Protein AF-0000000077560012 (afdb_homodimer)

Secondary structure (DSSP, 8-state):
--------------S----------HHHHHHHHHHHHHHT-GGGS-TT-TTS----HHHHHHHHHHHHH-THHHHHHHHHHHHHHHHHHHHHHHHHHTSPEEEEEEEE---TTHHHHHHHHHHHHTT-SSEEEEEEEESSS--HHHHHHHHHHT--EEEEEE-PPTTS-SSSHHHHHHHHHHHHHHSTT--S-EEEEE--TTSEE-HHIIIIIGGG-SSEEE--EEEETTEEEEEEEEETTEEEEEE-SS-TTSTT---GGGEEEEHHHHHHS-----GGGTTS-HHHHHHHTT---GGGSEE-STT-SSB---EE---B-----BS--TTB----/--------------S----------HHHHHHHHHHHHHHS-GGGTTTT-TTS----HHHHHHHHHHHHH-THHHHHHHHHHHHHHHHHHHHHHHHHHTSPEEEEEEEE---TTHHHHHHHHHHHHTT-SSEEEEEEEESSS--HHHHHHHHHHT--EEEEEE-PPTTS-TTTHHHHHHHHHHHHHHSTT--S-EEEEE--TTSEE-HHIIIIIGGG-SSEEE--EEEETTEEEEEEEEETTEEEEEE-SS-TTSTT---GGGEEEEHHHHHHS-----GGGTTS-HHHHHHHTT---GGGSEE-STT-SSB---EE---B-----BS--TTB----

InterPro domains:
  IPR005027 Glycosyl transferase, family 43 [PF03360] (122-321)
  IPR005027 Glycosyl transferase, family 43 [PTHR10896] (98-321)
  IPR029044 Nucleotide-diphospho-sugar transferases [G3DSA:3.90.550.10] (100-333)
  IPR029044 Nucleotide-diphospho-sugar transferases [SSF53448] (101-322)

Structure (mmCIF, N/CA/C/O backbone):
data_AF-0000000077560012-model_v1
#
loop_
_entity.id
_entity.type
_entity.pdbx_description
1 polymer 'Galactosylgalactosylxylosylprotein 3-beta-glucuronosyltransferase'
#
loop_
_atom_site.group_PDB
_atom_site.id
_atom_site.type_symbol
_atom_site.label_atom_id
_atom_site.label_alt_id
_atom_site.label_comp_id
_atom_site.label_asym_id
_atom_site.label_entity_id
_atom_site.label_seq_id
_atom_site.pdbx_PDB_ins_code
_atom_site.Cartn_x
_atom_site.Cartn_y
_atom_site.Cartn_z
_atom_site.occupancy
_atom_site.B_iso_or_equiv
_atom_site.auth_seq_id
_atom_site.auth_comp_id
_atom_site.auth_asym_id
_atom_site.auth_atom_id
_atom_site.pdbx_PDB_model_num
ATOM 1 N N . MET A 1 1 ? -11.93 12.547 46.969 1 21.28 1 MET A N 1
ATOM 2 C CA . MET A 1 1 ? -11.141 11.32 46.906 1 21.28 1 MET A CA 1
ATOM 3 C C . MET A 1 1 ? -10.312 11.273 45.625 1 21.28 1 MET A C 1
ATOM 5 O O . MET A 1 1 ? -10.859 11.188 44.531 1 21.28 1 MET A O 1
ATOM 9 N N . GLU A 1 2 ? -9.078 11.945 45.562 1 19.59 2 GLU A N 1
ATOM 10 C CA . GLU A 1 2 ? -8.117 12.359 44.531 1 19.59 2 GLU A CA 1
ATOM 11 C C . GLU A 1 2 ? -7.383 11.156 43.938 1 19.59 2 GLU A C 1
ATOM 13 O O . GLU A 1 2 ? -6.633 10.477 44.656 1 19.59 2 GLU A O 1
ATOM 18 N N . ILE A 1 3 ? -8.109 10.266 43.281 1 21.8 3 ILE A N 1
ATOM 19 C CA . ILE A 1 3 ? -7.508 9.07 42.719 1 21.8 3 ILE A CA 1
ATOM 20 C C . ILE A 1 3 ? -6.258 9.453 41.906 1 21.8 3 ILE A C 1
ATOM 22 O O . ILE A 1 3 ? -6.336 10.195 40.938 1 21.8 3 ILE A O 1
ATOM 26 N N . LEU A 1 4 ? -5.051 9.648 42.531 1 19.62 4 LEU A N 1
ATOM 27 C CA . LEU A 1 4 ? -3.678 9.867 42.094 1 19.62 4 LEU A CA 1
ATOM 28 C C . LEU A 1 4 ? -3.258 8.82 41.094 1 19.62 4 LEU A C 1
ATOM 30 O O . LEU A 1 4 ? -3.285 7.617 41.375 1 19.62 4 LEU A O 1
ATOM 34 N N . MET A 1 5 ? -3.65 8.961 39.812 1 20.89 5 MET A N 1
ATOM 35 C CA . MET A 1 5 ? -3.291 8.148 38.656 1 20.89 5 MET A CA 1
ATOM 36 C C . MET A 1 5 ? -1.777 7.984 38.562 1 20.89 5 MET A C 1
ATOM 38 O O . MET A 1 5 ? -1.048 8.977 38.469 1 20.89 5 MET A O 1
ATOM 42 N N . ARG A 1 6 ? -1.146 7.156 39.375 1 20.61 6 ARG A N 1
ATOM 43 C CA . ARG A 1 6 ? 0.269 6.801 39.438 1 20.61 6 ARG A CA 1
ATOM 44 C C . ARG A 1 6 ? 0.747 6.297 38.062 1 20.61 6 ARG A C 1
ATOM 46 O O . ARG A 1 6 ? 0.2 5.332 37.531 1 20.61 6 ARG A O 1
ATOM 53 N N . ILE A 1 7 ? 1.114 7.18 37.188 1 22.75 7 ILE A N 1
ATOM 54 C CA . ILE A 1 7 ? 1.811 6.875 35.938 1 22.75 7 ILE A CA 1
ATOM 55 C C . ILE A 1 7 ? 3.137 6.184 36.25 1 22.75 7 ILE A C 1
ATOM 57 O O . ILE A 1 7 ? 4.027 6.777 36.875 1 22.75 7 ILE A O 1
ATOM 61 N N . ASP A 1 8 ? 3.068 5.035 36.906 1 21.2 8 ASP A N 1
ATOM 62 C CA . ASP A 1 8 ? 4.316 4.305 37.094 1 21.2 8 ASP A CA 1
ATOM 63 C C . ASP A 1 8 ? 5.078 4.137 35.781 1 21.2 8 ASP A C 1
ATOM 65 O O . ASP A 1 8 ? 4.633 3.414 34.906 1 21.2 8 ASP A O 1
ATOM 69 N N . VAL A 1 9 ? 5.648 5.172 35.344 1 20.28 9 VAL A N 1
ATOM 70 C CA . VAL A 1 9 ? 6.609 5.094 34.25 1 20.28 9 VAL A CA 1
ATOM 71 C C . VAL A 1 9 ? 7.793 4.219 34.656 1 20.28 9 VAL A C 1
ATOM 73 O O . VAL A 1 9 ? 8.469 4.504 35.656 1 20.28 9 VAL A O 1
ATOM 76 N N . LYS A 1 10 ? 7.695 2.906 34.781 1 22.27 10 LYS A N 1
ATOM 77 C CA . LYS A 1 10 ? 8.922 2.129 34.969 1 22.27 10 LYS A CA 1
ATOM 78 C C . LYS A 1 10 ? 10.07 2.734 34.156 1 22.27 10 LYS A C 1
ATOM 80 O O . LYS A 1 10 ? 10.039 2.748 32.938 1 22.27 10 LYS A O 1
ATOM 85 N N . ALA A 1 11 ? 10.594 3.865 34.688 1 21.58 11 ALA A N 1
ATOM 86 C CA . ALA A 1 11 ? 11.844 4.449 34.188 1 21.58 11 ALA A CA 1
ATOM 87 C C . ALA A 1 11 ? 12.984 3.438 34.25 1 21.58 11 ALA A C 1
ATOM 89 O O . ALA A 1 11 ? 13.406 3.041 35.344 1 21.58 11 ALA A O 1
ATOM 90 N N . HIS A 1 12 ? 12.93 2.205 33.719 1 21.53 12 HIS A N 1
ATOM 91 C CA . HIS A 1 12 ? 14.227 1.547 33.625 1 21.53 12 HIS A CA 1
ATOM 92 C C . HIS A 1 12 ? 15.312 2.521 33.156 1 21.53 12 HIS A C 1
ATOM 94 O O . HIS A 1 12 ? 15.188 3.133 32.094 1 21.53 12 HIS A O 1
ATOM 100 N N . ASN A 1 13 ? 15.914 3.266 34.094 1 21.89 13 ASN A N 1
ATOM 101 C CA . ASN A 1 13 ? 16.922 4.316 34.125 1 21.89 13 ASN A CA 1
ATOM 102 C C . ASN A 1 13 ? 18.172 3.904 33.344 1 21.89 13 ASN A C 1
ATOM 104 O O . ASN A 1 13 ? 19.078 4.715 33.156 1 21.89 13 ASN A O 1
ATOM 108 N N . ASN A 1 14 ? 18.625 2.684 33.594 1 22.5 14 ASN A N 1
ATOM 109 C CA . ASN A 1 14 ? 20.078 2.633 33.438 1 22.5 14 ASN A CA 1
ATOM 110 C C . ASN A 1 14 ? 20.484 3.088 32.031 1 22.5 14 ASN A C 1
ATOM 112 O O . ASN A 1 14 ? 21.656 2.979 31.656 1 22.5 14 ASN A O 1
ATOM 116 N N . ALA A 1 15 ? 19.578 2.879 31.125 1 21.22 15 ALA A N 1
ATOM 117 C CA . ALA A 1 15 ? 20.312 3.008 29.875 1 21.22 15 ALA A CA 1
ATOM 118 C C . ALA A 1 15 ? 20.891 4.414 29.719 1 21.22 15 ALA A C 1
ATOM 120 O O . ALA A 1 15 ? 20.188 5.406 29.922 1 21.22 15 ALA A O 1
ATOM 121 N N . THR A 1 16 ? 22.109 4.727 30.062 1 22.06 16 THR A N 1
ATOM 122 C CA . THR A 1 16 ? 23 5.828 29.734 1 22.06 16 THR A CA 1
ATOM 123 C C . THR A 1 16 ? 22.578 6.5 28.438 1 22.06 16 THR A C 1
ATOM 125 O O . THR A 1 16 ? 21.922 5.879 27.594 1 22.06 16 THR A O 1
ATOM 128 N N . SER A 1 17 ? 22.359 7.848 28.453 1 22.56 17 SER A N 1
ATOM 129 C CA . SER A 1 17 ? 22.188 8.859 27.406 1 22.56 17 SER A CA 1
ATOM 130 C C . SER A 1 17 ? 23.031 8.539 26.188 1 22.56 17 SER A C 1
ATOM 132 O O . SER A 1 17 ? 24.094 9.141 25.984 1 22.56 17 SER A O 1
ATOM 134 N N . ASP A 1 18 ? 23.359 7.332 26.047 1 23.2 18 ASP A N 1
ATOM 135 C CA . ASP A 1 18 ? 24.141 7.164 24.828 1 23.2 18 ASP A CA 1
ATOM 136 C C . ASP A 1 18 ? 23.438 7.781 23.625 1 23.2 18 ASP A C 1
ATOM 138 O O . ASP A 1 18 ? 22.297 7.422 23.312 1 23.2 18 ASP A O 1
ATOM 142 N N . THR A 1 19 ? 23.578 9.195 23.422 1 23.2 19 THR A N 1
ATOM 143 C CA . THR A 1 19 ? 23.359 10.023 22.234 1 23.2 19 THR A CA 1
ATOM 144 C C . THR A 1 19 ? 23.344 9.164 20.984 1 23.2 19 THR A C 1
ATOM 146 O O . THR A 1 19 ? 24.172 8.266 20.812 1 23.2 19 THR A O 1
ATOM 149 N N . LEU A 1 20 ? 22.094 9.023 20.562 1 24.41 20 LEU A N 1
ATOM 150 C CA . LEU A 1 20 ? 21.875 8.484 19.219 1 24.41 20 LEU A CA 1
ATOM 151 C C . LEU A 1 20 ? 22.938 8.992 18.25 1 24.41 20 LEU A C 1
ATOM 153 O O . LEU A 1 20 ? 22.812 10.094 17.703 1 24.41 20 LEU A O 1
ATOM 157 N N . HIS A 1 21 ? 24.188 9.18 18.828 1 24.5 21 HIS A N 1
ATOM 158 C CA . HIS A 1 21 ? 25.172 9.375 17.766 1 24.5 21 HIS A CA 1
ATOM 159 C C . HIS A 1 21 ? 25.031 8.305 16.688 1 24.5 21 HIS A C 1
ATOM 161 O O . HIS A 1 21 ? 25.453 7.16 16.891 1 24.5 21 HIS A O 1
ATOM 167 N N . ASN A 1 22 ? 23.781 8.141 16.344 1 25.45 22 ASN A N 1
ATOM 168 C CA . ASN A 1 22 ? 23.797 7.363 15.117 1 25.45 22 ASN A CA 1
ATOM 169 C C . ASN A 1 22 ? 24.938 7.789 14.195 1 25.45 22 ASN A C 1
ATOM 171 O O . ASN A 1 22 ? 24.922 8.898 13.656 1 25.45 22 ASN A O 1
ATOM 175 N N . ASP A 1 23 ? 26.094 7.543 14.758 1 26.14 23 ASP A N 1
ATOM 176 C CA . ASP A 1 23 ? 27.266 7.59 13.875 1 26.14 23 ASP A CA 1
ATOM 177 C C . ASP A 1 23 ? 26.953 6.945 12.523 1 26.14 23 ASP A C 1
ATOM 179 O O . ASP A 1 23 ? 26.719 5.738 12.445 1 26.14 23 ASP A O 1
ATOM 183 N N . LEU A 1 24 ? 26.031 7.598 11.906 1 26.48 24 LEU A N 1
ATOM 184 C CA . LEU A 1 24 ? 26.031 7.293 10.477 1 26.48 24 LEU A CA 1
ATOM 185 C C . LEU A 1 24 ? 27.438 6.98 9.992 1 26.48 24 LEU A C 1
ATOM 187 O O . LEU A 1 24 ? 28.375 7.758 10.227 1 26.48 24 LEU A O 1
ATOM 191 N N . CYS A 1 25 ? 27.766 5.785 10.234 1 26.19 25 CYS A N 1
ATOM 192 C CA . CYS A 1 25 ? 29.062 5.344 9.742 1 26.19 25 CYS A CA 1
ATOM 193 C C . CYS A 1 25 ? 29.438 6.07 8.453 1 26.19 25 CYS A C 1
ATOM 195 O O . CYS A 1 25 ? 28.625 6.164 7.531 1 26.19 25 CYS A O 1
ATOM 197 N N . PRO A 1 26 ? 30.328 7.059 8.602 1 28.39 26 PRO A N 1
ATOM 198 C CA . PRO A 1 26 ? 30.828 7.82 7.453 1 28.39 26 PRO A CA 1
ATOM 199 C C . PRO A 1 26 ? 30.891 6.984 6.176 1 28.39 26 PRO A C 1
ATOM 201 O O . PRO A 1 26 ? 30.891 7.535 5.074 1 28.39 26 PRO A O 1
ATOM 204 N N . PHE A 1 27 ? 30.875 5.672 6.477 1 30.64 27 PHE A N 1
ATOM 205 C CA . PHE A 1 27 ? 31.109 4.898 5.262 1 30.64 27 PHE A CA 1
ATOM 206 C C . PHE A 1 27 ? 29.844 4.836 4.406 1 30.64 27 PHE A C 1
ATOM 208 O O . PHE A 1 27 ? 29.922 4.672 3.188 1 30.64 27 PHE A O 1
ATOM 215 N N . GLN A 1 28 ? 28.609 4.93 5.086 1 32.03 28 GLN A N 1
ATOM 216 C CA . GLN A 1 28 ? 27.422 4.918 4.242 1 32.03 28 GLN A CA 1
ATOM 217 C C . GLN A 1 28 ? 27.297 6.219 3.461 1 32.03 28 GLN A C 1
ATOM 219 O O . GLN A 1 28 ? 26.812 6.223 2.326 1 32.03 28 GLN A O 1
ATOM 224 N N . THR A 1 29 ? 27.641 7.273 4.09 1 33.47 29 THR A N 1
ATOM 225 C CA . THR A 1 29 ? 27.641 8.562 3.412 1 33.47 29 THR A CA 1
ATOM 226 C C . THR A 1 29 ? 28.656 8.578 2.271 1 33.47 29 THR A C 1
ATOM 228 O O . THR A 1 29 ? 28.391 9.164 1.217 1 33.47 29 THR A O 1
ATOM 231 N N . ILE A 1 30 ? 29.672 7.879 2.512 1 32.34 30 ILE A N 1
ATOM 232 C CA . ILE A 1 30 ? 30.672 7.891 1.452 1 32.34 30 ILE A CA 1
ATOM 233 C C . ILE A 1 30 ? 30.156 7.094 0.252 1 32.34 30 ILE A C 1
ATOM 235 O O . ILE A 1 30 ? 30.344 7.5 -0.896 1 32.34 30 ILE A O 1
ATOM 239 N N . SER A 1 31 ? 29.328 6.074 0.58 1 33.22 31 SER A N 1
ATOM 240 C CA . SER A 1 31 ? 28.781 5.32 -0.547 1 33.22 31 SER A CA 1
ATOM 241 C C . SER A 1 31 ? 27.781 6.148 -1.337 1 33.22 31 SER A C 1
ATOM 243 O O . SER A 1 31 ? 27.781 6.129 -2.57 1 33.22 31 SER A O 1
ATOM 245 N N . ALA A 1 32 ? 26.969 6.93 -0.665 1 36.56 32 ALA A N 1
ATOM 246 C CA . ALA A 1 32 ? 26.031 7.824 -1.349 1 36.56 32 ALA A CA 1
ATOM 247 C C . ALA A 1 32 ? 26.781 8.93 -2.084 1 36.56 32 ALA A C 1
ATOM 249 O O . ALA A 1 32 ? 26.422 9.305 -3.201 1 36.56 32 ALA A O 1
ATOM 250 N N . ILE A 1 33 ? 27.781 9.383 -1.525 1 36.44 33 ILE A N 1
ATOM 251 C CA . ILE A 1 33 ? 28.578 10.445 -2.139 1 36.44 33 ILE A CA 1
ATOM 252 C C . ILE A 1 33 ? 29.312 9.898 -3.363 1 36.44 33 ILE A C 1
ATOM 254 O O . ILE A 1 33 ? 29.344 10.547 -4.414 1 36.44 33 ILE A O 1
ATOM 258 N N . LEU A 1 34 ? 29.734 8.688 -3.305 1 34.94 34 LEU A N 1
ATOM 259 C CA . LEU A 1 34 ? 30.422 8.125 -4.465 1 34.94 34 LEU A CA 1
ATOM 260 C C . LEU A 1 34 ? 29.438 7.871 -5.605 1 34.94 34 LEU A C 1
ATOM 262 O O . LEU A 1 34 ? 29.781 8.078 -6.773 1 34.94 34 LEU A O 1
ATOM 266 N N . GLN A 1 35 ? 28.203 7.633 -5.254 1 36.16 35 GLN A N 1
ATOM 267 C CA . GLN A 1 35 ? 27.188 7.508 -6.289 1 36.16 35 GLN A CA 1
ATOM 268 C C . GLN A 1 35 ? 26.906 8.859 -6.949 1 36.16 35 GLN A C 1
ATOM 270 O O . GLN A 1 35 ? 26.703 8.93 -8.164 1 36.16 35 GLN A O 1
ATOM 275 N N . LEU A 1 36 ? 26.812 9.859 -6.125 1 34.19 36 LEU A N 1
ATOM 276 C CA . LEU A 1 36 ? 26.562 11.203 -6.652 1 34.19 36 LEU A CA 1
ATOM 277 C C . LEU A 1 36 ? 27.734 11.672 -7.508 1 34.19 36 LEU A C 1
ATOM 279 O O . LEU A 1 36 ? 27.547 12.32 -8.539 1 34.19 36 LEU A O 1
ATOM 283 N N . VAL A 1 37 ? 28.891 11.422 -7.078 1 31.56 37 VAL A N 1
ATOM 284 C CA . VAL A 1 37 ? 30.031 11.891 -7.848 1 31.56 37 VAL A CA 1
ATOM 285 C C . VAL A 1 37 ? 30.094 11.164 -9.188 1 31.56 37 VAL A C 1
ATOM 287 O O . VAL A 1 37 ? 30.406 11.766 -10.219 1 31.56 37 VAL A O 1
ATOM 290 N N . PHE A 1 38 ? 29.703 9.93 -9.117 1 30.7 38 PHE A N 1
ATOM 291 C CA . PHE A 1 38 ? 29.828 9.18 -10.359 1 30.7 38 PHE A CA 1
ATOM 292 C C . PHE A 1 38 ? 28.703 9.555 -11.328 1 30.7 38 PHE A C 1
ATOM 294 O O . PHE A 1 38 ? 28.891 9.477 -12.547 1 30.7 38 PHE A O 1
ATOM 301 N N . LYS A 1 39 ? 27.484 9.875 -10.789 1 33.16 39 LYS A N 1
ATOM 302 C CA . LYS A 1 39 ? 26.438 10.281 -11.711 1 33.16 39 LYS A CA 1
ATOM 303 C C . LYS A 1 39 ? 26.75 11.625 -12.359 1 33.16 39 LYS A C 1
ATOM 305 O O . LYS A 1 39 ? 26.266 11.914 -13.453 1 33.16 39 LYS A O 1
ATOM 310 N N . SER A 1 40 ? 27.312 12.5 -11.617 1 28.19 40 SER A N 1
ATOM 311 C CA . SER A 1 40 ? 27.484 13.852 -12.141 1 28.19 40 SER A CA 1
ATOM 312 C C . SER A 1 40 ? 28.609 13.922 -13.164 1 28.19 40 SER A C 1
ATOM 314 O O . SER A 1 40 ? 28.953 15 -13.641 1 28.19 40 SER A O 1
ATOM 316 N N . CYS A 1 41 ? 29.391 12.883 -13.266 1 25.31 41 CYS A N 1
ATOM 317 C CA . CYS A 1 41 ? 30.484 13.219 -14.172 1 25.31 41 CYS A CA 1
ATOM 318 C C . CYS A 1 41 ? 30.016 13.203 -15.625 1 25.31 41 CYS A C 1
ATOM 320 O O . CYS A 1 41 ? 29.734 12.133 -16.172 1 25.31 41 CYS A O 1
ATOM 322 N N . PRO A 1 42 ? 29.172 14.125 -15.984 1 28.39 42 PRO A N 1
ATOM 323 C CA . PRO A 1 42 ? 28.734 14.32 -17.359 1 28.39 42 PRO A CA 1
ATOM 324 C C . PRO A 1 42 ? 29.859 14.188 -18.375 1 28.39 42 PRO A C 1
ATOM 326 O O . PRO A 1 42 ? 29.641 14.281 -19.578 1 28.39 42 PRO A O 1
ATOM 329 N N . LEU A 1 43 ? 31.062 14.32 -17.781 1 27.83 43 LEU A N 1
ATOM 330 C CA . LEU A 1 43 ? 32.062 14.75 -18.734 1 27.83 43 LEU A CA 1
ATOM 331 C C . LEU A 1 43 ? 32.344 13.664 -19.766 1 27.83 43 LEU A C 1
ATOM 333 O O . LEU A 1 43 ? 33.125 13.859 -20.688 1 27.83 43 LEU A O 1
ATOM 337 N N . MET A 1 44 ? 31.906 12.453 -19.406 1 25.55 44 MET A N 1
ATOM 338 C CA . MET A 1 44 ? 32.594 11.508 -20.281 1 25.55 44 MET A CA 1
ATOM 339 C C . MET A 1 44 ? 31.938 11.445 -21.656 1 25.55 44 MET A C 1
ATOM 341 O O . MET A 1 44 ? 32.281 10.578 -22.469 1 25.55 44 MET A O 1
ATOM 345 N N . ARG A 1 45 ? 30.812 12.172 -21.781 1 24.73 45 ARG A N 1
ATOM 346 C CA . ARG A 1 45 ? 30.109 11.805 -23 1 24.73 45 ARG A CA 1
ATOM 347 C C . ARG A 1 45 ? 30.938 12.156 -24.234 1 24.73 45 ARG A C 1
ATOM 349 O O . ARG A 1 45 ? 30.984 11.383 -25.203 1 24.73 45 ARG A O 1
ATOM 356 N N . ASP A 1 46 ? 31.125 13.477 -24.266 1 24.98 46 ASP A N 1
ATOM 357 C CA . ASP A 1 46 ? 31.172 14.031 -25.609 1 24.98 46 ASP A CA 1
ATOM 358 C C . ASP A 1 46 ? 32.562 13.805 -26.25 1 24.98 46 ASP A C 1
ATOM 360 O O . ASP A 1 46 ? 32.906 14.492 -27.203 1 24.98 46 ASP A O 1
ATOM 364 N N . THR A 1 47 ? 33.438 13.016 -25.609 1 25.58 47 THR A N 1
ATOM 365 C CA . THR A 1 47 ? 34.75 13.203 -26.219 1 25.58 47 THR A CA 1
ATOM 366 C C . THR A 1 47 ? 34.75 12.672 -27.656 1 25.58 47 THR A C 1
ATOM 368 O O . THR A 1 47 ? 34.938 11.477 -27.875 1 25.58 47 THR A O 1
ATOM 371 N N . HIS A 1 48 ? 33.719 13.008 -28.406 1 26.22 48 HIS A N 1
ATOM 372 C CA . HIS A 1 48 ? 33.781 12.547 -29.797 1 26.22 48 HIS A CA 1
ATOM 373 C C . HIS A 1 48 ? 35.094 12.914 -30.469 1 26.22 48 HIS A C 1
ATOM 375 O O . HIS A 1 48 ? 35.5 12.281 -31.438 1 26.22 48 HIS A O 1
ATOM 381 N N . GLY A 1 49 ? 35.469 14.211 -30.125 1 23.78 49 GLY A N 1
ATOM 382 C CA . GLY A 1 49 ? 36.344 14.875 -31.078 1 23.78 49 GLY A CA 1
ATOM 383 C C . GLY A 1 49 ? 37.75 14.328 -31.109 1 23.78 49 GLY A C 1
ATOM 384 O O . GLY A 1 49 ? 38.625 14.922 -31.719 1 23.78 49 GLY A O 1
ATOM 385 N N . PHE A 1 50 ? 38.031 13.492 -30.172 1 25.52 50 PHE A N 1
ATOM 386 C CA . PHE A 1 50 ? 39.469 13.242 -30.094 1 25.52 50 PHE A CA 1
ATOM 387 C C . PHE A 1 50 ? 39.938 12.43 -31.297 1 25.52 50 PHE A C 1
ATOM 389 O O . PHE A 1 50 ? 40.188 11.227 -31.188 1 25.52 50 PHE A O 1
ATOM 396 N N . GLY A 1 51 ? 39.25 12.609 -32.438 1 24.56 51 GLY A N 1
ATOM 397 C CA . GLY A 1 51 ? 39.719 11.797 -33.562 1 24.56 51 GLY A CA 1
ATOM 398 C C . GLY A 1 51 ? 41.188 11.914 -33.812 1 24.56 51 GLY A C 1
ATOM 399 O O . GLY A 1 51 ? 41.875 10.906 -33.969 1 24.56 51 GLY A O 1
ATOM 400 N N . ASN A 1 52 ? 41.562 13.062 -34.375 1 25.27 52 ASN A N 1
ATOM 401 C CA . ASN A 1 52 ? 42.688 13.195 -35.281 1 25.27 52 ASN A CA 1
ATOM 402 C C . ASN A 1 52 ? 44.031 13.281 -34.531 1 25.27 52 ASN A C 1
ATOM 404 O O . ASN A 1 52 ? 45.031 13.695 -35.094 1 25.27 52 ASN A O 1
ATOM 408 N N . LEU A 1 53 ? 43.938 13.664 -33.25 1 23.83 53 LEU A N 1
ATOM 409 C CA . LEU A 1 53 ? 45.281 13.945 -32.719 1 23.83 53 LEU A CA 1
ATOM 410 C C . LEU A 1 53 ? 46.156 12.688 -32.719 1 23.83 53 LEU A C 1
ATOM 412 O O . LEU A 1 53 ? 46 11.836 -31.828 1 23.83 53 LEU A O 1
ATOM 416 N N . CYS A 1 54 ? 46.219 11.984 -33.844 1 26.14 54 CYS A N 1
ATOM 417 C CA . CYS A 1 54 ? 47.188 10.938 -34.125 1 26.14 54 CYS A CA 1
ATOM 418 C C . CYS A 1 54 ? 48.625 11.414 -33.812 1 26.14 54 CYS A C 1
ATOM 420 O O . CYS A 1 54 ? 49.406 11.703 -34.719 1 26.14 54 CYS A O 1
ATOM 422 N N . MET A 1 55 ? 48.812 12.625 -33.188 1 25.52 55 MET A N 1
ATOM 423 C CA . MET A 1 55 ? 50.188 13.18 -33.094 1 25.52 55 MET A CA 1
ATOM 424 C C . MET A 1 55 ? 51.188 12.117 -32.656 1 25.52 55 MET A C 1
ATOM 426 O O . MET A 1 55 ? 50.781 11.086 -32.125 1 25.52 55 MET A O 1
ATOM 430 N N . SER A 1 56 ? 52.625 12.531 -32.906 1 29.73 56 SER A N 1
ATOM 431 C CA . SER A 1 56 ? 53.906 11.836 -32.906 1 29.73 56 SER A CA 1
ATOM 432 C C . SER A 1 56 ? 54.094 11.023 -31.625 1 29.73 56 SER A C 1
ATOM 434 O O . SER A 1 56 ? 53.5 11.344 -30.594 1 29.73 56 SER A O 1
ATOM 436 N N . SER A 1 57 ? 54.562 9.688 -31.844 1 37.38 57 SER A N 1
ATOM 437 C CA . SER A 1 57 ? 54.938 8.633 -30.922 1 37.38 57 SER A CA 1
ATOM 438 C C . SER A 1 57 ? 55.719 9.211 -29.719 1 37.38 57 SER A C 1
ATOM 440 O O . SER A 1 57 ? 55.625 8.664 -28.625 1 37.38 57 SER A O 1
ATOM 442 N N . SER A 1 58 ? 56.469 10.352 -30.031 1 35.84 58 SER A N 1
ATOM 443 C CA . SER A 1 58 ? 57.375 10.875 -29 1 35.84 58 SER A CA 1
ATOM 444 C C . SER A 1 58 ? 56.562 11.523 -27.859 1 35.84 58 SER A C 1
ATOM 446 O O . SER A 1 58 ? 57.031 11.578 -26.719 1 35.84 58 SER A O 1
ATOM 448 N N . TYR A 1 59 ? 55.469 12.273 -28.234 1 34.69 59 TYR A N 1
ATOM 449 C CA . TYR A 1 59 ? 54.75 13 -27.188 1 34.69 59 TYR A CA 1
ATOM 450 C C . TYR A 1 59 ? 53.969 12.047 -26.297 1 34.69 59 TYR A C 1
ATOM 452 O O . TYR A 1 59 ? 53.688 12.344 -25.141 1 34.69 59 TYR A O 1
ATOM 460 N N . THR A 1 60 ? 53.5 10.969 -26.875 1 40 60 THR A N 1
ATOM 461 C CA . THR A 1 60 ? 52.812 10.023 -26.016 1 40 60 THR A CA 1
ATOM 462 C C . THR A 1 60 ? 53.781 9.359 -25.031 1 40 60 THR A C 1
ATOM 464 O O . THR A 1 60 ? 53.406 9.047 -23.906 1 40 60 THR A O 1
ATOM 467 N N . ARG A 1 61 ? 55.062 9.094 -25.5 1 41.5 61 ARG A N 1
ATOM 468 C CA . ARG A 1 61 ? 56.094 8.617 -24.594 1 41.5 61 ARG A CA 1
ATOM 469 C C . ARG A 1 61 ? 56.438 9.68 -23.547 1 41.5 61 ARG A C 1
ATOM 471 O O . ARG A 1 61 ? 56.656 9.359 -22.391 1 41.5 61 ARG A O 1
ATOM 478 N N . GLY A 1 62 ? 56.625 10.945 -24.047 1 37.5 62 GLY A N 1
ATOM 479 C CA . GLY A 1 62 ? 56.875 12 -23.094 1 37.5 62 GLY A CA 1
ATOM 480 C C . GLY A 1 62 ? 55.75 12.18 -22.078 1 37.5 62 GLY A C 1
ATOM 481 O O . GLY A 1 62 ? 56 12.422 -20.891 1 37.5 62 GLY A O 1
ATOM 482 N N . LEU A 1 63 ? 54.5 12.109 -22.547 1 43.25 63 LEU A N 1
ATOM 483 C CA . LEU A 1 63 ? 53.406 12.195 -21.609 1 43.25 63 LEU A CA 1
ATOM 484 C C . LEU A 1 63 ? 53.344 10.953 -20.719 1 43.25 63 LEU A C 1
ATOM 486 O O . LEU A 1 63 ? 53.125 11.062 -19.516 1 43.25 63 LEU A O 1
ATOM 490 N N . PHE A 1 64 ? 53.562 9.727 -21.266 1 44.81 64 PHE A N 1
ATOM 491 C CA . PHE A 1 64 ? 53.688 8.531 -20.438 1 44.81 64 PHE A CA 1
ATOM 492 C C . PHE A 1 64 ? 54.938 8.617 -19.578 1 44.81 64 PHE A C 1
ATOM 494 O O . PHE A 1 64 ? 54.906 8.234 -18.406 1 44.81 64 PHE A O 1
ATOM 501 N N . LEU A 1 65 ? 56.125 9.102 -20.156 1 44.31 65 LEU A N 1
ATOM 502 C CA . LEU A 1 65 ? 57.312 9.359 -19.344 1 44.31 65 LEU A CA 1
ATOM 503 C C . LEU A 1 65 ? 57.031 10.477 -18.344 1 44.31 65 LEU A C 1
ATOM 505 O O . LEU A 1 65 ? 57.531 10.43 -17.203 1 44.31 65 LEU A O 1
ATOM 509 N N . TYR A 1 66 ? 56.438 11.594 -18.766 1 41.47 66 TYR A N 1
ATOM 510 C CA . TYR A 1 66 ? 56.031 12.594 -17.781 1 41.47 66 TYR A CA 1
ATOM 511 C C . TYR A 1 66 ? 55.031 12.016 -16.781 1 41.47 66 TYR A C 1
ATOM 513 O O . TYR A 1 66 ? 55.156 12.266 -15.578 1 41.47 66 TYR A O 1
ATOM 521 N N . LEU A 1 67 ? 54.094 11.266 -17.141 1 45.78 67 LEU A N 1
ATOM 522 C CA . LEU A 1 67 ? 53.219 10.594 -16.203 1 45.78 67 LEU A CA 1
ATOM 523 C C . LEU A 1 67 ? 53.969 9.477 -15.469 1 45.78 67 LEU A C 1
ATOM 525 O O . LEU A 1 67 ? 53.656 9.195 -14.305 1 45.78 67 LEU A O 1
ATOM 529 N N . LYS A 1 68 ? 54.844 8.695 -16.016 1 45.56 68 LYS A N 1
ATOM 530 C CA . LYS A 1 68 ? 55.781 7.812 -15.336 1 45.56 68 LYS A CA 1
ATOM 531 C C . LYS A 1 68 ? 56.75 8.609 -14.477 1 45.56 68 LYS A C 1
ATOM 533 O O . LYS A 1 68 ? 57.156 8.156 -13.398 1 45.56 68 LYS A O 1
ATOM 538 N N . ARG A 1 69 ? 57.531 9.633 -15.023 1 45.34 69 ARG A N 1
ATOM 539 C CA . ARG A 1 69 ? 58.438 10.398 -14.18 1 45.34 69 ARG A CA 1
ATOM 540 C C . ARG A 1 69 ? 57.688 11.055 -13.023 1 45.34 69 ARG A C 1
ATOM 542 O O . ARG A 1 69 ? 58.25 11.234 -11.938 1 45.34 69 ARG A O 1
ATOM 549 N N . GLU A 1 70 ? 56.562 11.758 -13.172 1 45.41 70 GLU A N 1
ATOM 550 C CA . GLU A 1 70 ? 55.906 12.359 -12.016 1 45.41 70 GLU A CA 1
ATOM 551 C C . GLU A 1 70 ? 55 11.352 -11.297 1 45.41 70 GLU A C 1
ATOM 553 O O . GLU A 1 70 ? 53.844 11.172 -11.664 1 45.41 70 GLU A O 1
ATOM 558 N N . LYS A 1 71 ? 55.562 10.25 -10.812 1 54.34 71 LYS A N 1
ATOM 559 C CA . LYS A 1 71 ? 55.031 9.273 -9.875 1 54.34 71 LYS A CA 1
ATOM 560 C C . LYS A 1 71 ? 54 9.914 -8.953 1 54.34 71 LYS A C 1
ATOM 562 O O . LYS A 1 71 ? 53.219 9.219 -8.305 1 54.34 71 LYS A O 1
ATOM 567 N N . ARG A 1 72 ? 54.062 11.211 -9.008 1 60.31 72 ARG A N 1
ATOM 568 C CA . ARG A 1 72 ? 53.219 11.93 -8.055 1 60.31 72 ARG A CA 1
ATOM 569 C C . ARG A 1 72 ? 51.844 12.211 -8.656 1 60.31 72 ARG A C 1
ATOM 571 O O . ARG A 1 72 ? 50.906 12.562 -7.934 1 60.31 72 ARG A O 1
ATOM 578 N N . ILE A 1 73 ? 51.719 12.039 -9.984 1 64 73 ILE A N 1
ATOM 579 C CA . ILE A 1 73 ? 50.469 12.438 -10.625 1 64 73 ILE A CA 1
ATOM 580 C C . ILE A 1 73 ? 49.375 11.438 -10.266 1 64 73 ILE A C 1
ATOM 582 O O . ILE A 1 73 ? 48.281 11.828 -9.875 1 64 73 ILE A O 1
ATOM 586 N N . PRO A 1 74 ? 49.688 10.172 -10.445 1 67.62 74 PRO A N 1
ATOM 587 C CA . PRO A 1 74 ? 48.625 9.273 -10.016 1 67.62 74 PRO A CA 1
ATOM 588 C C . PRO A 1 74 ? 48.25 9.445 -8.539 1 67.62 74 PRO A C 1
ATOM 590 O O . PRO A 1 74 ? 47.094 9.406 -8.18 1 67.62 74 PRO A O 1
ATOM 593 N N . SER A 1 75 ? 49.281 9.727 -7.867 1 67.5 75 SER A N 1
ATOM 594 C CA . SER A 1 75 ? 49.031 9.961 -6.449 1 67.5 75 SER A CA 1
ATOM 595 C C . SER A 1 75 ? 48.25 11.25 -6.23 1 67.5 75 SER A C 1
ATOM 597 O O . SER A 1 75 ? 47.375 11.305 -5.379 1 67.5 75 SER A O 1
ATOM 599 N N . LEU A 1 76 ? 48.5 12.203 -7.031 1 69.69 76 LEU A N 1
ATOM 600 C CA . LEU A 1 76 ? 47.781 13.477 -6.926 1 69.69 76 LEU A CA 1
ATOM 601 C C . LEU A 1 76 ? 46.344 13.32 -7.41 1 69.69 76 LEU A C 1
ATOM 603 O O . LEU A 1 76 ? 45.438 13.875 -6.805 1 69.69 76 LEU A O 1
ATOM 607 N N . LEU A 1 77 ? 46.188 12.594 -8.469 1 72 77 LEU A N 1
ATOM 608 C CA . LEU A 1 77 ? 44.875 12.367 -8.992 1 72 77 LEU A CA 1
ATOM 609 C C . LEU A 1 77 ? 44.031 11.539 -8.016 1 72 77 LEU A C 1
ATOM 611 O O . LEU A 1 77 ? 42.844 11.812 -7.809 1 72 77 LEU A O 1
ATOM 615 N N . ILE A 1 78 ? 44.688 10.633 -7.41 1 74.75 78 ILE A N 1
ATOM 616 C CA . ILE A 1 78 ? 44 9.82 -6.414 1 74.75 78 ILE A CA 1
ATOM 617 C C . ILE A 1 78 ? 43.656 10.672 -5.199 1 74.75 78 ILE A C 1
ATOM 619 O O . ILE A 1 78 ? 42.531 10.57 -4.656 1 74.75 78 ILE A O 1
ATOM 623 N N . SER A 1 79 ? 44.594 11.531 -4.867 1 72.19 79 SER A N 1
ATOM 624 C CA . SER A 1 79 ? 44.312 12.422 -3.742 1 72.19 79 SER A CA 1
ATOM 625 C C . SER A 1 79 ? 43.188 13.398 -4.055 1 72.19 79 SER A C 1
ATOM 627 O O . SER A 1 79 ? 42.344 13.656 -3.207 1 72.19 79 SER A O 1
ATOM 629 N N . LEU A 1 80 ? 43.156 13.867 -5.219 1 76.06 80 LEU A N 1
ATOM 630 C CA . LEU A 1 80 ? 42.094 14.789 -5.629 1 76.06 80 LEU A CA 1
ATOM 631 C C . LEU A 1 80 ? 40.75 14.07 -5.668 1 76.06 80 LEU A C 1
ATOM 633 O O . LEU A 1 80 ? 39.75 14.633 -5.234 1 76.06 80 LEU A O 1
ATOM 637 N N . PHE A 1 81 ? 40.781 12.906 -6.215 1 76.38 81 PHE A N 1
ATOM 638 C CA . PHE A 1 81 ? 39.562 12.086 -6.234 1 76.38 81 PHE A CA 1
ATOM 639 C C . PHE A 1 81 ? 39.062 11.812 -4.816 1 76.38 81 PHE A C 1
ATOM 641 O O . PHE A 1 81 ? 37.875 11.906 -4.543 1 76.38 81 PHE A O 1
ATOM 648 N N . LEU A 1 82 ? 40 11.594 -3.965 1 74.25 82 LEU A N 1
ATOM 649 C CA . LEU A 1 82 ? 39.656 11.32 -2.578 1 74.25 82 LEU A CA 1
ATOM 650 C C . LEU A 1 82 ? 39.094 12.57 -1.908 1 74.25 82 LEU A C 1
ATOM 652 O O . LEU A 1 82 ? 38.125 12.484 -1.14 1 74.25 82 LEU A O 1
ATOM 656 N N . VAL A 1 83 ? 39.656 13.648 -2.174 1 76.19 83 VAL A N 1
ATOM 657 C CA . VAL A 1 83 ? 39.156 14.906 -1.621 1 76.19 83 VAL A CA 1
ATOM 658 C C . VAL A 1 83 ? 37.75 15.195 -2.154 1 76.19 83 VAL A C 1
ATOM 660 O O . VAL A 1 83 ? 36.875 15.633 -1.408 1 76.19 83 VAL A O 1
ATOM 663 N N . LEU A 1 84 ? 37.594 14.945 -3.412 1 78.44 84 LEU A N 1
ATOM 664 C CA . LEU A 1 84 ? 36.281 15.141 -4.008 1 78.44 84 LEU A CA 1
ATOM 665 C C . LEU A 1 84 ? 35.25 14.188 -3.398 1 78.44 84 LEU A C 1
ATOM 667 O O . LEU A 1 84 ? 34.094 14.57 -3.15 1 78.44 84 LEU A O 1
ATOM 671 N N . CYS A 1 85 ? 35.719 13.023 -3.215 1 73.25 85 CYS A N 1
ATOM 672 C CA . CYS A 1 85 ? 34.844 12.047 -2.588 1 73.25 85 CYS A CA 1
ATOM 673 C C . CYS A 1 85 ? 34.469 12.477 -1.172 1 73.25 85 CYS A C 1
ATOM 675 O O . CYS A 1 85 ? 33.312 12.398 -0.781 1 73.25 85 CYS A O 1
ATOM 677 N N . VAL A 1 86 ? 35.469 12.938 -0.475 1 70.94 86 VAL A N 1
ATOM 678 C CA . VAL A 1 86 ? 35.219 13.406 0.885 1 70.94 86 VAL A CA 1
ATOM 679 C C . VAL A 1 86 ? 34.281 14.602 0.855 1 70.94 86 VAL A C 1
ATOM 681 O O . VAL A 1 86 ? 33.344 14.695 1.678 1 70.94 86 VAL A O 1
ATOM 684 N N . TYR A 1 87 ? 34.469 15.438 -0.046 1 75.94 87 TYR A N 1
ATOM 685 C CA . TYR A 1 87 ? 33.625 16.609 -0.183 1 75.94 87 TYR A CA 1
ATOM 686 C C . TYR A 1 87 ? 32.188 16.203 -0.509 1 75.94 87 TYR A C 1
ATOM 688 O O . TYR A 1 87 ? 31.234 16.734 0.08 1 75.94 87 TYR A O 1
ATOM 696 N N . LYS A 1 88 ? 32.031 15.312 -1.37 1 73.94 88 LYS A N 1
ATOM 697 C CA . LYS A 1 88 ? 30.688 14.875 -1.763 1 73.94 88 LYS A CA 1
ATOM 698 C C . LYS A 1 88 ? 29.984 14.164 -0.61 1 73.94 88 LYS A C 1
ATOM 700 O O . LYS A 1 88 ? 28.766 14.32 -0.424 1 73.94 88 LYS A O 1
ATOM 705 N N . VAL A 1 89 ? 30.797 13.477 0.073 1 70.69 89 VAL A N 1
ATOM 706 C CA . VAL A 1 89 ? 30.25 12.82 1.257 1 70.69 89 VA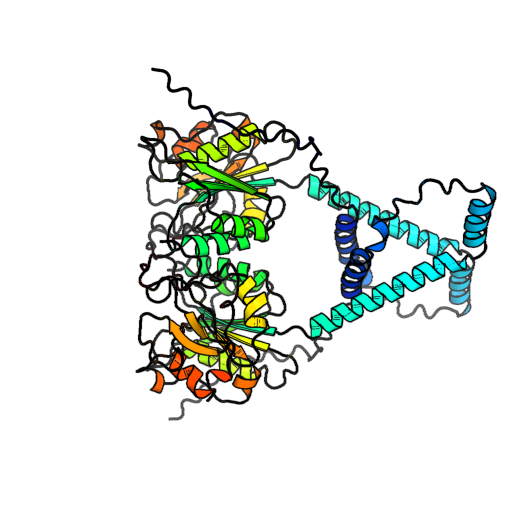L A CA 1
ATOM 707 C C . VAL A 1 89 ? 29.844 13.867 2.291 1 70.69 89 VAL A C 1
ATOM 709 O O . VAL A 1 89 ? 28.797 13.75 2.928 1 70.69 89 VAL A O 1
ATOM 712 N N . TRP A 1 90 ? 30.656 14.82 2.42 1 67.5 90 TRP A N 1
ATOM 713 C CA . TRP A 1 90 ? 30.344 15.914 3.338 1 67.5 90 TRP A CA 1
ATOM 714 C C . TRP A 1 90 ? 29.078 16.641 2.902 1 67.5 90 TRP A C 1
ATOM 716 O O . TRP A 1 90 ? 28.203 16.922 3.723 1 67.5 90 TRP A O 1
ATOM 726 N N . GLU A 1 91 ? 28.938 17 1.732 1 68.56 91 GLU A N 1
ATOM 727 C CA . GLU A 1 91 ? 27.75 17.656 1.194 1 68.56 91 GLU A CA 1
ATOM 728 C C . GLU A 1 91 ? 26.516 16.797 1.421 1 68.56 91 GLU A C 1
ATOM 730 O O . GLU A 1 91 ? 25.453 17.312 1.811 1 68.56 91 GLU A O 1
ATOM 735 N N . TRP A 1 92 ? 26.656 15.609 1.117 1 67.38 92 TRP A N 1
ATOM 736 C CA . TRP A 1 92 ? 25.578 14.656 1.362 1 67.38 92 TRP A CA 1
ATOM 737 C C . TRP A 1 92 ? 25.188 14.648 2.836 1 67.38 92 TRP A C 1
ATOM 739 O O . TRP A 1 92 ? 24 14.633 3.17 1 67.38 92 TRP A O 1
ATOM 749 N N . GLY A 1 93 ? 26.172 14.672 3.598 1 64.06 93 GLY A N 1
ATOM 750 C CA . GLY A 1 93 ? 25.938 14.711 5.031 1 64.06 93 GLY A CA 1
ATOM 751 C C . GLY A 1 93 ? 25.188 15.953 5.48 1 64.06 93 GLY A C 1
ATOM 752 O O . GLY A 1 93 ? 24.266 15.867 6.305 1 64.06 93 GLY A O 1
ATOM 753 N N . VAL A 1 94 ? 25.578 17.047 4.961 1 64.75 94 VAL A N 1
ATOM 754 C CA . VAL A 1 94 ? 24.922 18.297 5.293 1 64.75 94 VAL A CA 1
ATOM 755 C C . VAL A 1 94 ? 23.484 18.281 4.789 1 64.75 94 VAL A C 1
ATOM 757 O O . VAL A 1 94 ? 22.562 18.719 5.488 1 64.75 94 VAL A O 1
ATOM 760 N N . ASP A 1 95 ? 23.266 17.75 3.68 1 65.81 95 ASP A N 1
ATOM 761 C CA . ASP A 1 95 ? 21.938 17.672 3.088 1 65.81 95 ASP A CA 1
ATOM 762 C C . ASP A 1 95 ? 21.016 16.781 3.928 1 65.81 95 ASP A C 1
ATOM 764 O O . ASP A 1 95 ? 19.859 17.125 4.156 1 65.81 95 ASP A O 1
ATOM 768 N N . VAL A 1 96 ? 21.656 15.773 4.277 1 64.69 96 VAL A N 1
ATOM 769 C CA . VAL A 1 96 ? 20.891 14.844 5.098 1 64.69 96 VAL A CA 1
ATOM 770 C C . VAL A 1 96 ? 20.516 15.516 6.418 1 64.69 96 VAL A C 1
ATOM 772 O O . VAL A 1 96 ? 19.391 15.344 6.906 1 64.69 96 VAL A O 1
ATOM 775 N N . ARG A 1 97 ? 21.438 16.281 6.93 1 62.62 97 ARG A N 1
ATOM 776 C CA . ARG A 1 97 ? 21.203 16.953 8.203 1 62.62 97 ARG A CA 1
ATOM 777 C C . ARG A 1 97 ? 20.125 18.031 8.047 1 62.62 97 ARG A C 1
ATOM 779 O O . ARG A 1 97 ? 19.391 18.328 9 1 62.62 97 ARG A O 1
ATOM 786 N N . ASN A 1 98 ? 20.016 18.484 6.895 1 71.62 98 ASN A N 1
ATOM 787 C CA . ASN A 1 98 ? 19.094 19.609 6.719 1 71.62 98 ASN A CA 1
ATOM 788 C C . ASN A 1 98 ? 17.75 19.156 6.148 1 71.62 98 ASN A C 1
ATOM 790 O O . ASN A 1 98 ? 16.859 19.969 5.93 1 71.62 98 ASN A O 1
ATOM 794 N N . GLU A 1 99 ? 17.656 17.891 6.109 1 87 99 GLU A N 1
ATOM 795 C CA . GLU A 1 99 ? 16.391 17.406 5.543 1 87 99 GLU A CA 1
ATOM 796 C C . GLU A 1 99 ? 15.281 17.406 6.578 1 87 99 GLU A C 1
ATOM 798 O O . GLU A 1 99 ? 15.492 17.031 7.734 1 87 99 GLU A O 1
ATOM 803 N N . THR A 1 100 ? 14.133 17.953 6.219 1 96.25 100 THR A N 1
ATOM 804 C CA . THR A 1 100 ? 12.953 18.062 7.066 1 96.25 100 THR A CA 1
ATOM 805 C C . THR A 1 100 ? 12.523 16.688 7.57 1 96.25 100 THR A C 1
ATOM 807 O O . THR A 1 100 ? 12.453 15.727 6.793 1 96.25 100 THR A O 1
ATOM 810 N N . THR A 1 101 ? 12.32 16.562 8.883 1 97.38 101 THR A N 1
ATOM 811 C CA . THR A 1 101 ? 11.766 15.344 9.453 1 97.38 101 THR A CA 1
ATOM 812 C C . THR A 1 101 ? 10.25 15.344 9.359 1 97.38 101 THR A C 1
ATOM 814 O O . THR A 1 101 ? 9.594 16.344 9.672 1 97.38 101 THR A O 1
ATOM 817 N N . ILE A 1 102 ? 9.734 14.273 8.844 1 98.75 102 ILE A N 1
ATOM 818 C CA . ILE A 1 102 ? 8.281 14.117 8.836 1 98.75 102 ILE A CA 1
ATOM 819 C C . ILE A 1 102 ? 7.844 13.281 10.039 1 98.75 102 ILE A C 1
ATOM 821 O O . ILE A 1 102 ? 8.32 12.156 10.227 1 98.75 102 ILE A O 1
ATOM 825 N N . ILE A 1 103 ? 7.008 13.805 10.859 1 98.88 103 ILE A N 1
ATOM 826 C CA . ILE A 1 103 ? 6.461 13.102 12.016 1 98.88 103 ILE A CA 1
ATOM 827 C C . ILE A 1 103 ? 5.008 12.719 11.75 1 98.88 103 ILE A C 1
ATOM 829 O O . ILE A 1 103 ? 4.156 13.586 11.547 1 98.88 103 ILE A O 1
ATOM 833 N N . ILE A 1 104 ? 4.773 11.469 11.789 1 98.88 104 ILE A N 1
ATOM 834 C CA . ILE A 1 104 ? 3.436 10.977 11.477 1 98.88 104 ILE A CA 1
ATOM 835 C C . ILE A 1 104 ? 2.756 10.469 12.742 1 98.88 104 ILE A C 1
ATOM 837 O O . ILE A 1 104 ? 3.359 9.734 13.531 1 98.88 104 ILE A O 1
ATOM 841 N N . ILE A 1 105 ? 1.534 10.859 12.969 1 98.88 105 ILE A N 1
ATOM 842 C CA . ILE A 1 105 ? 0.704 10.359 14.055 1 98.88 105 ILE A CA 1
ATOM 843 C C . ILE A 1 105 ? -0.413 9.484 13.484 1 98.88 105 ILE A C 1
ATOM 845 O O . ILE A 1 105 ? -1.23 9.953 12.688 1 98.88 105 ILE A O 1
ATOM 849 N N . THR A 1 106 ? -0.468 8.227 13.922 1 98.81 106 THR A N 1
ATOM 850 C CA . THR A 1 106 ? -1.445 7.27 13.414 1 98.81 106 THR A CA 1
ATOM 851 C C . THR A 1 106 ? -2.182 6.582 14.562 1 98.81 106 THR A C 1
ATOM 853 O O . THR A 1 106 ? -1.633 5.695 15.211 1 98.81 106 THR A O 1
ATOM 856 N N . PRO A 1 107 ? -3.426 7.004 14.789 1 98.25 107 PRO A N 1
ATOM 857 C CA . PRO A 1 107 ? -4.262 6.148 15.633 1 98.25 107 PRO A CA 1
ATOM 858 C C . PRO A 1 107 ? -4.637 4.832 14.961 1 98.25 107 PRO A C 1
ATOM 860 O O . PRO A 1 107 ? -4.852 4.797 13.75 1 98.25 107 PRO A O 1
ATOM 863 N N . THR A 1 108 ? -4.707 3.766 15.695 1 97.88 108 THR A N 1
ATOM 864 C CA . THR A 1 108 ? -5.145 2.486 15.148 1 97.88 108 THR A CA 1
ATOM 865 C C . THR A 1 108 ? -5.961 1.71 16.172 1 97.88 108 THR A C 1
ATOM 867 O O . THR A 1 108 ? -5.934 2.023 17.359 1 97.88 108 THR A O 1
ATOM 870 N N . HIS A 1 109 ? -6.75 0.832 15.703 1 96.44 109 HIS A N 1
ATOM 871 C CA . HIS A 1 109 ? -7.602 0.028 16.578 1 96.44 109 HIS A CA 1
ATOM 872 C C . HIS A 1 109 ? -7.824 -1.364 16 1 96.44 109 HIS A C 1
ATOM 874 O O . HIS A 1 109 ? -7.633 -1.581 14.797 1 96.44 109 HIS A O 1
ATOM 880 N N . ARG A 1 110 ? -8.25 -2.229 16.844 1 95.75 110 ARG A N 1
ATOM 881 C CA . ARG A 1 110 ? -8.484 -3.615 16.453 1 95.75 110 ARG A CA 1
ATOM 882 C C . ARG A 1 110 ? -9.672 -3.723 15.508 1 95.75 110 ARG A C 1
ATOM 884 O O . ARG A 1 110 ? -10.75 -3.203 15.797 1 95.75 110 ARG A O 1
ATOM 891 N N . ARG A 1 111 ? -9.445 -4.379 14.406 1 95.5 111 ARG A N 1
ATOM 892 C CA . ARG A 1 111 ? -10.453 -4.738 13.422 1 95.5 111 ARG A CA 1
ATOM 893 C C . ARG A 1 111 ? -9.922 -5.762 12.43 1 95.5 111 ARG A C 1
ATOM 895 O O . ARG A 1 111 ? -8.703 -5.883 12.25 1 95.5 111 ARG A O 1
ATOM 902 N N . PRO A 1 112 ? -10.719 -6.465 11.711 1 95.69 112 PRO A N 1
ATOM 903 C CA . PRO A 1 112 ? -10.266 -7.566 10.859 1 95.69 112 PRO A CA 1
ATOM 904 C C . PRO A 1 112 ? -9.305 -7.109 9.766 1 95.69 112 PRO A C 1
ATOM 906 O O . PRO A 1 112 ? -8.383 -7.844 9.398 1 95.69 112 PRO A O 1
ATOM 909 N N . GLU A 1 113 ? -9.438 -5.891 9.289 1 96.94 113 GLU A N 1
ATOM 910 C CA . GLU A 1 113 ? -8.664 -5.422 8.141 1 96.94 113 GLU A CA 1
ATOM 911 C C . GLU A 1 113 ? -7.379 -4.727 8.578 1 96.94 113 GLU A C 1
ATOM 913 O O . GLU A 1 113 ? -6.555 -4.352 7.746 1 96.94 113 GLU A O 1
ATOM 918 N N . ARG A 1 114 ? -7.16 -4.602 9.891 1 97.38 114 ARG A N 1
ATOM 919 C CA . ARG A 1 114 ? -6.113 -3.717 10.398 1 97.38 114 ARG A CA 1
ATOM 920 C C . ARG A 1 114 ? -4.738 -4.16 9.914 1 97.38 114 ARG A C 1
ATOM 922 O O . ARG A 1 114 ? -3.912 -3.33 9.531 1 97.38 114 ARG A O 1
ATOM 929 N N . PHE A 1 115 ? -4.48 -5.453 9.906 1 97.94 115 PHE A N 1
ATOM 930 C CA . PHE A 1 115 ? -3.156 -5.922 9.523 1 97.94 115 PHE A CA 1
ATOM 931 C C . PHE A 1 115 ? -2.896 -5.672 8.039 1 97.94 115 PHE A C 1
ATOM 933 O O . PHE A 1 115 ? -1.785 -5.312 7.652 1 97.94 115 PHE A O 1
ATOM 940 N N . ALA A 1 116 ? -3.906 -5.852 7.258 1 98.06 116 ALA A N 1
ATOM 941 C CA . ALA A 1 116 ? -3.791 -5.523 5.84 1 98.06 116 ALA A CA 1
ATOM 942 C C . ALA A 1 116 ? -3.51 -4.039 5.645 1 98.06 116 ALA A C 1
ATOM 944 O O . ALA A 1 116 ? -2.578 -3.666 4.93 1 98.06 116 ALA A O 1
ATOM 945 N N . ASP A 1 117 ? -4.238 -3.191 6.34 1 98.25 117 ASP A N 1
ATOM 946 C CA . ASP A 1 117 ? -4.125 -1.74 6.234 1 98.25 117 ASP A CA 1
ATOM 947 C C . ASP A 1 117 ? -2.754 -1.26 6.703 1 98.25 117 ASP A C 1
ATOM 949 O O . ASP A 1 117 ? -2.086 -0.492 6.008 1 98.25 117 ASP A O 1
ATOM 953 N N . MET A 1 118 ? -2.35 -1.785 7.824 1 98.5 118 MET A N 1
ATOM 954 C CA . MET A 1 118 ? -1.097 -1.331 8.422 1 98.5 118 MET A CA 1
ATOM 955 C C . MET A 1 118 ? 0.1 -1.826 7.613 1 98.5 118 MET A C 1
ATOM 957 O O . MET A 1 118 ? 1.119 -1.139 7.523 1 98.5 118 MET A O 1
ATOM 961 N N . THR A 1 119 ? 0.003 -2.998 7.035 1 98.56 119 THR A N 1
ATOM 962 C CA . THR A 1 119 ? 1.082 -3.512 6.199 1 98.56 119 THR A CA 1
ATOM 963 C C . THR A 1 119 ? 1.271 -2.637 4.961 1 98.56 119 THR A C 1
ATOM 965 O O . THR A 1 119 ? 2.381 -2.184 4.68 1 98.56 119 THR A O 1
ATOM 968 N N . ARG A 1 120 ? 0.198 -2.361 4.293 1 97.62 120 ARG A N 1
ATOM 969 C CA . ARG A 1 120 ? 0.289 -1.531 3.098 1 97.62 120 ARG A CA 1
ATOM 970 C C . ARG A 1 120 ? 0.821 -0.142 3.436 1 97.62 120 ARG A C 1
ATOM 972 O O . ARG A 1 120 ? 1.66 0.4 2.713 1 97.62 120 ARG A O 1
ATOM 979 N N . PHE A 1 121 ? 0.27 0.39 4.504 1 98.69 121 PHE A N 1
ATOM 980 C CA . PHE A 1 121 ? 0.673 1.732 4.906 1 98.69 121 PHE A CA 1
ATOM 981 C C . PHE A 1 121 ? 2.15 1.766 5.277 1 98.69 121 PHE A C 1
ATOM 983 O O . PHE A 1 121 ? 2.887 2.652 4.84 1 98.69 121 PHE A O 1
ATOM 990 N N . SER A 1 122 ? 2.6 0.777 6.047 1 98.75 122 SER A N 1
ATOM 991 C CA . SER A 1 122 ? 4 0.69 6.449 1 98.75 122 SER A CA 1
ATOM 992 C C . SER A 1 122 ? 4.918 0.614 5.234 1 98.75 122 SER A C 1
ATOM 994 O O . SER A 1 122 ? 5.965 1.266 5.199 1 98.75 122 SER A O 1
ATOM 996 N N . GLN A 1 123 ? 4.535 -0.108 4.273 1 98.56 123 GLN A N 1
ATOM 997 C CA . GLN A 1 123 ? 5.367 -0.306 3.092 1 98.56 123 GLN A CA 1
ATOM 998 C C . GLN A 1 123 ? 5.418 0.958 2.236 1 98.56 123 GLN A C 1
ATOM 1000 O O . GLN A 1 123 ? 6.418 1.219 1.565 1 98.56 123 GLN A O 1
ATOM 1005 N N . THR A 1 124 ? 4.352 1.761 2.256 1 98.75 124 THR A N 1
ATOM 1006 C CA . THR A 1 124 ? 4.398 3.088 1.652 1 98.75 124 THR A CA 1
ATOM 1007 C C . THR A 1 124 ? 5.402 3.979 2.383 1 98.75 124 THR A C 1
ATOM 1009 O O . THR A 1 124 ? 6.258 4.605 1.755 1 98.75 124 THR A O 1
ATOM 1012 N N . LEU A 1 125 ? 5.371 3.957 3.674 1 98.81 125 LEU A N 1
ATOM 1013 C CA . LEU A 1 125 ? 6.219 4.824 4.484 1 98.81 125 LEU A CA 1
ATOM 1014 C C . LEU A 1 125 ? 7.684 4.414 4.375 1 98.81 125 LEU A C 1
ATOM 1016 O O . LEU A 1 125 ? 8.578 5.242 4.555 1 98.81 125 LEU A O 1
ATOM 1020 N N . MET A 1 126 ? 7.91 3.17 4.051 1 98.75 126 MET A N 1
ATOM 1021 C CA . MET A 1 126 ? 9.273 2.662 3.926 1 98.75 126 MET A CA 1
ATOM 1022 C C . MET A 1 126 ? 10.023 3.389 2.814 1 98.75 126 MET A C 1
ATOM 1024 O O . MET A 1 126 ? 11.258 3.34 2.758 1 98.75 126 MET A O 1
ATOM 1028 N N . HIS A 1 127 ? 9.32 4.062 1.957 1 98.5 127 HIS A N 1
ATOM 1029 C CA . HIS A 1 127 ? 9.938 4.789 0.854 1 98.5 127 HIS A CA 1
ATOM 1030 C C . HIS A 1 127 ? 10.344 6.195 1.281 1 98.5 127 HIS A C 1
ATOM 1032 O O . HIS A 1 127 ? 10.984 6.922 0.517 1 98.5 127 HIS A O 1
ATOM 1038 N N . ILE A 1 128 ? 10.016 6.629 2.49 1 98.06 128 ILE A N 1
ATOM 1039 C CA . ILE A 1 128 ? 10.18 8.016 2.918 1 98.06 128 ILE A CA 1
ATOM 1040 C C . ILE A 1 128 ? 11.391 8.133 3.848 1 98.06 128 ILE A C 1
ATOM 1042 O O . ILE A 1 128 ? 11.477 7.418 4.848 1 98.06 128 ILE A O 1
ATOM 1046 N N . LYS A 1 129 ? 12.273 9.055 3.553 1 95.5 129 LYS A N 1
ATOM 1047 C CA . LYS A 1 129 ? 13.438 9.297 4.395 1 95.5 129 LYS A CA 1
ATOM 1048 C C . LYS A 1 129 ? 13.102 10.25 5.535 1 95.5 129 LYS A C 1
ATOM 1050 O O . LYS A 1 129 ? 12.195 11.07 5.418 1 95.5 129 LYS A O 1
ATOM 1055 N N . ASN A 1 130 ? 13.828 10.141 6.648 1 95.88 130 ASN A N 1
ATOM 1056 C CA . ASN A 1 130 ? 13.727 11.047 7.785 1 95.88 130 ASN A CA 1
ATOM 1057 C C . ASN A 1 130 ? 12.297 11.117 8.312 1 95.88 130 ASN A C 1
ATOM 1059 O O . ASN A 1 130 ? 11.719 12.203 8.406 1 95.88 130 ASN A O 1
ATOM 1063 N N . LEU A 1 131 ? 11.852 9.992 8.672 1 98 131 LEU A N 1
ATOM 1064 C CA . LEU A 1 131 ? 10.477 9.844 9.133 1 98 131 LEU A CA 1
ATOM 1065 C C . LEU A 1 131 ? 10.438 9.281 10.547 1 98 131 LEU A C 1
ATOM 1067 O O . LEU A 1 131 ? 11.188 8.359 10.875 1 98 131 LEU A O 1
ATOM 1071 N N . HIS A 1 132 ? 9.609 9.844 11.383 1 98.69 132 HIS A N 1
ATOM 1072 C CA . HIS A 1 132 ? 9.266 9.312 12.695 1 98.69 132 HIS A CA 1
ATOM 1073 C C . HIS A 1 132 ? 7.785 8.961 12.781 1 98.69 132 HIS A C 1
ATOM 1075 O O . HIS A 1 132 ? 6.926 9.836 12.641 1 98.69 132 HIS A O 1
ATOM 1081 N N . TRP A 1 133 ? 7.531 7.672 13.039 1 98.88 133 TRP A N 1
ATOM 1082 C CA . TRP A 1 133 ? 6.168 7.16 13.016 1 98.88 133 TRP A CA 1
ATOM 1083 C C . TRP A 1 133 ? 5.641 6.938 14.43 1 98.88 133 TRP A C 1
ATOM 1085 O O . TRP A 1 133 ? 6.121 6.055 15.141 1 98.88 133 TRP A O 1
ATOM 1095 N N . ILE A 1 134 ? 4.668 7.738 14.82 1 98.88 134 ILE A N 1
ATOM 1096 C CA . ILE A 1 134 ? 4.023 7.598 16.125 1 98.88 134 ILE A CA 1
ATOM 1097 C C . ILE A 1 134 ? 2.684 6.887 15.961 1 98.88 134 ILE A C 1
ATOM 1099 O O . ILE A 1 134 ? 1.754 7.426 15.359 1 98.88 134 ILE A O 1
ATOM 1103 N N . VAL A 1 135 ? 2.604 5.715 16.547 1 98.88 135 VAL A N 1
ATOM 1104 C CA . VAL A 1 135 ? 1.396 4.902 16.438 1 98.88 135 VAL A CA 1
ATOM 1105 C C . VAL A 1 135 ? 0.75 4.766 17.812 1 98.88 135 VAL A C 1
ATOM 1107 O O . VAL A 1 135 ? 1.423 4.43 18.797 1 98.88 135 VAL A O 1
ATOM 1110 N N . ILE A 1 136 ? -0.531 5.074 17.906 1 98.69 136 ILE A N 1
ATOM 1111 C CA . ILE A 1 136 ? -1.243 5.008 19.188 1 98.69 136 ILE A CA 1
ATOM 1112 C C . ILE A 1 136 ? -2.402 4.02 19.078 1 98.69 136 ILE A C 1
ATOM 1114 O O . ILE A 1 136 ? -3.332 4.23 18.297 1 98.69 136 ILE A O 1
ATOM 1118 N N . GLU A 1 137 ? -2.422 3.039 19.891 1 97.69 137 GLU A N 1
ATOM 1119 C CA . GLU A 1 137 ? -3.471 2.025 19.953 1 97.69 137 GLU A CA 1
ATOM 1120 C C . GLU A 1 137 ? -4.684 2.533 20.734 1 97.69 137 GLU A C 1
ATOM 1122 O O . GLU A 1 137 ? -4.543 3.055 21.844 1 97.69 137 GLU A O 1
ATOM 1127 N N . ASP A 1 138 ? -5.773 2.416 20.062 1 96.94 138 ASP A N 1
ATOM 1128 C CA . ASP A 1 138 ? -7.004 2.572 20.828 1 96.94 138 ASP A CA 1
ATOM 1129 C C . ASP A 1 138 ? -7.344 1.292 21.578 1 96.94 138 ASP A C 1
ATOM 1131 O O . ASP A 1 138 ? -8.023 0.41 21.047 1 96.94 138 ASP A O 1
ATOM 1135 N N . GLY A 1 139 ? -6.887 1.257 22.734 1 95.69 139 GLY A N 1
ATOM 1136 C CA . GLY A 1 139 ? -7.035 0.079 23.578 1 95.69 139 GLY A CA 1
ATOM 1137 C C . GLY A 1 139 ? -6.324 0.201 24.906 1 95.69 139 GLY A C 1
ATOM 1138 O O . GLY A 1 139 ? -5.883 1.289 25.281 1 95.69 139 GLY A O 1
ATOM 1139 N N . ASN A 1 140 ? -6.25 -0.907 25.609 1 96.62 140 ASN A N 1
ATOM 1140 C CA . ASN A 1 140 ? -5.656 -0.916 26.938 1 96.62 140 ASN A CA 1
ATOM 1141 C C . ASN A 1 140 ? -4.25 -1.512 26.922 1 96.62 140 ASN A C 1
ATOM 1143 O O . ASN A 1 140 ? -3.613 -1.638 27.969 1 96.62 140 ASN A O 1
ATOM 1147 N N . ALA A 1 141 ? -3.848 -1.862 25.734 1 97.5 141 ALA A N 1
ATOM 1148 C CA . ALA A 1 141 ? -2.508 -2.41 25.547 1 97.5 141 ALA A CA 1
ATOM 1149 C C . ALA A 1 141 ? -2.078 -2.314 24.078 1 97.5 141 ALA A C 1
ATOM 1151 O O . ALA A 1 141 ? -2.91 -2.107 23.203 1 97.5 141 ALA A O 1
ATOM 1152 N N . THR A 1 142 ? -0.813 -2.447 23.891 1 97.75 142 THR A N 1
ATOM 1153 C CA . THR A 1 142 ? -0.303 -2.549 22.531 1 97.75 142 THR A CA 1
ATOM 1154 C C . THR A 1 142 ? -0.496 -3.959 21.984 1 97.75 142 THR A C 1
ATOM 1156 O O . THR A 1 142 ? -0.862 -4.875 22.719 1 97.75 142 THR A O 1
ATOM 1159 N N . SER A 1 143 ? -0.381 -4.141 20.75 1 97.38 143 SER A N 1
ATOM 1160 C CA . SER A 1 143 ? -0.538 -5.414 20.062 1 97.38 143 SER A CA 1
ATOM 1161 C C . SER A 1 143 ? 0.8 -5.93 19.547 1 97.38 143 SER A C 1
ATOM 1163 O O . SER A 1 143 ? 1.458 -5.262 18.734 1 97.38 143 SER A O 1
ATOM 1165 N N . PRO A 1 144 ? 1.198 -7.148 19.938 1 97.19 144 PRO A N 1
ATOM 1166 C CA . PRO A 1 144 ? 2.461 -7.691 19.422 1 97.19 144 PRO A CA 1
ATOM 1167 C C . PRO A 1 144 ? 2.496 -7.777 17.906 1 97.19 144 PRO A C 1
ATOM 1169 O O . PRO A 1 144 ? 3.547 -7.57 17.297 1 97.19 144 PRO A O 1
ATOM 1172 N N . ALA A 1 145 ? 1.392 -8.117 17.312 1 97.25 145 ALA A N 1
ATOM 1173 C CA . ALA A 1 145 ? 1.325 -8.234 15.852 1 97.25 145 ALA A CA 1
ATOM 1174 C C . ALA A 1 145 ? 1.578 -6.891 15.18 1 97.25 145 ALA A C 1
ATOM 1176 O O . ALA A 1 145 ? 2.27 -6.82 14.164 1 97.25 145 ALA A O 1
ATOM 1177 N N . VAL A 1 146 ? 1.018 -5.824 15.734 1 98.31 146 VAL A N 1
ATOM 1178 C CA . VAL A 1 146 ? 1.249 -4.488 15.203 1 98.31 146 VAL A CA 1
ATOM 1179 C C . 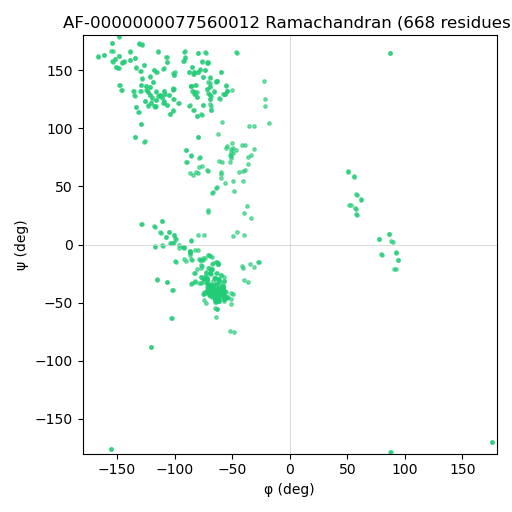VAL A 1 146 ? 2.711 -4.098 15.398 1 98.31 146 VAL A C 1
ATOM 1181 O O . VAL A 1 146 ? 3.34 -3.539 14.5 1 98.31 146 VAL A O 1
ATOM 1184 N N . GLU A 1 147 ? 3.205 -4.398 16.5 1 98.12 147 GLU A N 1
ATOM 1185 C CA . GLU A 1 147 ? 4.602 -4.078 16.797 1 98.12 147 GLU A CA 1
ATOM 1186 C C . GLU A 1 147 ? 5.539 -4.754 15.805 1 98.12 147 GLU A C 1
ATOM 1188 O O . GLU A 1 147 ? 6.551 -4.172 15.398 1 98.12 147 GLU A O 1
ATOM 1193 N N . ARG A 1 148 ? 5.25 -5.949 15.438 1 97.88 148 ARG A N 1
ATOM 1194 C CA . ARG A 1 148 ? 6.07 -6.652 14.453 1 97.88 148 ARG A CA 1
ATOM 1195 C C . ARG A 1 148 ? 6.066 -5.918 13.117 1 97.88 148 ARG A C 1
ATOM 1197 O O . ARG A 1 148 ? 7.086 -5.871 12.43 1 97.88 148 ARG A O 1
ATOM 1204 N N . ILE A 1 149 ? 4.93 -5.348 12.766 1 98.5 149 ILE A N 1
ATOM 1205 C CA . ILE A 1 149 ? 4.844 -4.574 11.531 1 98.5 149 ILE A CA 1
ATOM 1206 C C . ILE A 1 149 ? 5.746 -3.348 11.625 1 98.5 149 ILE A C 1
ATOM 1208 O O . ILE A 1 149 ? 6.496 -3.045 10.688 1 98.5 149 ILE A O 1
ATOM 1212 N N . LEU A 1 150 ? 5.691 -2.652 12.742 1 98.69 150 LEU A N 1
ATOM 1213 C CA . LEU A 1 150 ? 6.5 -1.457 12.953 1 98.69 150 LEU A CA 1
ATOM 1214 C C . LEU A 1 150 ? 7.984 -1.794 12.93 1 98.69 150 LEU A C 1
ATOM 1216 O O . LEU A 1 150 ? 8.773 -1.1 12.281 1 98.69 150 LEU A O 1
ATOM 1220 N N . GLN A 1 151 ? 8.336 -2.889 13.539 1 98.06 151 GLN A N 1
ATOM 1221 C CA . GLN A 1 151 ? 9.727 -3.312 13.602 1 98.06 151 GLN A CA 1
ATOM 1222 C C . GLN A 1 151 ? 10.266 -3.668 12.219 1 98.06 151 GLN A C 1
ATOM 1224 O O . GLN A 1 151 ? 11.344 -3.221 11.828 1 98.06 151 GLN A O 1
ATOM 1229 N N . ARG A 1 152 ? 9.523 -4.352 11.492 1 96.81 152 ARG A N 1
ATOM 1230 C CA . ARG A 1 152 ? 9.992 -4.82 10.195 1 96.81 152 ARG A CA 1
ATOM 1231 C C . ARG A 1 152 ? 10.07 -3.674 9.195 1 96.81 152 ARG A C 1
ATOM 1233 O O . ARG A 1 152 ? 10.812 -3.752 8.203 1 96.81 152 ARG A O 1
ATOM 1240 N N . SER A 1 153 ? 9.297 -2.641 9.461 1 97.94 153 SER A N 1
ATOM 1241 C CA . SER A 1 153 ? 9.328 -1.499 8.555 1 97.94 153 SER A CA 1
ATOM 1242 C C . SER A 1 153 ? 10.688 -0.812 8.578 1 97.94 153 SER A C 1
ATOM 1244 O O . SER A 1 153 ? 11.07 -0.145 7.609 1 97.94 153 SER A O 1
ATOM 1246 N N . GLY A 1 154 ? 11.375 -0.886 9.695 1 97.81 154 GLY A N 1
ATOM 1247 C CA . GLY A 1 154 ? 12.656 -0.221 9.859 1 97.81 154 GLY A CA 1
ATOM 1248 C C . GLY A 1 154 ? 12.531 1.271 10.109 1 97.81 154 GLY A C 1
ATOM 1249 O O . GLY A 1 154 ? 13.539 1.982 10.172 1 97.81 154 GLY A O 1
ATOM 1250 N N . ILE A 1 155 ? 11.375 1.768 10.242 1 98.19 155 ILE A N 1
ATOM 1251 C CA . ILE A 1 155 ? 11.125 3.182 10.5 1 98.19 155 ILE A CA 1
ATOM 1252 C C . ILE A 1 155 ? 11.234 3.465 11.992 1 98.19 155 ILE A C 1
ATOM 1254 O O . ILE A 1 155 ? 10.703 2.711 12.812 1 98.19 155 ILE A O 1
ATOM 1258 N N . PRO A 1 156 ? 11.992 4.531 12.336 1 98.25 156 PRO A N 1
ATOM 1259 C CA . PRO A 1 156 ? 11.898 4.934 13.742 1 98.25 156 PRO A CA 1
ATOM 1260 C C . PRO A 1 156 ? 10.453 5.184 14.188 1 98.25 156 PRO A C 1
ATOM 1262 O O . PRO A 1 156 ? 9.695 5.855 13.484 1 98.25 156 PRO A O 1
ATOM 1265 N N . TYR A 1 157 ? 10.133 4.574 15.383 1 98.69 157 TYR A N 1
ATOM 1266 C CA . TYR A 1 157 ? 8.734 4.695 15.758 1 98.69 157 TYR A CA 1
ATOM 1267 C C . TYR A 1 157 ? 8.578 4.805 17.266 1 98.69 157 TYR A C 1
ATOM 1269 O O . TYR A 1 157 ? 9.516 4.508 18.016 1 98.69 157 TYR A O 1
ATOM 1277 N N . ALA A 1 158 ? 7.496 5.375 17.688 1 98.81 158 ALA A N 1
ATOM 1278 C CA . ALA A 1 158 ? 6.934 5.27 19.031 1 98.81 158 ALA A CA 1
ATOM 1279 C C . ALA A 1 158 ? 5.57 4.578 19 1 98.81 158 ALA A C 1
ATOM 1281 O O . ALA A 1 158 ? 4.758 4.832 18.109 1 98.81 158 ALA A O 1
ATOM 1282 N N . TYR A 1 159 ? 5.422 3.621 19.859 1 98.69 159 TYR A N 1
ATOM 1283 C CA . TYR A 1 159 ? 4.199 2.826 19.891 1 98.69 159 TYR A CA 1
ATOM 1284 C C . TYR A 1 159 ? 3.654 2.717 21.312 1 98.69 159 TYR A C 1
ATOM 1286 O O . TYR A 1 159 ? 4.305 2.146 22.188 1 98.69 159 TYR A O 1
ATOM 1294 N N . PHE A 1 160 ? 2.496 3.312 21.5 1 98.06 160 PHE A N 1
ATOM 1295 C CA . PHE A 1 160 ? 1.875 3.264 22.828 1 98.06 160 PHE A CA 1
ATOM 1296 C C . PHE A 1 160 ? 0.356 3.27 22.703 1 98.06 160 PHE A C 1
ATOM 1298 O O . PHE A 1 160 ? -0.189 3.037 21.625 1 98.06 160 PHE A O 1
ATOM 1305 N N . PHE A 1 161 ?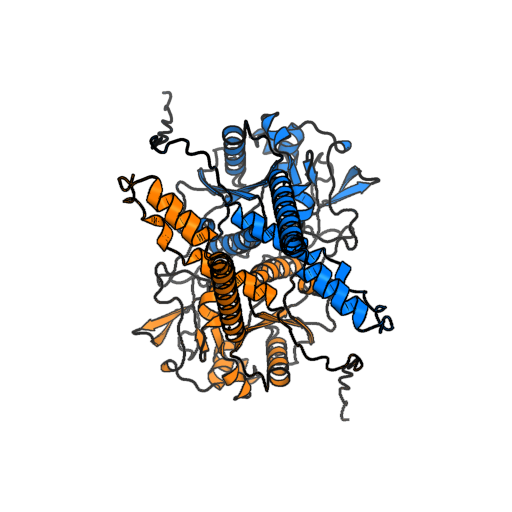 -0.36 3.207 23.844 1 98 161 PHE A N 1
ATOM 1306 C CA . PHE A 1 161 ? -1.802 2.994 23.797 1 98 161 PHE A CA 1
ATOM 1307 C C . PHE A 1 161 ? -2.521 3.977 24.719 1 98 161 PHE A C 1
ATOM 1309 O O . PHE A 1 161 ? -1.912 4.555 25.609 1 98 161 PHE A O 1
ATOM 1316 N N . THR A 1 162 ? -3.715 4.293 24.406 1 97.44 162 THR A N 1
AT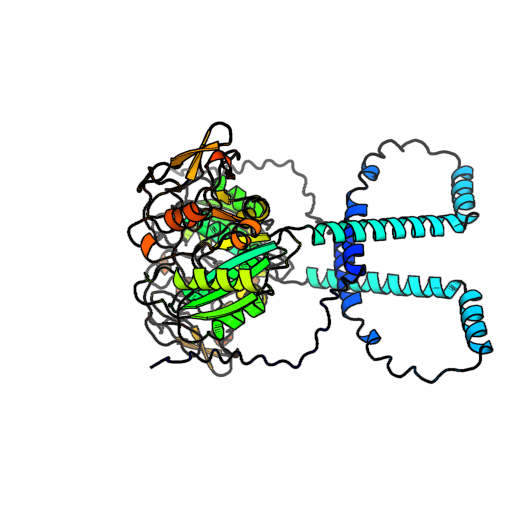OM 1317 C CA . THR A 1 162 ? -4.668 4.992 25.266 1 97.44 162 THR A CA 1
ATOM 1318 C C . THR A 1 162 ? -6.102 4.652 24.875 1 97.44 162 THR A C 1
ATOM 1320 O O . THR A 1 162 ? -6.332 4.008 23.844 1 97.44 162 THR A O 1
ATOM 1323 N N . THR A 1 163 ? -7.027 4.973 25.703 1 95.62 163 THR A N 1
ATOM 1324 C CA . THR A 1 163 ? -8.445 4.809 25.391 1 95.62 163 THR A CA 1
ATOM 1325 C C . THR A 1 163 ? -9.117 6.164 25.188 1 95.62 163 THR A C 1
ATOM 1327 O O . THR A 1 163 ? -8.672 7.168 25.75 1 95.62 163 THR A O 1
ATOM 1330 N N . THR A 1 164 ? -10.141 6.129 24.375 1 93.81 164 THR A N 1
ATOM 1331 C CA . THR A 1 164 ? -10.859 7.367 24.094 1 93.81 164 THR A CA 1
ATOM 1332 C C . THR A 1 164 ? -11.375 8.008 25.375 1 93.81 164 THR A C 1
ATOM 1334 O O . THR A 1 164 ? -12.016 7.34 26.188 1 93.81 164 THR A O 1
ATOM 1337 N N . LYS A 1 165 ? -11.102 9.242 25.547 1 90.69 165 LYS A N 1
ATOM 1338 C CA . LYS A 1 165 ? -11.562 10.008 26.703 1 90.69 165 LYS A CA 1
ATOM 1339 C C . LYS A 1 165 ? -13.086 10.117 26.719 1 90.69 165 LYS A C 1
ATOM 1341 O O . LYS A 1 165 ? -13.711 10.336 25.672 1 90.69 165 LYS A O 1
ATOM 1346 N N . PRO A 1 166 ? -13.594 10 27.922 1 89.38 166 PRO A N 1
ATOM 1347 C CA . PRO A 1 166 ? -15.039 10.195 28 1 89.38 166 PRO A CA 1
ATOM 1348 C C . PRO A 1 166 ? -15.484 11.539 27.422 1 89.38 166 PRO A C 1
ATOM 1350 O O . PRO A 1 166 ? -14.844 12.562 27.656 1 89.38 166 PRO A O 1
ATOM 1353 N N . GLY A 1 167 ? -16.562 11.516 26.641 1 85.38 167 GLY A N 1
ATOM 1354 C CA . GLY A 1 167 ? -17.062 12.734 26.047 1 85.38 167 GLY A CA 1
ATOM 1355 C C . GLY A 1 167 ? -16.5 13.008 24.656 1 85.38 167 GLY A C 1
ATOM 1356 O O . GLY A 1 167 ? -17.047 13.789 23.891 1 85.38 167 GLY A O 1
ATOM 1357 N N . PHE A 1 168 ? -15.391 12.398 24.391 1 88.44 168 PHE A N 1
ATOM 1358 C CA . PHE A 1 168 ? -14.797 12.531 23.062 1 88.44 168 PHE A CA 1
ATOM 1359 C C . PHE A 1 168 ? -15.422 11.547 22.094 1 88.44 168 PHE A C 1
ATOM 1361 O O . PHE A 1 168 ? -15.812 10.445 22.484 1 88.44 168 PHE A O 1
ATOM 1368 N N . PRO A 1 169 ? -15.461 11.992 20.859 1 85.69 169 PRO A N 1
ATOM 1369 C CA . PRO A 1 169 ? -15.875 11.016 19.859 1 85.69 169 PRO A CA 1
ATOM 1370 C C . PRO A 1 169 ? -14.812 9.953 19.594 1 85.69 169 PRO A C 1
ATOM 1372 O O . PRO A 1 169 ? -13.633 10.18 19.859 1 85.69 169 PRO A O 1
ATOM 1375 N N . ARG A 1 170 ? -15.281 8.805 19.109 1 81.81 170 ARG A N 1
ATOM 1376 C CA . ARG A 1 170 ? -14.367 7.742 18.703 1 81.81 170 ARG A CA 1
ATOM 1377 C C . ARG A 1 170 ? -13.789 8.008 17.328 1 81.81 170 ARG A C 1
ATOM 1379 O O . ARG A 1 170 ? -14.023 7.234 16.391 1 81.81 170 ARG A O 1
ATOM 1386 N N . ARG A 1 171 ? -13.102 9.055 17.203 1 84.19 171 ARG A N 1
ATOM 1387 C CA . ARG A 1 171 ? -12.57 9.484 15.914 1 84.19 171 ARG A CA 1
ATOM 1388 C C . ARG A 1 171 ? -11.07 9.773 16.016 1 84.19 171 ARG A C 1
ATOM 1390 O O . ARG A 1 171 ? -10.539 10.57 15.242 1 84.19 171 ARG A O 1
ATOM 1397 N N . GLY A 1 172 ? -10.469 9.289 17.031 1 91.31 172 GLY A N 1
ATOM 1398 C CA . GLY A 1 172 ? -9.016 9.336 17.156 1 91.31 172 GLY A CA 1
ATOM 1399 C C . GLY A 1 172 ? -8.516 10.633 17.766 1 91.31 172 GLY A C 1
ATOM 1400 O O . GLY A 1 172 ? -7.309 10.898 17.75 1 91.31 172 GLY A O 1
ATOM 1401 N N . TRP A 1 173 ? -9.438 11.5 18.297 1 93.56 173 TRP A N 1
ATOM 1402 C CA . TRP A 1 173 ? -9.039 12.797 18.844 1 93.56 173 TRP A CA 1
ATOM 1403 C C . TRP A 1 173 ? -8.086 12.617 20.016 1 93.56 173 TRP A C 1
ATOM 1405 O O . TRP A 1 173 ? -7.031 13.258 20.078 1 93.56 173 TRP A O 1
ATOM 1415 N N . THR A 1 174 ? -8.555 11.703 20.906 1 95.62 174 THR A N 1
ATOM 1416 C CA . THR A 1 174 ? -7.738 11.445 22.094 1 95.62 174 THR A CA 1
ATOM 1417 C C . THR A 1 174 ? -6.352 10.945 21.688 1 95.62 174 THR A C 1
ATOM 1419 O O . THR A 1 174 ? -5.344 11.383 22.25 1 95.62 174 THR A O 1
ATOM 1422 N N . HIS A 1 175 ? -6.273 10.133 20.75 1 97.88 175 HIS A N 1
ATOM 1423 C CA . HIS A 1 175 ? -5.035 9.523 20.281 1 97.88 175 HIS A CA 1
ATOM 1424 C C . HIS A 1 175 ? -4.148 10.555 19.578 1 97.88 175 HIS A C 1
ATOM 1426 O O . HIS A 1 175 ? -2.934 10.578 19.797 1 97.88 175 HIS A O 1
ATOM 1432 N N . ARG A 1 176 ? -4.703 11.406 18.766 1 97.88 176 ARG A N 1
ATOM 1433 C CA . ARG A 1 176 ? -3.953 12.484 18.125 1 97.88 176 ARG A CA 1
ATOM 1434 C C . ARG A 1 176 ? -3.398 13.461 19.156 1 97.88 176 ARG A C 1
ATOM 1436 O O . ARG A 1 176 ? -2.256 13.906 19.047 1 97.88 176 ARG A O 1
ATOM 1443 N N . ASN A 1 177 ? -4.242 13.781 20.188 1 97.31 177 ASN A N 1
ATOM 1444 C CA . ASN A 1 177 ? -3.766 14.633 21.281 1 97.31 177 ASN A CA 1
ATOM 1445 C C . ASN A 1 177 ? -2.572 14.008 22 1 97.31 177 ASN A C 1
ATOM 1447 O O . ASN A 1 177 ? -1.622 14.711 22.359 1 97.31 177 ASN A O 1
ATOM 1451 N N . MET A 1 178 ? -2.66 12.734 22.203 1 97.56 178 MET A N 1
ATOM 1452 C CA . MET A 1 178 ? -1.546 12.047 22.844 1 97.56 178 MET A CA 1
ATOM 1453 C C . MET A 1 178 ? -0.289 12.117 21.984 1 97.56 178 MET A C 1
ATOM 1455 O O . MET A 1 178 ? 0.818 12.258 22.516 1 97.56 178 MET A O 1
ATOM 1459 N N . GLY A 1 179 ? -0.475 11.93 20.703 1 98.31 179 GLY A N 1
ATOM 1460 C CA . GLY A 1 179 ? 0.645 12.109 19.797 1 98.31 179 GLY A CA 1
ATOM 1461 C C . GLY A 1 179 ? 1.268 13.492 19.875 1 98.31 179 GLY A C 1
ATOM 1462 O O . GLY A 1 179 ? 2.492 13.625 19.891 1 98.31 179 GLY A O 1
ATOM 1463 N N . LEU A 1 180 ? 0.457 14.508 19.969 1 98.25 180 LEU A N 1
ATOM 1464 C CA . LEU A 1 180 ? 0.934 15.883 20.078 1 98.25 180 LEU A CA 1
ATOM 1465 C C . LEU A 1 180 ? 1.692 16.094 21.375 1 98.25 180 LEU A C 1
ATOM 1467 O O . LEU A 1 180 ? 2.711 16.781 21.406 1 98.25 180 LEU A O 1
ATOM 1471 N N . GLU A 1 181 ? 1.17 15.516 22.422 1 97.62 181 GLU A N 1
ATOM 1472 C CA . GLU A 1 181 ? 1.858 15.594 23.703 1 97.62 181 GLU A CA 1
ATOM 1473 C C . GLU A 1 181 ? 3.236 14.945 23.625 1 97.62 181 GLU A C 1
ATOM 1475 O O . GLU A 1 181 ? 4.215 15.492 24.141 1 97.62 181 GLU A O 1
ATOM 1480 N N . TYR A 1 182 ? 3.271 13.797 23.062 1 98.19 182 TYR A N 1
ATOM 1481 C CA . TYR A 1 182 ? 4.543 13.117 22.859 1 98.19 182 TYR A CA 1
ATOM 1482 C C . TYR A 1 182 ? 5.527 14.016 22.109 1 98.19 182 TYR A C 1
ATOM 1484 O O . TYR A 1 182 ? 6.703 14.094 22.484 1 98.19 182 TYR A O 1
ATOM 1492 N N . ILE A 1 183 ? 5.074 14.633 21.094 1 98.25 183 ILE A N 1
ATOM 1493 C CA . ILE A 1 183 ? 5.918 15.477 20.25 1 98.25 183 ILE A CA 1
ATOM 1494 C C . ILE A 1 183 ? 6.434 16.656 21.078 1 98.25 183 ILE A C 1
ATOM 1496 O O . ILE A 1 183 ? 7.621 16.984 21.031 1 98.25 183 ILE A O 1
ATOM 1500 N N . ARG A 1 184 ? 5.582 17.344 21.797 1 97.69 184 ARG A N 1
ATOM 1501 C CA . ARG A 1 184 ? 5.988 18.484 22.609 1 97.69 184 ARG A CA 1
ATOM 1502 C C . ARG A 1 184 ? 7.043 18.094 23.625 1 97.69 184 ARG A C 1
ATOM 1504 O O . ARG A 1 184 ? 7.945 18.875 23.938 1 97.69 184 ARG A O 1
ATOM 1511 N N . LYS A 1 185 ? 6.895 16.906 24.141 1 96.88 185 LYS A N 1
ATOM 1512 C CA . LYS A 1 185 ? 7.828 16.422 25.141 1 96.88 185 LYS A CA 1
ATOM 1513 C C . LYS A 1 185 ? 9.172 16.047 24.516 1 96.88 185 LYS A C 1
ATOM 1515 O O . LYS A 1 185 ? 10.227 16.391 25.047 1 96.88 185 LYS A O 1
ATOM 1520 N N . ASN A 1 186 ? 9.133 15.422 23.391 1 96.75 186 ASN A N 1
ATOM 1521 C CA . ASN A 1 186 ? 10.336 14.773 22.859 1 96.75 186 ASN A CA 1
ATOM 1522 C C . ASN A 1 186 ? 11.023 15.633 21.812 1 96.75 186 ASN A C 1
ATOM 1524 O O . ASN A 1 186 ? 12.188 15.406 21.469 1 96.75 186 ASN A O 1
ATOM 1528 N N . TYR A 1 187 ? 10.266 16.656 21.328 1 96.75 187 TYR A N 1
ATOM 1529 C CA . TYR A 1 187 ? 10.836 17.469 20.266 1 96.75 187 TYR A CA 1
ATOM 1530 C C . TYR A 1 187 ? 11.016 18.922 20.719 1 96.75 187 TYR A C 1
ATOM 1532 O O . TYR A 1 187 ? 11.242 19.812 19.891 1 96.75 187 TYR A O 1
ATOM 1540 N N . LYS A 1 188 ? 10.961 19.188 21.891 1 94.19 188 LYS A N 1
ATOM 1541 C CA . LYS A 1 188 ? 11.031 20.547 22.438 1 94.19 188 LYS A CA 1
ATOM 1542 C C . LYS A 1 188 ? 12.328 21.234 22.016 1 94.19 188 LYS A C 1
ATOM 1544 O O . LYS A 1 188 ? 12.336 22.422 21.719 1 94.19 188 LYS A O 1
ATOM 1549 N N . ASN A 1 189 ? 13.406 20.484 21.953 1 91.56 189 ASN A N 1
ATOM 1550 C CA . ASN A 1 189 ? 14.711 21.062 21.641 1 91.56 189 ASN A CA 1
ATOM 1551 C C . ASN A 1 189 ? 15.211 20.625 20.266 1 91.56 189 ASN A C 1
ATOM 1553 O O . ASN A 1 189 ? 16.422 20.609 20.031 1 91.56 189 ASN A O 1
ATOM 1557 N N . TYR A 1 190 ? 14.219 20.219 19.562 1 90.31 190 TYR A N 1
ATOM 1558 C CA . TYR A 1 190 ? 14.586 19.766 18.219 1 90.31 190 TYR A CA 1
ATOM 1559 C C . TYR A 1 190 ? 15.047 20.938 17.359 1 90.31 190 TYR A C 1
ATOM 1561 O O . TYR A 1 190 ? 14.32 21.922 17.203 1 90.31 190 TYR A O 1
ATOM 1569 N N . LYS A 1 191 ? 16.219 20.984 16.859 1 87 191 LYS A N 1
ATOM 1570 C CA . LYS A 1 191 ? 16.828 22.125 16.172 1 87 191 LYS A CA 1
ATOM 1571 C C . LYS A 1 191 ? 16.688 22.016 14.664 1 87 191 LYS A C 1
ATOM 1573 O O . LYS A 1 191 ? 17.125 22.906 13.93 1 87 191 LYS A O 1
ATOM 1578 N N . ARG A 1 192 ? 16.094 20.984 14.18 1 91.06 192 ARG A N 1
ATOM 1579 C CA . ARG A 1 192 ? 15.875 20.812 12.742 1 91.06 192 ARG A CA 1
ATOM 1580 C C . ARG A 1 192 ? 14.406 21.016 12.383 1 91.06 192 ARG A C 1
ATOM 1582 O O . ARG A 1 192 ? 13.539 21.016 13.258 1 91.06 192 ARG A O 1
ATOM 1589 N N . ASN A 1 193 ? 14.234 21.25 11.117 1 95.06 193 ASN A N 1
ATOM 1590 C CA . ASN A 1 193 ? 12.867 21.422 10.633 1 95.06 193 ASN A CA 1
ATOM 1591 C C . ASN A 1 193 ? 12.102 20.094 10.656 1 95.06 193 ASN A C 1
ATOM 1593 O O . ASN A 1 193 ? 12.656 19.047 10.352 1 95.06 193 ASN A O 1
ATOM 1597 N N . ALA A 1 194 ? 10.844 20.188 11.055 1 98.19 194 ALA A N 1
ATOM 1598 C CA . ALA A 1 194 ? 9.984 19.016 11.07 1 98.19 194 ALA A CA 1
ATOM 1599 C C . ALA A 1 194 ? 8.531 19.391 10.797 1 98.19 194 ALA A C 1
ATOM 1601 O O . ALA A 1 194 ? 8.125 20.531 11.016 1 98.19 194 ALA A O 1
ATOM 1602 N N . VAL A 1 195 ? 7.828 18.469 10.25 1 98.75 195 VAL A N 1
ATOM 1603 C CA . VAL A 1 195 ? 6.422 18.656 9.906 1 98.75 195 VAL A CA 1
ATOM 1604 C C . VAL A 1 195 ? 5.59 17.5 10.461 1 98.75 195 VAL A C 1
ATOM 1606 O O . VAL A 1 195 ? 5.992 16.344 10.367 1 98.75 195 VAL A O 1
ATOM 1609 N N . ILE A 1 196 ? 4.434 17.859 11.031 1 98.81 196 ILE A N 1
ATOM 1610 C CA . ILE A 1 196 ? 3.537 16.875 11.641 1 98.81 196 ILE A CA 1
ATOM 1611 C C . ILE A 1 196 ? 2.381 16.578 10.695 1 98.81 196 ILE A C 1
ATOM 1613 O O . ILE A 1 196 ? 1.777 17.5 10.133 1 98.81 196 ILE A O 1
ATOM 1617 N N . TYR A 1 197 ? 2.082 15.352 10.523 1 98.94 197 TYR A N 1
ATOM 1618 C CA . TYR A 1 197 ? 0.993 14.906 9.664 1 98.94 197 TYR A CA 1
ATOM 1619 C C . TYR A 1 197 ? 0.165 13.82 10.344 1 98.94 197 TYR A C 1
ATOM 1621 O O . TYR A 1 197 ? 0.715 12.867 10.898 1 98.94 197 TYR A O 1
ATOM 1629 N N . PHE A 1 198 ? -1.144 14.016 10.375 1 98.69 198 PHE A N 1
ATOM 1630 C CA . PHE A 1 198 ? -2.066 12.992 10.852 1 98.69 198 PHE A CA 1
ATOM 1631 C C . PHE A 1 198 ? -2.398 12 9.734 1 98.69 198 PHE A C 1
ATOM 1633 O O . PHE A 1 198 ? -2.979 12.383 8.719 1 98.69 198 PHE A O 1
ATOM 1640 N N . ALA A 1 199 ? -2.021 10.758 9.906 1 98.56 199 ALA A N 1
ATOM 1641 C CA . ALA A 1 199 ? -2.258 9.75 8.875 1 98.56 199 ALA A CA 1
ATOM 1642 C C . ALA A 1 199 ? -3.059 8.578 9.43 1 98.56 199 ALA A C 1
ATOM 1644 O O . ALA A 1 199 ? -2.594 7.871 10.328 1 98.56 199 ALA A O 1
ATOM 1645 N N . ASP A 1 200 ? -4.207 8.352 8.875 1 97.5 200 ASP A N 1
ATOM 1646 C CA . ASP A 1 200 ? -4.988 7.168 9.234 1 97.5 200 ASP A CA 1
ATOM 1647 C C . ASP A 1 200 ? -4.375 5.902 8.641 1 97.5 200 ASP A C 1
ATOM 1649 O O . ASP A 1 200 ? -3.826 5.926 7.539 1 97.5 200 ASP A O 1
ATOM 1653 N N . ASP A 1 201 ? -4.555 4.805 9.312 1 97.56 201 ASP A N 1
ATOM 1654 C CA . ASP A 1 201 ? -3.885 3.572 8.906 1 97.56 201 ASP A CA 1
ATOM 1655 C C . ASP A 1 201 ? -4.598 2.928 7.719 1 97.56 201 ASP A C 1
ATOM 1657 O O . ASP A 1 201 ? -4.051 2.031 7.074 1 97.56 201 ASP A O 1
ATOM 1661 N N . ASP A 1 202 ? -5.812 3.352 7.363 1 96.38 202 ASP A N 1
ATOM 1662 C CA . ASP A 1 202 ? -6.539 2.686 6.289 1 96.38 202 ASP A CA 1
ATOM 1663 C C . ASP A 1 202 ? -6.652 3.586 5.062 1 96.38 202 ASP A C 1
ATOM 1665 O O . ASP A 1 202 ? -7.23 3.193 4.047 1 96.38 202 ASP A O 1
ATOM 1669 N N . ASN A 1 203 ? -6.102 4.844 5.121 1 98 203 ASN A N 1
ATOM 1670 C CA . ASN A 1 203 ? -6.066 5.699 3.941 1 98 203 ASN A CA 1
ATOM 1671 C C . ASN A 1 203 ? -5.027 5.223 2.932 1 98 203 ASN A C 1
ATOM 1673 O O . ASN A 1 203 ? -4.254 4.305 3.217 1 98 203 ASN A O 1
ATOM 1677 N N . SER A 1 204 ? -5.121 5.73 1.74 1 98.44 204 SER A N 1
ATOM 1678 C CA . SER A 1 204 ? -4.125 5.473 0.706 1 98.44 204 SER A CA 1
ATOM 1679 C C . SER A 1 204 ? -3.289 6.719 0.423 1 98.44 204 SER A C 1
ATOM 1681 O O . SER A 1 204 ? -3.834 7.801 0.204 1 98.44 204 SER A O 1
ATOM 1683 N N . TYR A 1 205 ? -1.996 6.578 0.426 1 98.81 205 TYR A N 1
ATOM 1684 C CA . TYR A 1 205 ? -1.072 7.695 0.268 1 98.81 205 TYR A CA 1
ATOM 1685 C C . TYR A 1 205 ? -0.109 7.445 -0.887 1 98.81 205 TYR A C 1
ATOM 1687 O O . TYR A 1 205 ? 0.387 6.332 -1.062 1 98.81 205 TYR A O 1
ATOM 1695 N N . ASP A 1 206 ? 0.065 8.445 -1.633 1 98.81 206 ASP A N 1
ATOM 1696 C CA . ASP A 1 206 ? 1.152 8.477 -2.605 1 98.81 206 ASP A CA 1
ATOM 1697 C C . ASP A 1 206 ? 2.447 8.977 -1.966 1 98.81 206 ASP A C 1
ATOM 1699 O O . ASP A 1 206 ? 2.441 9.961 -1.225 1 98.81 206 ASP A O 1
ATOM 1703 N N . ILE A 1 207 ? 3.582 8.305 -2.279 1 98.81 207 ILE A N 1
ATOM 1704 C CA . ILE A 1 207 ? 4.848 8.688 -1.667 1 98.81 207 ILE A CA 1
ATOM 1705 C C . ILE A 1 207 ? 5.172 10.141 -2.016 1 98.81 207 ILE A C 1
ATOM 1707 O O . ILE A 1 207 ? 5.84 10.836 -1.245 1 98.81 207 ILE A O 1
ATOM 1711 N N . ARG A 1 208 ? 4.688 10.688 -3.115 1 98.5 208 ARG A N 1
ATOM 1712 C CA . ARG A 1 208 ? 4.922 12.07 -3.531 1 98.5 208 ARG A CA 1
ATOM 1713 C C . ARG A 1 208 ? 4.297 13.047 -2.549 1 98.5 208 ARG A C 1
ATOM 1715 O O . ARG A 1 208 ? 4.754 14.188 -2.424 1 98.5 208 ARG A O 1
ATOM 1722 N N . LEU A 1 209 ? 3.203 12.641 -1.86 1 98.88 209 LEU A N 1
ATOM 1723 C CA . LEU A 1 209 ? 2.617 13.484 -0.828 1 98.88 209 LEU A CA 1
ATOM 1724 C C . LEU A 1 209 ? 3.66 13.867 0.219 1 98.88 209 LEU A C 1
ATOM 1726 O O . LEU A 1 209 ? 3.756 15.031 0.611 1 98.88 209 LEU A O 1
ATOM 1730 N N . PHE A 1 210 ? 4.406 12.891 0.625 1 98.75 210 PHE A N 1
ATOM 1731 C CA . PHE A 1 210 ? 5.406 13.07 1.672 1 98.75 210 PHE A CA 1
ATOM 1732 C C . PHE A 1 210 ? 6.625 13.805 1.137 1 98.75 210 PHE A C 1
ATOM 1734 O O . PHE A 1 210 ? 7.098 14.766 1.754 1 98.75 210 PHE A O 1
ATOM 1741 N N . ASN A 1 211 ? 7.043 13.43 -0.057 1 97.62 211 ASN A N 1
ATOM 1742 C CA . ASN A 1 211 ? 8.312 13.914 -0.59 1 97.62 211 ASN A CA 1
ATOM 1743 C C . ASN A 1 211 ? 8.156 15.289 -1.227 1 97.62 211 ASN A C 1
ATOM 1745 O O . ASN A 1 211 ? 9.109 16.078 -1.244 1 97.62 211 ASN A O 1
ATOM 1749 N N . GLU A 1 212 ? 6.938 15.586 -1.649 1 97.75 212 GLU A N 1
ATOM 1750 C CA . GLU A 1 212 ? 6.801 16.812 -2.438 1 97.75 212 GLU A CA 1
ATOM 1751 C C . GLU A 1 212 ? 5.949 17.844 -1.706 1 97.75 212 GLU A C 1
ATOM 1753 O O . GLU A 1 212 ? 6.105 19.047 -1.917 1 97.75 212 GLU A O 1
ATOM 1758 N N . TYR A 1 213 ? 5.027 17.406 -0.91 1 98.62 213 TYR A N 1
ATOM 1759 C CA . TYR A 1 213 ? 4.148 18.344 -0.23 1 98.62 213 TYR A CA 1
ATOM 1760 C C . TYR A 1 213 ? 4.555 18.516 1.23 1 98.62 213 TYR A C 1
ATOM 1762 O O . TYR A 1 213 ? 5.117 19.547 1.612 1 98.62 213 TYR A O 1
ATOM 1770 N N . ILE A 1 214 ? 4.48 17.5 1.988 1 98.81 214 ILE A N 1
ATOM 1771 C CA . ILE A 1 214 ? 4.57 17.547 3.443 1 98.81 214 ILE A CA 1
ATOM 1772 C C . ILE A 1 214 ? 5.945 18.078 3.855 1 98.81 214 ILE A C 1
ATOM 1774 O O . ILE A 1 214 ? 6.047 18.984 4.684 1 98.81 214 ILE A O 1
ATOM 1778 N N . ARG A 1 215 ? 6.949 17.562 3.271 1 97.69 215 ARG A N 1
ATOM 1779 C CA . ARG A 1 215 ? 8.305 17.922 3.674 1 97.69 215 ARG A CA 1
ATOM 1780 C C . ARG A 1 215 ? 8.57 19.406 3.447 1 97.69 215 ARG A C 1
ATOM 1782 O O . ARG A 1 215 ? 9.492 19.969 4.039 1 97.69 215 ARG A O 1
ATOM 1789 N N . ASN A 1 216 ? 7.738 20.062 2.662 1 97.5 216 ASN A N 1
ATOM 1790 C CA . ASN A 1 216 ? 8 21.438 2.262 1 97.5 216 ASN A CA 1
ATOM 1791 C C . ASN A 1 216 ? 7.066 22.406 2.971 1 97.5 216 ASN A C 1
ATOM 1793 O O . ASN A 1 216 ? 7.074 23.609 2.678 1 97.5 216 ASN A O 1
ATOM 1797 N N . VAL A 1 217 ? 6.301 21.969 3.869 1 98.5 217 VAL A N 1
ATOM 1798 C CA . VAL A 1 217 ? 5.363 22.812 4.594 1 98.5 217 VAL A CA 1
ATOM 1799 C C . VAL A 1 217 ? 6.129 23.75 5.531 1 98.5 217 VAL A C 1
ATOM 1801 O O . VAL A 1 217 ? 6.938 23.297 6.344 1 98.5 217 VAL A O 1
ATOM 1804 N N . LYS A 1 218 ? 5.828 25.031 5.469 1 97.44 218 LYS A N 1
ATOM 1805 C CA . LYS A 1 218 ? 6.508 26.016 6.301 1 97.44 218 LYS A CA 1
ATOM 1806 C C . LYS A 1 218 ? 5.648 26.406 7.5 1 97.44 218 LYS A C 1
ATOM 1808 O O . LYS A 1 218 ? 6.176 26.703 8.578 1 97.44 218 LYS A O 1
ATOM 1813 N N . THR A 1 219 ? 4.371 26.547 7.316 1 98.06 219 THR A N 1
ATOM 1814 C CA . THR A 1 219 ? 3.432 26.797 8.406 1 98.06 219 THR A CA 1
ATOM 1815 C C . THR A 1 219 ? 2.383 25.688 8.477 1 98.06 219 THR A C 1
ATOM 1817 O O . THR A 1 219 ? 2.627 24.641 9.07 1 98.06 219 THR A O 1
ATOM 1820 N N . ILE A 1 220 ? 1.31 25.891 7.719 1 98.56 220 ILE A N 1
ATOM 1821 C CA . ILE A 1 220 ? 0.315 24.844 7.504 1 98.56 220 ILE A CA 1
ATOM 1822 C C . ILE A 1 220 ? 0.108 24.625 6.008 1 98.56 220 ILE A C 1
ATOM 1824 O O . ILE A 1 220 ? -0.115 25.578 5.258 1 98.56 220 ILE A O 1
ATOM 1828 N N . GLY A 1 221 ? 0.296 23.422 5.609 1 98.75 221 GLY A N 1
ATOM 1829 C CA . GLY A 1 221 ? 0.077 23.062 4.215 1 98.75 221 GLY A CA 1
ATOM 1830 C C . GLY A 1 221 ? -1.256 22.375 3.977 1 98.75 221 GLY A C 1
ATOM 1831 O O . GLY A 1 221 ? -1.716 21.594 4.809 1 98.75 221 GLY A O 1
ATOM 1832 N N . PHE A 1 222 ? -1.834 22.656 2.779 1 98.69 222 PHE A N 1
ATOM 1833 C CA . PHE A 1 222 ? -3.117 22.078 2.396 1 98.69 222 PHE A CA 1
ATOM 1834 C C . PHE A 1 222 ? -3.037 21.453 1.007 1 98.69 222 PHE A C 1
ATOM 1836 O O . PHE A 1 222 ? -2.318 21.953 0.138 1 98.69 222 PHE A O 1
ATOM 1843 N N . TRP A 1 223 ? -3.803 20.422 0.755 1 98.69 223 TRP A N 1
ATOM 1844 C CA . TRP A 1 223 ? -3.869 19.781 -0.552 1 98.69 223 TRP A CA 1
ATOM 1845 C C . TRP A 1 223 ? -5.203 19.078 -0.741 1 98.69 223 TRP A C 1
ATOM 1847 O O . TRP A 1 223 ? -6.012 19 0.188 1 98.69 223 TRP A O 1
ATOM 1857 N N . ALA A 1 224 ? -5.418 18.594 -1.89 1 98.31 224 ALA A N 1
ATOM 1858 C CA . ALA A 1 224 ? -6.656 17.891 -2.234 1 98.31 224 ALA A CA 1
ATOM 1859 C C . ALA A 1 224 ? -6.68 16.484 -1.644 1 98.31 224 ALA A C 1
ATOM 1861 O O . ALA A 1 224 ? -5.645 15.828 -1.559 1 98.31 224 ALA A O 1
ATOM 1862 N N . VAL A 1 225 ? -7.855 16.078 -1.246 1 98 225 VAL A N 1
ATOM 1863 C CA . VAL A 1 225 ? -8.094 14.719 -0.759 1 98 225 VAL A CA 1
ATOM 1864 C C . VAL A 1 225 ? -9.156 14.039 -1.621 1 98 225 VAL A C 1
ATOM 1866 O O . VAL A 1 225 ? -10.203 14.617 -1.895 1 98 225 VAL A O 1
ATOM 1869 N N . GLY A 1 226 ? -8.805 12.828 -2.084 1 97.12 226 GLY A N 1
ATOM 1870 C CA . GLY A 1 226 ? -9.773 12.07 -2.859 1 97.12 226 GLY A CA 1
ATOM 1871 C C . GLY A 1 226 ? -10.688 11.211 -2.002 1 97.12 226 GLY A C 1
ATOM 1872 O O . GLY A 1 226 ? -10.266 10.695 -0.963 1 97.12 226 GLY A O 1
ATOM 1873 N N . LEU A 1 227 ? -11.898 11.039 -2.465 1 95.69 227 LEU A N 1
ATOM 1874 C CA . LEU A 1 227 ? -12.875 10.109 -1.895 1 95.69 227 LEU A CA 1
ATOM 1875 C C . LEU A 1 227 ? -13.148 10.445 -0.431 1 95.69 227 LEU A C 1
ATOM 1877 O O . LEU A 1 227 ? -13.164 9.555 0.419 1 95.69 227 LEU A O 1
ATOM 1881 N N . ALA A 1 228 ? -13.273 11.633 -0.137 1 91 228 ALA A N 1
ATOM 1882 C CA . ALA A 1 228 ? -13.516 12.062 1.238 1 91 228 ALA A CA 1
ATOM 1883 C C . ALA A 1 228 ? -14.992 12.375 1.464 1 91 228 ALA A C 1
ATOM 1885 O O . ALA A 1 228 ? -15.578 13.18 0.736 1 91 228 ALA A O 1
ATOM 1886 N N . GLY A 1 229 ? -15.602 11.734 2.486 1 85.19 229 GLY A N 1
ATOM 1887 C CA . GLY A 1 229 ? -16.969 12.031 2.852 1 85.19 229 GLY A CA 1
ATOM 1888 C C . GLY A 1 229 ? -17.953 11.82 1.711 1 85.19 229 GLY A C 1
ATOM 1889 O O . GLY A 1 229 ? -18.906 12.594 1.552 1 85.19 229 GLY A O 1
ATOM 1890 N N . GLY A 1 230 ? -17.625 11.008 0.825 1 87.25 230 GLY A N 1
ATOM 1891 C CA . GLY A 1 230 ? -18.5 10.75 -0.307 1 87.25 230 GLY A CA 1
ATOM 1892 C C . GLY A 1 230 ? -18.172 11.602 -1.52 1 87.25 230 GLY A C 1
ATOM 1893 O O . GLY A 1 230 ? -18.688 11.367 -2.611 1 87.25 230 GLY A O 1
ATOM 1894 N N . ALA A 1 231 ? -17.359 12.609 -1.321 1 92 231 ALA A N 1
ATOM 1895 C CA . ALA A 1 231 ? -16.953 13.477 -2.424 1 92 231 ALA A CA 1
ATOM 1896 C C . ALA A 1 231 ? -15.852 12.836 -3.254 1 92 231 ALA A C 1
ATOM 1898 O O . ALA A 1 231 ? -14.969 12.164 -2.713 1 92 231 ALA A O 1
ATOM 1899 N N . LEU A 1 232 ? -15.898 13.164 -4.512 1 94 232 LEU A N 1
ATOM 1900 C CA . LEU A 1 232 ? -14.82 12.734 -5.391 1 94 232 LEU A CA 1
ATOM 1901 C C . LEU A 1 232 ? -13.5 13.383 -4.988 1 94 232 LEU A C 1
ATOM 1903 O O . LEU A 1 232 ? -12.461 12.711 -4.949 1 94 232 LEU A O 1
ATOM 1907 N N . VAL A 1 233 ? -13.633 14.695 -4.789 1 95.81 233 VAL A N 1
ATOM 1908 C CA . VAL A 1 233 ? -12.461 15.477 -4.402 1 95.81 233 VAL A CA 1
ATOM 1909 C C . VAL A 1 233 ? -12.875 16.594 -3.457 1 95.81 233 VAL A C 1
ATOM 1911 O O . VAL A 1 233 ? -13.891 17.266 -3.68 1 95.81 233 VAL A O 1
ATOM 1914 N N . GLU A 1 234 ? -12.164 16.734 -2.404 1 96.12 234 GLU A N 1
ATOM 1915 C CA . GLU A 1 234 ? -12.172 17.938 -1.573 1 96.12 234 GLU A CA 1
ATOM 1916 C C . GLU A 1 234 ? -10.828 18.672 -1.638 1 96.12 234 GLU A C 1
ATOM 1918 O O . GLU A 1 234 ? -9.773 18.047 -1.481 1 96.12 234 GLU A O 1
ATOM 1923 N N . ALA A 1 235 ? -10.875 19.969 -1.92 1 97.25 235 ALA A N 1
ATOM 1924 C CA . ALA A 1 235 ? -9.625 20.672 -2.184 1 97.25 235 ALA A CA 1
ATOM 1925 C C . ALA A 1 235 ? -9.727 22.141 -1.788 1 97.25 235 ALA A C 1
ATOM 1927 O O . ALA A 1 235 ? -10.82 22.703 -1.764 1 97.25 235 ALA A O 1
ATOM 1928 N N . PRO A 1 236 ? -8.539 22.703 -1.45 1 97.38 236 PRO A N 1
ATOM 1929 C CA . PRO A 1 236 ? -8.539 24.172 -1.391 1 97.38 236 PRO A CA 1
ATOM 1930 C C . PRO A 1 236 ? -8.68 24.812 -2.766 1 97.38 236 PRO A C 1
ATOM 1932 O O . PRO A 1 236 ? -8.133 24.312 -3.75 1 97.38 236 PRO A O 1
ATOM 1935 N N . HIS A 1 237 ? -9.523 25.812 -2.771 1 96.94 237 HIS A N 1
ATOM 1936 C CA . HIS A 1 237 ? -9.609 26.625 -3.98 1 96.94 237 HIS A CA 1
ATOM 1937 C C . HIS A 1 237 ? -8.578 27.75 -3.963 1 96.94 237 HIS A C 1
ATOM 1939 O O . HIS A 1 237 ? -8.617 28.609 -3.09 1 96.94 237 HIS A O 1
ATOM 1945 N N . VAL A 1 238 ? -7.719 27.719 -4.941 1 97.31 238 VAL A N 1
ATOM 1946 C CA . VAL A 1 238 ? -6.574 28.625 -4.879 1 97.31 238 VAL A CA 1
ATOM 1947 C C . VAL A 1 238 ? -6.637 29.625 -6.035 1 97.31 238 VAL A C 1
ATOM 1949 O O . VAL A 1 238 ? -6.812 29.234 -7.191 1 97.31 238 VAL A O 1
ATOM 1952 N N . GLU A 1 239 ? -6.613 30.828 -5.715 1 95.56 239 GLU A N 1
ATOM 1953 C CA . GLU A 1 239 ? -6.469 31.938 -6.66 1 95.56 239 GLU A CA 1
ATOM 1954 C C . GLU A 1 239 ? -5.219 32.75 -6.367 1 95.56 239 GLU A C 1
ATOM 1956 O O . GLU A 1 239 ? -5.027 33.219 -5.246 1 95.56 239 GLU A O 1
ATOM 1961 N N . ASN A 1 240 ? -4.398 32.938 -7.355 1 93.44 240 ASN A N 1
ATOM 1962 C CA . ASN A 1 240 ? -3.164 33.688 -7.227 1 93.44 240 ASN A CA 1
ATOM 1963 C C . ASN A 1 240 ? -2.316 33.188 -6.059 1 93.44 240 ASN A C 1
ATOM 1965 O O . ASN A 1 240 ? -1.848 34 -5.246 1 93.44 240 ASN A O 1
ATOM 1969 N N . GLY A 1 241 ? -2.365 31.969 -5.812 1 92.94 241 GLY A N 1
ATOM 1970 C CA . GLY A 1 241 ? -1.486 31.344 -4.836 1 92.94 241 GLY A CA 1
ATOM 1971 C C . GLY A 1 241 ? -2.066 31.344 -3.432 1 92.94 241 GLY A C 1
ATOM 1972 O O . GLY A 1 241 ? -1.429 30.859 -2.494 1 92.94 241 GLY A O 1
ATOM 1973 N N . THR A 1 242 ? -3.256 31.844 -3.332 1 95.44 242 THR A N 1
ATOM 1974 C CA . THR A 1 242 ? -3.879 31.922 -2.016 1 95.44 242 THR A CA 1
ATOM 1975 C C . THR A 1 242 ? -5.195 31.156 -1.996 1 95.44 242 THR A C 1
ATOM 1977 O O . THR A 1 242 ? -5.926 31.141 -2.986 1 95.44 242 THR A O 1
ATOM 1980 N N . ILE A 1 243 ? -5.438 30.547 -0.842 1 96.94 243 ILE A N 1
ATOM 1981 C CA . ILE A 1 243 ? -6.699 29.828 -0.686 1 96.94 243 ILE A CA 1
ATOM 1982 C C . ILE A 1 243 ? -7.836 30.828 -0.484 1 96.94 243 ILE A C 1
ATOM 1984 O O . ILE A 1 243 ? -7.844 31.594 0.493 1 96.94 243 ILE A O 1
ATOM 1988 N N . THR A 1 244 ? -8.812 30.844 -1.349 1 95.88 244 THR A N 1
ATOM 1989 C CA . THR A 1 244 ? -9.891 31.828 -1.271 1 95.88 244 THR A CA 1
ATOM 1990 C C . THR A 1 244 ? -11.18 31.172 -0.778 1 95.88 244 THR A C 1
ATOM 1992 O O . THR A 1 244 ? -12.023 31.844 -0.171 1 95.88 244 THR A O 1
ATOM 1995 N N . LYS A 1 245 ? -11.336 30 -1.104 1 95.44 245 LYS A N 1
ATOM 1996 C CA . LYS A 1 245 ? -12.477 29.203 -0.668 1 95.44 245 LYS A CA 1
ATOM 1997 C C . LYS A 1 245 ? -12.148 27.703 -0.67 1 95.44 245 LYS A C 1
ATOM 1999 O O . LYS A 1 245 ? -10.984 27.328 -0.845 1 95.44 245 LYS A O 1
ATOM 2004 N N . TRP A 1 246 ? -13.148 26.922 -0.367 1 95.62 246 TRP A N 1
ATOM 2005 C CA . TRP A 1 246 ? -12.953 25.469 -0.305 1 95.62 246 TRP A CA 1
ATOM 2006 C C . TRP A 1 246 ? -13.914 24.75 -1.243 1 95.62 246 TRP A C 1
ATOM 2008 O O . TRP A 1 246 ? -15.109 25.062 -1.271 1 95.62 246 TRP A O 1
ATOM 2018 N N . ASP A 1 247 ? -13.359 23.875 -2.006 1 95.12 247 ASP A N 1
ATOM 2019 C CA . ASP A 1 247 ? -14.156 23.016 -2.863 1 95.12 247 ASP A CA 1
ATOM 2020 C C . ASP A 1 247 ? -14.547 21.719 -2.137 1 95.12 247 ASP A C 1
ATOM 2022 O O . ASP A 1 247 ? -13.906 20.688 -2.316 1 95.12 247 ASP A O 1
ATOM 2026 N N . VAL A 1 248 ? -15.586 21.828 -1.331 1 93.38 248 VAL A N 1
ATOM 2027 C CA . VAL A 1 248 ? -16.047 20.703 -0.537 1 93.38 248 VAL A CA 1
ATOM 2028 C C . VAL A 1 248 ? -17.562 20.594 -0.633 1 93.38 248 VAL A C 1
ATOM 2030 O O . VAL A 1 248 ? -18.25 21.547 -1.005 1 93.38 248 VAL A O 1
ATOM 2033 N N . MET A 1 249 ? -18.047 19.453 -0.317 1 87.38 249 MET A N 1
ATOM 2034 C CA . MET A 1 249 ? -19.484 19.219 -0.374 1 87.38 249 MET A CA 1
ATOM 2035 C C . MET A 1 249 ? -20.156 19.672 0.918 1 87.38 249 MET A C 1
ATOM 2037 O O . MET A 1 249 ? -21.266 20.203 0.892 1 87.38 249 MET A O 1
ATOM 2041 N N . TYR A 1 250 ? -19.422 19.516 1.981 1 82.25 250 TYR A N 1
ATOM 2042 C CA . TYR A 1 250 ? -20.047 19.781 3.271 1 82.25 250 TYR A CA 1
ATOM 2043 C C . TYR A 1 250 ? -19.453 21.031 3.91 1 82.25 250 TYR A C 1
ATOM 2045 O O . TYR A 1 250 ? -18.234 21.156 4.047 1 82.25 250 TYR A O 1
ATOM 2053 N N . ALA A 1 251 ? -20.219 21.969 4.293 1 84.31 251 ALA A N 1
ATOM 2054 C CA . ALA A 1 251 ? -19.922 23.172 5.055 1 84.31 251 ALA A CA 1
ATOM 2055 C C . ALA A 1 251 ? -18.734 23.922 4.449 1 84.31 251 ALA A C 1
ATOM 2057 O O . ALA A 1 251 ? -17.719 24.141 5.121 1 84.31 251 ALA A O 1
ATOM 2058 N N . PRO A 1 252 ? -18.922 24.328 3.293 1 86.69 252 PRO A N 1
ATOM 2059 C CA . PRO A 1 252 ? -17.812 25 2.605 1 86.69 252 PRO A CA 1
ATOM 2060 C C . PRO A 1 252 ? -17.453 26.344 3.223 1 86.69 252 PRO A C 1
ATOM 2062 O O . PRO A 1 252 ? -16.406 26.906 2.918 1 86.69 252 PRO A O 1
ATOM 2065 N N . SER A 1 253 ? -18.234 26.859 4.094 1 87.06 253 SER A N 1
ATOM 2066 C CA . SER A 1 253 ? -18.016 28.188 4.66 1 87.06 253 SER A CA 1
ATOM 2067 C C . SER A 1 253 ? -17.094 28.141 5.867 1 87.06 253 SER A C 1
ATOM 2069 O O . SER A 1 253 ? -16.672 29.172 6.375 1 87.06 253 SER A O 1
ATOM 2071 N N . ARG A 1 254 ? -16.766 26.922 6.262 1 86.31 254 ARG A N 1
ATOM 2072 C CA . ARG A 1 254 ? -15.812 26.797 7.363 1 86.31 254 ARG A CA 1
ATOM 2073 C C . ARG A 1 254 ? -14.477 27.453 7.02 1 86.31 254 ARG A C 1
ATOM 2075 O O . ARG A 1 254 ? -14.078 27.469 5.855 1 86.31 254 ARG A O 1
ATOM 2082 N N . LYS A 1 255 ? -13.859 27.953 8.078 1 87.81 255 LYS A N 1
ATOM 2083 C CA . LYS A 1 255 ? -12.578 28.625 7.867 1 87.81 255 LYS A CA 1
ATOM 2084 C C . LYS A 1 255 ? -11.57 27.703 7.188 1 87.81 255 LYS A C 1
ATOM 2086 O O . LYS A 1 255 ? -10.875 28.109 6.258 1 87.81 255 LYS A O 1
ATOM 2091 N N . PHE A 1 256 ? -11.492 26.469 7.699 1 92.69 256 PHE A N 1
ATOM 2092 C CA . PHE A 1 256 ? -10.648 25.438 7.117 1 92.69 256 PHE A CA 1
ATOM 2093 C C . PHE A 1 256 ? -11.461 24.172 6.82 1 92.69 256 PHE A C 1
ATOM 2095 O O . PHE A 1 256 ? -11.508 23.25 7.637 1 92.69 256 PHE A O 1
ATOM 2102 N N . ALA A 1 257 ? -12.062 24.109 5.609 1 92.31 257 ALA A N 1
ATOM 2103 C CA . ALA A 1 257 ? -12.906 22.984 5.23 1 92.31 257 ALA A CA 1
ATOM 2104 C C . ALA A 1 257 ? -12.086 21.875 4.574 1 92.31 257 ALA A C 1
ATOM 2106 O O . ALA A 1 257 ? -12.148 21.688 3.359 1 92.31 257 ALA A O 1
ATOM 2107 N N . THR A 1 258 ? -11.328 21.25 5.406 1 94.5 258 THR A N 1
ATOM 2108 C CA . THR A 1 258 ? -10.414 20.219 4.91 1 94.5 258 THR A CA 1
ATOM 2109 C C . THR A 1 258 ? -10.617 18.906 5.66 1 94.5 258 THR A C 1
ATOM 2111 O O . THR A 1 258 ? -11.18 18.891 6.754 1 94.5 258 THR A O 1
ATOM 2114 N N . ASP A 1 259 ? -10.273 17.875 4.996 1 94.25 259 ASP A N 1
ATOM 2115 C CA . ASP A 1 259 ? -10.203 16.562 5.617 1 94.25 259 ASP A CA 1
ATOM 2116 C C . ASP A 1 259 ? -8.953 16.422 6.473 1 94.25 259 ASP A C 1
ATOM 2118 O O . ASP A 1 259 ? -7.965 17.125 6.258 1 94.25 259 ASP A O 1
ATOM 2122 N N . MET A 1 260 ? -9.016 15.5 7.43 1 95.5 260 MET A N 1
ATOM 2123 C CA . MET A 1 260 ? -7.883 15.273 8.32 1 95.5 260 MET A CA 1
ATOM 2124 C C . MET A 1 260 ? -6.625 14.93 7.531 1 95.5 260 MET A C 1
ATOM 2126 O O . MET A 1 260 ? -5.516 15.273 7.941 1 95.5 260 MET A O 1
ATOM 2130 N N . ALA A 1 261 ? -6.793 14.289 6.406 1 97.94 261 ALA A N 1
ATOM 2131 C CA . ALA A 1 261 ? -5.652 13.875 5.594 1 97.94 261 ALA A CA 1
ATOM 2132 C C . ALA A 1 261 ? -5.199 15 4.668 1 97.94 261 ALA A C 1
ATOM 2134 O O . ALA A 1 261 ? -4.242 14.844 3.908 1 97.94 261 ALA A O 1
ATOM 2135 N N . GLY A 1 262 ? -5.809 16.156 4.77 1 98.38 262 GLY A N 1
ATOM 2136 C CA . GLY A 1 262 ? -5.602 17.188 3.766 1 98.38 262 GLY A CA 1
ATOM 2137 C C . GLY A 1 262 ? -4.707 18.312 4.242 1 98.38 262 GLY A C 1
ATOM 2138 O O . GLY A 1 262 ? -4.652 19.391 3.621 1 98.38 262 GLY A O 1
ATOM 2139 N N . PHE A 1 263 ? -4.055 18.141 5.383 1 98.69 263 PHE A N 1
ATOM 2140 C CA . PHE A 1 263 ? -3.184 19.219 5.844 1 98.69 263 PHE A CA 1
ATOM 2141 C C . PHE A 1 263 ? -2.045 18.656 6.691 1 98.69 263 PHE A C 1
ATOM 2143 O O . PHE A 1 263 ? -2.121 17.531 7.18 1 98.69 263 PHE A O 1
ATOM 2150 N N . ALA A 1 264 ? -1.014 19.406 6.812 1 98.88 264 ALA A N 1
ATOM 2151 C CA . ALA A 1 264 ? 0.119 19.156 7.703 1 98.88 264 ALA A CA 1
ATOM 2152 C C . ALA A 1 264 ? 0.58 20.438 8.383 1 98.88 264 ALA A C 1
ATOM 2154 O O . ALA A 1 264 ? 0.313 21.531 7.887 1 98.88 264 ALA A O 1
ATOM 2155 N N . ILE A 1 265 ? 1.279 20.312 9.5 1 98.69 265 ILE A N 1
ATOM 2156 C CA . ILE A 1 265 ? 1.601 21.469 10.328 1 98.69 265 ILE A CA 1
ATOM 2157 C C . ILE A 1 265 ? 3.092 21.484 10.648 1 98.69 265 ILE A C 1
ATOM 2159 O O . ILE A 1 265 ? 3.645 20.453 11.078 1 98.69 265 ILE A O 1
ATOM 2163 N N . ASN A 1 266 ? 3.652 22.578 10.469 1 98.5 266 ASN A N 1
ATOM 2164 C CA . ASN A 1 266 ? 5.051 22.719 10.875 1 98.5 266 ASN A CA 1
ATOM 2165 C C . ASN A 1 266 ? 5.219 22.547 12.383 1 98.5 266 ASN A C 1
ATOM 2167 O O . ASN A 1 266 ? 4.422 23.078 13.156 1 98.5 266 ASN A O 1
ATOM 2171 N N . LEU A 1 267 ? 6.238 21.906 12.766 1 98.12 267 LEU A N 1
ATOM 2172 C CA . LEU A 1 267 ? 6.508 21.578 14.164 1 98.12 267 LEU A CA 1
ATOM 2173 C C . LEU A 1 267 ? 6.586 22.844 15.008 1 98.12 267 LEU A C 1
ATOM 2175 O O . LEU A 1 267 ? 6.098 22.875 16.141 1 98.12 267 LEU A O 1
ATOM 2179 N N . ARG A 1 268 ? 7.16 23.875 14.547 1 96.75 268 ARG A N 1
ATOM 2180 C CA . ARG A 1 268 ? 7.355 25.125 15.289 1 96.75 268 ARG A CA 1
ATOM 2181 C C . ARG A 1 268 ? 6.027 25.672 15.789 1 96.75 268 ARG A C 1
ATOM 2183 O O . ARG A 1 268 ? 5.941 26.172 16.906 1 96.75 268 ARG A O 1
ATOM 2190 N N . LEU A 1 269 ? 5.035 25.578 14.977 1 97.38 269 LEU A N 1
ATOM 2191 C CA . LEU A 1 269 ? 3.725 26.094 15.352 1 97.38 269 LEU A CA 1
ATOM 2192 C C . LEU A 1 269 ? 3.143 25.312 16.516 1 97.38 269 LEU A C 1
ATOM 2194 O O . LEU A 1 269 ? 2.52 25.891 17.422 1 97.38 269 LEU A O 1
ATOM 2198 N N . VAL A 1 270 ? 3.352 24.016 16.5 1 97.12 270 VAL A N 1
ATOM 2199 C CA . VAL A 1 270 ? 2.816 23.141 17.531 1 97.12 270 VAL A CA 1
ATOM 2200 C C . VAL A 1 270 ? 3.559 23.375 18.844 1 97.12 270 VAL A C 1
ATOM 2202 O O . VAL A 1 270 ? 2.967 23.281 19.922 1 97.12 270 VAL A O 1
ATOM 2205 N N . LEU A 1 271 ? 4.801 23.656 18.75 1 96.56 271 LEU A N 1
ATOM 2206 C CA . LEU A 1 271 ? 5.605 23.891 19.938 1 96.56 271 LEU A CA 1
ATOM 2207 C C . LEU A 1 271 ? 5.301 25.25 20.531 1 96.56 271 LEU A C 1
ATOM 2209 O O . LEU A 1 271 ? 5.406 25.438 21.75 1 96.56 271 LEU A O 1
ATOM 2213 N N . GLU A 1 272 ? 4.934 26.156 19.766 1 94.62 272 GLU A N 1
ATOM 2214 C CA . GLU A 1 272 ? 4.68 27.516 20.203 1 94.62 272 GLU A CA 1
ATOM 2215 C C . GLU A 1 272 ? 3.283 27.656 20.797 1 94.62 272 GLU A C 1
ATOM 2217 O O . GLU A 1 272 ? 3.057 28.5 21.672 1 94.62 272 GLU A O 1
ATOM 2222 N N . LYS A 1 273 ? 2.414 26.859 20.266 1 92.88 273 LYS A N 1
ATOM 2223 C CA . LYS A 1 273 ? 1.021 26.984 20.688 1 92.88 273 LYS A CA 1
ATOM 2224 C C . LYS A 1 273 ? 0.525 25.688 21.328 1 92.88 273 LYS A C 1
ATOM 2226 O O . LYS A 1 273 ? 0.873 24.594 20.891 1 92.88 273 LYS A O 1
ATOM 2231 N N . ASP A 1 274 ? -0.204 25.844 22.328 1 92.38 274 ASP A N 1
ATOM 2232 C CA . ASP A 1 274 ? -0.815 24.688 22.969 1 92.38 274 ASP A CA 1
ATOM 2233 C C . ASP A 1 274 ? -2.131 24.312 22.297 1 92.38 274 ASP A C 1
ATOM 2235 O O . ASP A 1 274 ? -3.209 24.562 22.844 1 92.38 274 ASP A O 1
ATOM 2239 N N . VAL A 1 275 ? -2.025 23.703 21.172 1 95 275 VAL A N 1
ATOM 2240 C CA . VAL A 1 275 ? -3.18 23.359 20.344 1 95 275 VAL A CA 1
ATOM 2241 C C . VAL A 1 275 ? -3.535 21.891 20.531 1 95 275 VAL A C 1
ATOM 2243 O O . VAL A 1 275 ? -2.65 21.031 20.578 1 95 275 VAL A O 1
ATOM 2246 N N . TYR A 1 276 ? -4.879 21.641 20.719 1 94.12 276 TYR A N 1
ATOM 2247 C CA . TYR A 1 276 ? -5.371 20.281 20.875 1 94.12 276 TYR A CA 1
ATOM 2248 C C . TYR A 1 276 ? -6.824 20.172 20.438 1 94.12 276 TYR A C 1
ATOM 2250 O O . TYR A 1 276 ? -7.523 21.172 20.312 1 94.12 276 TYR A O 1
ATOM 2258 N N . PHE A 1 277 ? -7.176 18.906 20.109 1 94 277 PHE A N 1
ATOM 2259 C CA . PHE A 1 277 ? -8.602 18.641 19.984 1 94 277 PHE A CA 1
ATOM 2260 C C . PHE A 1 277 ? -9.297 18.688 21.328 1 94 277 PHE A C 1
ATOM 2262 O O . PHE A 1 277 ? -8.844 18.062 22.297 1 94 277 PHE A O 1
ATOM 2269 N N . HIS A 1 278 ? -10.32 19.484 21.469 1 91.12 278 HIS A N 1
ATOM 2270 C CA . HIS A 1 278 ? -10.992 19.641 22.75 1 91.12 278 HIS A CA 1
ATOM 2271 C C . HIS A 1 278 ? -12.508 19.5 22.609 1 91.12 278 HIS A C 1
ATOM 2273 O O . HIS A 1 278 ? -13.016 19.375 21.484 1 91.12 278 HIS A O 1
ATOM 2279 N N . THR A 1 279 ? -13.156 19.469 23.703 1 88.56 279 THR A N 1
ATOM 2280 C CA . THR A 1 279 ? -14.586 19.188 23.75 1 88.56 279 THR A CA 1
ATOM 2281 C C . THR A 1 279 ? -15.367 20.25 22.984 1 88.56 279 THR A C 1
ATOM 2283 O O . THR A 1 279 ? -16.438 19.953 22.438 1 88.56 279 THR A O 1
ATOM 2286 N N . GLY A 1 280 ? -14.859 21.422 22.938 1 86.56 280 GLY A N 1
ATOM 2287 C CA . GLY A 1 280 ? -15.516 22.484 22.203 1 86.56 280 GLY A CA 1
ATOM 2288 C C . GLY A 1 280 ? -15.602 22.219 20.703 1 86.56 280 GLY A C 1
ATOM 2289 O O . GLY A 1 280 ? -16.406 22.828 20 1 86.56 280 GLY A O 1
ATOM 2290 N N . CYS A 1 281 ? -14.852 21.281 20.25 1 85.75 281 CYS A N 1
ATOM 2291 C CA . CYS A 1 281 ? -14.812 20.984 18.812 1 85.75 281 CYS A CA 1
ATOM 2292 C C . CYS A 1 281 ? -15.914 20 18.438 1 85.75 281 CYS A C 1
ATOM 2294 O O . CYS A 1 281 ? -16.141 19.75 17.25 1 85.75 281 CYS A O 1
ATOM 2296 N N . VAL A 1 282 ? -16.578 19.484 19.312 1 80.94 282 VAL A N 1
ATOM 2297 C CA . VAL A 1 282 ? -17.531 18.391 19.094 1 80.94 282 VAL A CA 1
ATOM 2298 C C . VAL A 1 282 ? -18.672 18.875 18.203 1 80.94 282 VAL A C 1
ATOM 2300 O O . VAL A 1 282 ? -19.172 18.141 17.359 1 80.94 282 VAL A O 1
ATOM 2303 N N . LYS A 1 283 ? -19.047 20.094 18.344 1 79.88 283 LYS A N 1
ATOM 2304 C CA . LYS A 1 283 ? -20.203 20.594 17.609 1 79.88 283 LYS A CA 1
ATOM 2305 C C . LYS A 1 283 ? -19.781 21.219 16.281 1 79.88 283 LYS A C 1
ATOM 2307 O O . LYS A 1 283 ? -20.609 21.703 15.516 1 79.88 283 LYS A O 1
ATOM 2312 N N . VAL A 1 284 ? -18.562 21.203 16.141 1 81 284 VAL A N 1
ATOM 2313 C CA . VAL A 1 284 ? -18.047 21.797 14.922 1 81 284 VAL A CA 1
ATOM 2314 C C . VAL A 1 284 ? -17.109 20.812 14.227 1 81 284 VAL A C 1
ATOM 2316 O O . VAL A 1 284 ? -16.828 19.734 14.75 1 81 284 VAL A O 1
ATOM 2319 N N . SER A 1 285 ? -16.734 21.172 13.07 1 84.38 285 SER A N 1
ATOM 2320 C CA . SER A 1 285 ? -15.766 20.344 12.367 1 84.38 285 SER A CA 1
ATOM 2321 C C . SER A 1 285 ? -14.461 20.25 13.141 1 84.38 285 SER A C 1
ATOM 2323 O O . SER A 1 285 ? -13.852 21.266 13.477 1 84.38 285 SER A O 1
ATOM 2325 N N . PRO A 1 286 ? -14.039 19.047 13.406 1 88.94 286 PRO A N 1
ATOM 2326 C CA . PRO A 1 286 ? -12.836 18.891 14.234 1 88.94 286 PRO A CA 1
ATOM 2327 C C . PRO A 1 286 ? -11.594 19.5 13.594 1 88.94 286 PRO A C 1
ATOM 2329 O O . PRO A 1 286 ? -10.758 20.078 14.281 1 88.94 286 PRO A O 1
ATOM 2332 N N . GLU A 1 287 ? -11.477 19.359 12.312 1 92.44 287 GLU A N 1
ATOM 2333 C CA . GLU A 1 287 ? -10.297 19.875 11.617 1 92.44 287 GLU A CA 1
ATOM 2334 C C . GLU A 1 287 ? -10.227 21.391 11.711 1 92.44 287 GLU A C 1
ATOM 2336 O O . GLU A 1 287 ? -9.188 21.953 12.07 1 92.44 287 GLU A O 1
ATOM 2341 N N . SER A 1 288 ? -11.375 22.016 11.414 1 92.38 288 SER A N 1
ATOM 2342 C CA . SER A 1 288 ? -11.414 23.469 11.461 1 92.38 288 SER A CA 1
ATOM 2343 C C . SER A 1 288 ? -11.203 23.984 12.883 1 92.38 288 SER A C 1
ATOM 2345 O O . SER A 1 288 ? -10.5 24.984 13.094 1 92.38 288 SER A O 1
ATOM 2347 N N . CYS A 1 289 ? -11.859 23.375 13.805 1 93 289 CYS A N 1
ATOM 2348 C CA . CYS A 1 289 ? -11.711 23.75 15.211 1 93 289 CYS A CA 1
ATOM 2349 C C . CYS A 1 289 ? -10.258 23.656 15.656 1 93 289 CYS A C 1
ATOM 2351 O O . CYS A 1 289 ? -9.734 24.578 16.281 1 93 289 CYS A O 1
ATOM 2353 N N . PHE A 1 290 ? -9.562 22.594 15.32 1 95.94 290 PHE A N 1
ATOM 2354 C CA . PHE A 1 290 ? -8.164 22.359 15.656 1 95.94 290 PHE A CA 1
ATOM 2355 C C . PHE A 1 290 ? -7.266 23.391 14.992 1 95.94 290 PHE A C 1
ATOM 2357 O O . PHE A 1 290 ? -6.445 24.031 15.664 1 95.94 290 PHE A O 1
ATOM 2364 N N . LEU A 1 291 ? -7.465 23.656 13.719 1 96.31 291 LEU A N 1
ATOM 2365 C CA . LEU A 1 291 ? -6.594 24.516 12.922 1 96.31 291 LEU A CA 1
ATOM 2366 C C . LEU A 1 291 ? -6.797 25.984 13.289 1 96.31 291 LEU A C 1
ATOM 2368 O O . LEU A 1 291 ? -5.855 26.781 13.227 1 96.31 291 LEU A O 1
ATOM 2372 N N . SER A 1 292 ? -7.98 26.328 13.727 1 94.69 292 SER A N 1
ATOM 2373 C CA . SER A 1 292 ? -8.281 27.719 14.062 1 94.69 292 SER A CA 1
ATOM 2374 C C . SER A 1 292 ? -7.492 28.172 15.281 1 94.69 292 SER A C 1
ATOM 2376 O O . SER A 1 292 ? -7.289 29.375 15.484 1 94.69 292 SER A O 1
ATOM 2378 N N . GLN A 1 293 ? -7.07 27.266 16.016 1 95.5 293 GLN A N 1
ATOM 2379 C CA . GLN A 1 293 ? -6.332 27.578 17.234 1 95.5 293 GLN A CA 1
ATOM 2380 C C . GLN A 1 293 ? -4.965 28.188 16.906 1 95.5 293 GLN A C 1
ATOM 2382 O O . GLN A 1 293 ? -4.34 28.828 17.75 1 95.5 293 GLN A O 1
ATOM 2387 N N . PHE A 1 294 ? -4.449 27.969 15.734 1 96.56 294 PHE A N 1
ATOM 2388 C CA . PHE A 1 294 ? -3.154 28.516 15.344 1 96.56 294 PHE A CA 1
ATOM 2389 C C . PHE A 1 294 ? -3.271 29.984 14.992 1 96.56 294 PHE A C 1
ATOM 2391 O O . PHE A 1 294 ? -2.264 30.688 14.898 1 96.56 294 PHE A O 1
ATOM 2398 N N . LYS A 1 295 ? -4.453 30.453 14.734 1 94.69 295 LYS A N 1
ATOM 2399 C CA . LYS A 1 295 ? -4.746 31.859 14.492 1 94.69 295 LYS A CA 1
ATOM 2400 C C . LYS A 1 295 ? -4 32.375 13.258 1 94.69 295 LYS A C 1
ATOM 2402 O O . LYS A 1 295 ? -3.42 33.469 13.281 1 94.69 295 LYS A O 1
ATOM 2407 N N . LEU A 1 296 ? -3.943 31.516 12.305 1 95.19 296 LEU A N 1
ATOM 2408 C CA . LEU A 1 296 ? -3.369 31.922 11.016 1 95.19 296 LEU A CA 1
ATOM 2409 C C . LEU A 1 296 ? -4.465 32.25 10.008 1 95.19 296 LEU A C 1
ATOM 2411 O O . LEU A 1 296 ? -5.531 31.625 10.023 1 95.19 296 LEU A O 1
ATOM 2415 N N . ASN A 1 297 ? -4.113 33.156 9.195 1 91.81 297 ASN A N 1
ATOM 2416 C CA . ASN A 1 297 ? -5.004 33.469 8.078 1 91.81 297 ASN A CA 1
ATOM 2417 C C . ASN A 1 297 ? -4.672 32.656 6.844 1 91.81 297 ASN A C 1
ATOM 2419 O O . ASN A 1 297 ? -3.596 32.062 6.754 1 91.81 297 ASN A O 1
ATOM 2423 N N . ARG A 1 298 ? -5.59 32.656 5.887 1 90.31 298 ARG A N 1
ATOM 2424 C CA . ARG A 1 298 ? -5.441 31.859 4.684 1 90.31 298 ARG A CA 1
ATOM 2425 C C . ARG A 1 298 ? -4.227 32.312 3.875 1 90.31 298 ARG A C 1
ATOM 2427 O O . ARG A 1 298 ? -3.674 31.531 3.094 1 90.31 298 ARG A O 1
ATOM 2434 N N . SER A 1 299 ? -3.824 33.531 4.039 1 91.38 299 SER A N 1
ATOM 2435 C CA . SER A 1 299 ? -2.65 34.031 3.334 1 91.38 299 SER A CA 1
ATOM 2436 C C . SER A 1 299 ? -1.362 33.531 3.971 1 91.38 299 SER A C 1
ATOM 2438 O O . SER A 1 299 ? -0.287 33.625 3.379 1 91.38 299 SER A O 1
ATOM 2440 N N . GLN A 1 300 ? -1.456 33 5.125 1 95.75 300 GLN A N 1
ATOM 2441 C CA . GLN A 1 300 ? -0.276 32.562 5.867 1 95.75 300 GLN A CA 1
ATOM 2442 C C . GLN A 1 300 ? -0.081 31.047 5.758 1 95.75 300 GLN A C 1
ATOM 2444 O O . GLN A 1 300 ? 0.804 30.484 6.402 1 95.75 300 GLN A O 1
ATOM 2449 N N . VAL A 1 301 ? -0.96 30.406 5 1 97.56 301 VAL A N 1
ATOM 2450 C CA . VAL A 1 301 ? -0.861 28.953 4.828 1 97.56 301 VAL A CA 1
ATOM 2451 C C . VAL A 1 301 ? -0.537 28.641 3.371 1 97.56 301 VAL A C 1
ATOM 2453 O O . VAL A 1 301 ? -0.58 29.516 2.508 1 97.56 301 VAL A O 1
ATOM 2456 N N . GLU A 1 302 ? -0.123 27.391 3.105 1 98 302 GLU A N 1
ATOM 2457 C CA . GLU A 1 302 ? 0.416 27.031 1.797 1 98 302 GLU A CA 1
ATOM 2458 C C . GLU A 1 302 ? -0.454 25.984 1.109 1 98 302 GLU A C 1
ATOM 2460 O O . GLU A 1 302 ? -0.625 24.875 1.625 1 98 302 GLU A O 1
ATOM 2465 N N . PRO A 1 303 ? -1.027 26.297 -0.052 1 98.12 303 PRO A N 1
ATOM 2466 C CA . PRO A 1 303 ? -1.658 25.266 -0.873 1 98.12 303 PRO A CA 1
ATOM 2467 C C . PRO A 1 303 ? -0.653 24.5 -1.728 1 98.12 303 PRO A C 1
ATOM 2469 O O . PRO A 1 303 ? 0.292 25.078 -2.258 1 98.12 303 PRO A O 1
ATOM 2472 N N . PHE A 1 304 ? -0.788 23.25 -1.798 1 98.38 304 PHE A N 1
ATOM 2473 C CA . PHE A 1 304 ? 0.08 22.406 -2.613 1 98.38 304 PHE A CA 1
ATOM 2474 C C . PHE A 1 304 ? -0.72 21.703 -3.699 1 98.38 304 PHE A C 1
ATOM 2476 O O . PHE A 1 304 ? -1.901 21.391 -3.512 1 98.38 304 PHE A O 1
ATOM 2483 N N . GLY A 1 305 ? -0.105 21.422 -4.832 1 97.56 305 GLY A N 1
ATOM 2484 C CA . GLY A 1 305 ? -0.622 20.547 -5.883 1 97.56 305 GLY A CA 1
ATOM 2485 C C . GLY A 1 305 ? -1.635 21.25 -6.777 1 97.56 305 GLY A C 1
ATOM 2486 O O . GLY A 1 305 ? -2.033 20.703 -7.809 1 97.56 305 GLY A O 1
ATOM 2487 N N . HIS A 1 306 ? -2.049 22.422 -6.418 1 95.31 306 HIS A N 1
ATOM 2488 C CA . HIS A 1 306 ? -3.1 23.141 -7.133 1 95.31 306 HIS A CA 1
ATOM 2489 C C . HIS A 1 306 ? -2.609 23.609 -8.5 1 95.31 306 HIS A C 1
ATOM 2491 O O . HIS A 1 306 ? -3.414 23.875 -9.391 1 95.31 306 HIS A O 1
ATOM 2497 N N . ASP A 1 307 ? -1.349 23.688 -8.656 1 94.12 307 ASP A N 1
ATOM 2498 C CA . ASP A 1 307 ? -0.778 24.234 -9.883 1 94.12 307 ASP A CA 1
ATOM 2499 C C . ASP A 1 307 ? -0.061 23.156 -10.68 1 94.12 307 ASP A C 1
ATOM 2501 O O . ASP A 1 307 ? 0.642 23.453 -11.648 1 94.12 307 ASP A O 1
ATOM 2505 N N . ARG A 1 308 ? -0.239 21.984 -10.289 1 94.25 308 ARG A N 1
ATOM 2506 C CA . ARG A 1 308 ? 0.391 20.875 -11 1 94.25 308 ARG A CA 1
ATOM 2507 C C . ARG A 1 308 ? -0.368 20.547 -12.281 1 94.25 308 ARG A C 1
ATOM 2509 O O . ARG A 1 308 ? -1.578 20.766 -12.367 1 94.25 308 ARG A O 1
ATOM 2516 N N . GLU A 1 309 ? 0.382 20.047 -13.258 1 93.5 309 GLU A N 1
ATOM 2517 C CA . GLU A 1 309 ? -0.189 19.531 -14.5 1 93.5 309 GLU A CA 1
ATOM 2518 C C . GLU A 1 309 ? 0.418 18.172 -14.867 1 93.5 309 GLU A C 1
ATOM 2520 O O . GLU A 1 309 ? 1.619 18.078 -15.125 1 93.5 309 GLU A O 1
ATOM 2525 N N . PRO A 1 310 ? -0.404 17.172 -14.93 1 95.31 310 PRO A N 1
ATOM 2526 C CA . PRO A 1 310 ? -1.817 17.141 -14.547 1 95.31 310 PRO A CA 1
ATOM 2527 C C . PRO A 1 310 ? -2.02 17.219 -13.031 1 95.31 310 PRO A C 1
ATOM 2529 O O . PRO A 1 310 ? -1.116 16.875 -12.266 1 95.31 310 PRO A O 1
ATOM 2532 N N . LYS A 1 311 ? -3.24 17.672 -12.609 1 96.06 311 LYS A N 1
ATOM 2533 C CA . LYS A 1 311 ? -3.586 17.703 -11.195 1 96.06 311 LYS A CA 1
ATOM 2534 C C . LYS A 1 311 ? -3.943 16.312 -10.68 1 96.06 311 LYS A C 1
ATOM 2536 O O . LYS A 1 311 ? -4.988 15.766 -11.039 1 96.06 311 LYS A O 1
ATOM 2541 N N . GLU A 1 312 ? -3.094 15.875 -9.859 1 96.75 312 GLU A N 1
ATOM 2542 C CA . GLU A 1 312 ? -3.312 14.531 -9.344 1 96.75 312 GLU A CA 1
ATOM 2543 C C . GLU A 1 312 ? -3.557 14.555 -7.836 1 96.75 312 GLU A C 1
ATOM 2545 O O . GLU A 1 312 ? -3.057 15.438 -7.133 1 96.75 312 GLU A O 1
ATOM 2550 N N . ILE A 1 313 ? -4.316 13.656 -7.406 1 97.94 313 ILE A N 1
ATOM 2551 C CA . ILE A 1 313 ? -4.57 13.438 -5.988 1 97.94 313 ILE A CA 1
ATOM 2552 C C . ILE A 1 313 ? -3.484 12.539 -5.398 1 97.94 313 ILE A C 1
ATOM 2554 O O . ILE A 1 313 ? -3.117 11.531 -6 1 97.94 313 ILE A O 1
ATOM 2558 N N . LEU A 1 314 ? -3.037 12.953 -4.195 1 98.69 314 LEU A N 1
ATOM 2559 C CA . LEU A 1 314 ? -1.924 12.195 -3.633 1 98.69 314 LEU A CA 1
ATOM 2560 C C . LEU A 1 314 ? -2.332 11.523 -2.328 1 98.69 314 LEU A C 1
ATOM 2562 O O . LEU A 1 314 ? -1.535 10.805 -1.722 1 98.69 314 LEU A O 1
ATOM 2566 N N . VAL A 1 315 ? -3.523 11.734 -1.918 1 98.75 315 VAL A N 1
ATOM 2567 C CA . VAL A 1 315 ? -4.059 11.047 -0.751 1 98.75 315 VAL A CA 1
ATOM 2568 C C . VAL A 1 315 ? -5.559 10.828 -0.921 1 98.75 315 VAL A C 1
ATOM 2570 O O . VAL A 1 315 ? -6.266 11.703 -1.42 1 98.75 315 VAL A O 1
ATOM 2573 N N . TRP A 1 316 ? -6.02 9.633 -0.56 1 98.25 316 TRP A N 1
ATOM 2574 C CA . TRP A 1 316 ? -7.43 9.273 -0.622 1 98.25 316 TRP A CA 1
ATOM 2575 C C . TRP A 1 316 ? -7.93 8.789 0.737 1 98.25 316 TRP A C 1
ATOM 2577 O O . TRP A 1 316 ? -7.246 8.023 1.42 1 98.25 316 TRP A O 1
ATOM 2587 N N . HIS A 1 317 ? -9.023 9.297 1.106 1 96.94 317 HIS A N 1
ATOM 2588 C CA . HIS A 1 317 ? -9.68 8.82 2.32 1 96.94 317 HIS A CA 1
ATOM 2589 C C . HIS A 1 317 ? -10.406 7.5 2.076 1 96.94 317 HIS A C 1
ATOM 2591 O O . HIS A 1 317 ? -11.633 7.453 2.088 1 96.94 317 HIS A O 1
ATOM 2597 N N . THR A 1 318 ? -9.633 6.457 1.99 1 96.69 318 THR A N 1
ATOM 2598 C CA . THR A 1 318 ? -10.18 5.133 1.7 1 96.69 318 THR A CA 1
ATOM 2599 C C . THR A 1 318 ? -10.477 4.379 2.99 1 96.69 318 THR A C 1
ATOM 2601 O O . THR A 1 318 ? -9.984 4.742 4.059 1 96.69 318 THR A O 1
ATOM 2604 N N . LYS A 1 319 ? -11.367 3.434 2.812 1 94.75 319 LYS A N 1
ATOM 2605 C CA . LYS A 1 319 ? -11.672 2.457 3.855 1 94.75 319 LYS A CA 1
ATOM 2606 C C . LYS A 1 319 ? -11.758 1.047 3.277 1 94.75 319 LYS A C 1
ATOM 2608 O O . LYS A 1 319 ? -12.32 0.847 2.199 1 94.75 319 LYS A O 1
ATOM 2613 N N . THR A 1 320 ? -11.102 0.162 3.928 1 95.5 320 THR A N 1
ATOM 2614 C CA . THR A 1 320 ? -11.227 -1.229 3.504 1 95.5 320 THR A CA 1
ATOM 2615 C C . THR A 1 320 ? -12.602 -1.783 3.873 1 95.5 320 THR A C 1
ATOM 2617 O O . THR A 1 320 ? -13.086 -1.565 4.988 1 95.5 320 THR A O 1
ATOM 2620 N N . LYS A 1 321 ? -13.211 -2.445 2.941 1 93.5 321 LYS A N 1
ATOM 2621 C CA . LYS A 1 321 ? -14.539 -3.02 3.145 1 93.5 321 LYS A CA 1
ATOM 2622 C C . LYS A 1 321 ? -14.5 -4.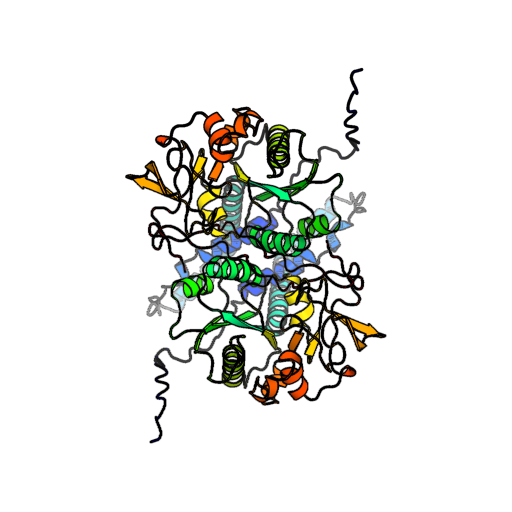133 4.188 1 93.5 321 LYS A C 1
ATOM 2624 O O . LYS A 1 321 ? -13.625 -4.996 4.152 1 93.5 321 LYS A O 1
ATOM 2629 N N . ASN A 1 322 ? -15.391 -4.074 5.098 1 89.75 322 ASN A N 1
ATOM 2630 C CA . ASN A 1 322 ? -15.578 -5.164 6.047 1 89.75 322 ASN A CA 1
ATOM 2631 C C . ASN A 1 322 ? -16.406 -6.297 5.445 1 89.75 322 ASN A C 1
ATOM 2633 O O . ASN A 1 322 ? -17.609 -6.133 5.207 1 89.75 322 ASN A O 1
ATOM 2637 N N . ILE A 1 323 ? -15.797 -7.383 5.203 1 85.38 323 ILE A N 1
ATOM 2638 C CA . ILE A 1 323 ? -16.5 -8.461 4.512 1 85.38 323 ILE A CA 1
ATOM 2639 C C . ILE A 1 323 ? -16.984 -9.492 5.531 1 85.38 323 ILE A C 1
ATOM 2641 O O . ILE A 1 323 ? -17.516 -10.539 5.156 1 85.38 323 ILE A O 1
ATOM 2645 N N . GLY A 1 324 ? -16.812 -9.195 6.746 1 82 324 GLY A N 1
ATOM 2646 C CA . GLY A 1 324 ? -17.141 -10.164 7.777 1 82 324 GLY A CA 1
ATOM 2647 C C . GLY A 1 324 ? -16.016 -11.117 8.094 1 82 324 GLY A C 1
ATOM 2648 O O . GLY A 1 324 ? -14.984 -11.109 7.406 1 82 324 GLY A O 1
ATOM 2649 N N . THR A 1 325 ? -16.125 -11.789 9.188 1 84.06 325 THR A N 1
ATOM 2650 C CA . THR A 1 325 ? -15.086 -12.719 9.625 1 84.06 325 THR A CA 1
ATOM 2651 C C . THR A 1 325 ? -15.703 -14.039 10.094 1 84.06 325 THR A C 1
ATOM 2653 O O . THR A 1 325 ? -16.047 -14.18 11.273 1 84.06 325 THR A O 1
ATOM 2656 N N . GLN A 1 326 ? -15.758 -14.859 9.164 1 87.69 326 GLN A N 1
ATOM 2657 C CA . GLN A 1 326 ? -16.266 -16.172 9.516 1 87.69 326 GLN A CA 1
ATOM 2658 C C . GLN A 1 326 ? -15.141 -17.203 9.555 1 87.69 326 GLN A C 1
ATOM 2660 O O . GLN A 1 326 ? -14.055 -16.969 9.031 1 87.69 326 GLN A O 1
ATOM 2665 N N . GLY A 1 327 ? -15.383 -18.297 10.305 1 89.25 327 GLY A N 1
ATOM 2666 C CA . GLY A 1 327 ? -14.445 -19.406 10.32 1 89.25 327 GLY A CA 1
ATOM 2667 C C . GLY A 1 327 ? -13.336 -19.234 11.352 1 89.25 327 GLY A C 1
ATOM 2668 O O . GLY A 1 327 ? -13.336 -18.281 12.117 1 89.25 327 GLY A O 1
ATOM 2669 N N . GLU A 1 328 ? -12.461 -20.219 11.359 1 91.44 328 GLU A N 1
ATOM 2670 C CA . GLU A 1 328 ? -11.344 -20.25 12.305 1 91.44 328 GLU A CA 1
ATOM 2671 C C . GLU A 1 328 ? -10.109 -19.562 11.719 1 91.44 328 GLU A C 1
ATOM 2673 O O . GLU A 1 328 ? -10.031 -19.359 10.5 1 91.44 328 GLU A O 1
ATOM 2678 N N . ASN A 1 329 ? -9.227 -19.188 12.594 1 94.06 329 ASN A N 1
ATOM 2679 C CA . ASN A 1 329 ? -8.008 -18.547 12.117 1 94.06 329 ASN A CA 1
ATOM 2680 C C . ASN A 1 329 ? -6.945 -19.578 11.727 1 94.06 329 ASN A C 1
ATOM 2682 O O . ASN A 1 329 ? -5.938 -19.219 11.109 1 94.06 329 ASN A O 1
ATOM 2686 N N . HIS A 1 330 ? -7.152 -20.906 12.125 1 94.25 330 HIS A N 1
ATOM 2687 C CA . HIS A 1 330 ? -6.293 -22.016 11.727 1 94.25 330 HIS A CA 1
ATOM 2688 C C . HIS A 1 330 ? -4.844 -21.766 12.133 1 94.25 330 HIS A C 1
ATOM 2690 O O . HIS A 1 330 ? -3.922 -22.109 11.391 1 94.25 330 HIS A O 1
ATOM 2696 N N . GLY A 1 331 ? -4.613 -21.047 13.234 1 94.88 331 GLY A N 1
ATOM 2697 C CA . GLY A 1 331 ? -3.289 -20.812 13.789 1 94.88 331 GLY A CA 1
ATOM 2698 C C . GLY A 1 331 ? -2.646 -19.531 13.281 1 94.88 331 GLY A C 1
ATOM 2699 O O . GLY A 1 331 ? -1.576 -19.141 13.75 1 94.88 331 GLY A O 1
ATOM 2700 N N . TYR A 1 332 ? -3.242 -18.906 12.367 1 97.25 332 TYR A N 1
ATOM 2701 C CA . TYR A 1 332 ? -2.682 -17.672 11.828 1 97.25 332 TYR A CA 1
ATOM 2702 C C . TYR A 1 332 ? -3.047 -16.469 12.703 1 97.25 332 TYR A C 1
ATOM 2704 O O . TYR A 1 332 ? -4.113 -16.453 13.32 1 97.25 332 TYR A O 1
ATOM 2712 N N . ILE A 1 333 ? -2.188 -15.531 12.773 1 96.5 333 ILE A N 1
ATOM 2713 C CA . ILE A 1 333 ? -2.467 -14.297 13.484 1 96.5 333 ILE A CA 1
ATOM 2714 C C . ILE A 1 333 ? -3.537 -13.5 12.742 1 96.5 333 ILE A C 1
ATOM 2716 O O . ILE A 1 333 ? -3.346 -13.117 11.586 1 96.5 333 ILE A O 1
ATOM 2720 N N . THR A 1 334 ? -4.66 -13.328 13.352 1 95.44 334 THR A N 1
ATOM 2721 C CA . THR A 1 334 ? -5.77 -12.547 12.812 1 95.44 334 THR A CA 1
ATOM 2722 C C . THR A 1 334 ? -6.41 -11.695 13.906 1 95.44 334 THR A C 1
ATOM 2724 O O . THR A 1 334 ? -6.043 -11.797 15.078 1 95.44 334 THR A O 1
ATOM 2727 N N . GLU A 1 335 ? -7.207 -10.766 13.453 1 93.25 335 GLU A N 1
ATOM 2728 C CA . GLU A 1 335 ? -7.992 -9.953 14.367 1 93.25 335 GLU A CA 1
ATOM 2729 C C . GLU A 1 335 ? -9.469 -9.945 13.984 1 93.25 335 GLU A C 1
ATOM 2731 O O . GLU A 1 335 ? -9.805 -10.023 12.797 1 93.25 335 GLU A O 1
ATOM 2736 N N . LYS A 1 336 ? -10.273 -9.961 15.055 1 86.31 336 LYS A N 1
ATOM 2737 C CA . LYS A 1 336 ? -11.719 -9.867 14.844 1 86.31 336 LYS A CA 1
ATOM 2738 C C . LYS A 1 336 ? -12.273 -8.555 15.391 1 86.31 336 LYS A C 1
ATOM 2740 O O . LYS A 1 336 ? -11.742 -8.008 16.359 1 86.31 336 LYS A O 1
ATOM 2745 N N . MET B 1 1 ? -18.375 -14.93 -43.562 1 21.05 1 MET B N 1
ATOM 2746 C CA . MET B 1 1 ? -17.875 -13.555 -43.562 1 21.05 1 MET B CA 1
ATOM 2747 C C . MET B 1 1 ? -16.828 -13.336 -42.469 1 21.05 1 MET B C 1
ATOM 2749 O O . MET B 1 1 ? -17.141 -13.398 -41.281 1 21.05 1 MET B O 1
ATOM 2753 N N . GLU B 1 2 ? -15.508 -13.711 -42.719 1 19.55 2 GLU B N 1
ATOM 2754 C CA . GLU B 1 2 ? -14.305 -13.938 -41.906 1 19.55 2 GLU B CA 1
ATOM 2755 C C . GLU B 1 2 ? -13.742 -12.633 -41.375 1 19.55 2 GLU B C 1
ATOM 2757 O O . GLU B 1 2 ? -13.32 -11.766 -42.156 1 19.55 2 GLU B O 1
ATOM 2762 N N . ILE B 1 3 ? -14.5 -11.961 -40.531 1 22.09 3 ILE B N 1
ATOM 2763 C CA . ILE B 1 3 ? -14.07 -10.688 -39.969 1 22.09 3 ILE B CA 1
ATOM 2764 C C . ILE B 1 3 ? -12.625 -10.797 -39.469 1 22.09 3 ILE B C 1
ATOM 2766 O O . ILE B 1 3 ? -12.328 -11.586 -38.562 1 22.09 3 ILE B O 1
ATOM 2770 N N . LEU B 1 4 ? -11.57 -10.688 -40.344 1 19.64 4 LEU B N 1
ATOM 2771 C CA . LEU B 1 4 ? -10.117 -10.609 -40.219 1 19.64 4 LEU B CA 1
ATOM 2772 C C . LEU B 1 4 ? -9.727 -9.539 -39.188 1 19.64 4 LEU B C 1
ATOM 2774 O O . LEU B 1 4 ? -10.055 -8.367 -39.375 1 19.64 4 LEU B O 1
ATOM 2778 N N . MET B 1 5 ? -9.812 -9.859 -37.906 1 21.11 5 MET B N 1
ATOM 2779 C CA . MET B 1 5 ? -9.422 -9.047 -36.781 1 21.11 5 MET B CA 1
ATOM 2780 C C . MET B 1 5 ? -7.996 -8.531 -36.938 1 21.11 5 MET B C 1
ATOM 2782 O O . MET B 1 5 ? -7.062 -9.32 -37.094 1 21.11 5 MET B O 1
ATOM 2786 N N . ARG B 1 6 ? -7.75 -7.535 -37.75 1 20.94 6 ARG B N 1
ATOM 2787 C CA . ARG B 1 6 ? -6.48 -6.867 -38.031 1 20.94 6 ARG B CA 1
ATOM 2788 C C . ARG B 1 6 ? -5.844 -6.352 -36.75 1 20.94 6 ARG B C 1
ATOM 2790 O O . ARG B 1 6 ? -6.453 -5.566 -36.031 1 20.94 6 ARG B O 1
ATOM 2797 N N . ILE B 1 7 ? -5.168 -7.203 -36.094 1 23.09 7 ILE B N 1
ATOM 2798 C CA . ILE B 1 7 ? -4.32 -6.828 -34.969 1 23.09 7 ILE B CA 1
ATOM 2799 C C . ILE B 1 7 ? -3.25 -5.844 -35.438 1 23.09 7 ILE B C 1
ATOM 2801 O O . ILE B 1 7 ? -2.404 -6.184 -36.25 1 23.09 7 ILE B O 1
ATOM 2805 N N . ASP B 1 8 ? -3.689 -4.688 -35.906 1 21.7 8 ASP B N 1
ATOM 2806 C CA . ASP B 1 8 ? -2.682 -3.691 -36.25 1 21.7 8 ASP B CA 1
ATOM 2807 C C . ASP B 1 8 ? -1.713 -3.463 -35.094 1 21.7 8 ASP B C 1
ATOM 2809 O O . ASP B 1 8 ? -2.096 -2.92 -34.031 1 21.7 8 ASP B O 1
ATOM 2813 N N . VAL B 1 9 ? -0.92 -4.379 -34.844 1 20.14 9 VAL B N 1
ATOM 2814 C CA . VAL B 1 9 ? 0.194 -4.176 -33.938 1 20.14 9 VAL B CA 1
ATOM 2815 C C . VAL B 1 9 ? 1.089 -3.049 -34.438 1 20.14 9 VAL B C 1
ATOM 2817 O O . VAL B 1 9 ? 1.595 -3.113 -35.562 1 20.14 9 VAL B O 1
ATOM 2820 N N . LYS B 1 10 ? 0.711 -1.789 -34.406 1 23.36 10 LYS B N 1
ATOM 2821 C CA . LYS B 1 10 ? 1.703 -0.77 -34.719 1 23.36 10 LYS B CA 1
ATOM 2822 C C . LYS B 1 10 ? 3.076 -1.144 -34.188 1 23.36 10 LYS B C 1
ATOM 2824 O O . LYS B 1 10 ? 3.301 -1.1 -32.969 1 23.36 10 LYS B O 1
ATOM 2829 N N . ALA B 1 11 ? 3.686 -2.23 -34.844 1 23.03 11 ALA B N 1
ATOM 2830 C CA . ALA B 1 11 ? 5.086 -2.555 -34.562 1 23.03 11 ALA B CA 1
ATOM 2831 C C . ALA B 1 11 ? 5.996 -1.378 -34.906 1 23.03 11 ALA B C 1
ATOM 2833 O O . ALA B 1 11 ? 6.102 -0.988 -36.062 1 23.03 11 ALA B O 1
ATOM 2834 N N . HIS B 1 12 ? 5.863 -0.158 -34.375 1 21.52 12 HIS B N 1
ATOM 2835 C CA . HIS B 1 12 ? 6.969 0.775 -34.562 1 21.52 12 HIS B CA 1
ATOM 2836 C C . HIS B 1 12 ? 8.312 0.071 -34.438 1 21.52 12 HIS B C 1
ATOM 2838 O O . HIS B 1 12 ? 8.617 -0.503 -33.375 1 21.52 12 HIS B O 1
ATOM 2844 N N . ASN B 1 13 ? 8.812 -0.513 -35.531 1 21.22 13 ASN B N 1
ATOM 2845 C CA . ASN B 1 13 ? 9.977 -1.341 -35.844 1 21.22 13 ASN B CA 1
ATOM 2846 C C . ASN B 1 13 ? 11.281 -0.643 -35.438 1 21.22 13 ASN B C 1
ATOM 2848 O O . ASN B 1 13 ? 12.359 -1.222 -35.562 1 21.22 13 ASN B O 1
ATOM 2852 N N . ASN B 1 14 ? 11.383 0.646 -35.781 1 21.61 14 ASN B N 1
ATOM 2853 C CA . ASN B 1 14 ? 12.75 0.981 -36.125 1 21.61 14 ASN B CA 1
ATOM 2854 C C . ASN B 1 14 ? 13.742 0.545 -35.062 1 21.61 14 ASN B C 1
ATOM 2856 O O . ASN B 1 14 ? 14.953 0.67 -35.219 1 21.61 14 ASN B O 1
ATOM 2860 N N . ALA B 1 15 ? 13.383 0.955 -33.875 1 22.08 15 ALA B N 1
ATOM 2861 C CA . ALA B 1 15 ? 14.617 1.041 -33.094 1 22.08 15 ALA B CA 1
ATOM 2862 C C . ALA B 1 15 ? 15.328 -0.31 -33.031 1 22.08 15 ALA B C 1
ATOM 2864 O O . ALA B 1 15 ? 14.688 -1.347 -32.844 1 22.08 15 ALA B O 1
ATOM 2865 N N . THR B 1 16 ? 16.422 -0.587 -33.719 1 21.11 16 THR B N 1
ATOM 2866 C CA . THR B 1 16 ? 17.469 -1.603 -33.781 1 21.11 16 THR B CA 1
ATOM 2867 C C . THR B 1 16 ? 17.562 -2.35 -32.438 1 21.11 16 THR B C 1
ATOM 2869 O O . THR B 1 16 ? 17.141 -1.837 -31.406 1 21.11 16 THR B O 1
ATOM 2872 N N . SER B 1 17 ? 17.781 -3.707 -32.469 1 22 17 SER B N 1
ATOM 2873 C CA . SER B 1 17 ? 18.125 -4.82 -31.594 1 22 17 SER B CA 1
ATOM 2874 C C . SER B 1 17 ? 19.172 -4.41 -30.578 1 22 17 SER B C 1
ATOM 2876 O O . SER B 1 17 ? 20.312 -4.898 -30.609 1 22 17 SER B O 1
ATOM 2878 N N . ASP B 1 18 ? 19.484 -3.193 -30.5 1 22.91 18 ASP B N 1
ATOM 2879 C CA . ASP B 1 18 ? 20.609 -2.982 -29.594 1 22.91 18 ASP B CA 1
ATOM 2880 C C . ASP B 1 18 ? 20.375 -3.682 -28.25 1 22.91 18 ASP B C 1
ATOM 2882 O O . ASP B 1 18 ? 19.375 -3.438 -27.578 1 22.91 18 ASP B O 1
ATOM 2886 N N . THR B 1 19 ? 20.781 -5.031 -28.156 1 21.94 19 THR B N 1
ATOM 2887 C CA . THR B 1 19 ? 20.984 -6.008 -27.094 1 21.94 19 THR B CA 1
ATOM 2888 C C . THR B 1 19 ? 21.203 -5.312 -25.766 1 21.94 19 THR B C 1
ATOM 2890 O O . THR B 1 19 ? 21.828 -4.25 -25.703 1 21.94 19 THR B O 1
ATOM 2893 N N . LEU B 1 20 ? 20.234 -5.672 -24.891 1 23.19 20 LEU B N 1
ATOM 2894 C CA . LEU B 1 20 ? 20.234 -5.422 -23.453 1 23.19 20 LEU B CA 1
ATOM 2895 C C . LEU B 1 20 ? 21.625 -5.625 -22.859 1 23.19 20 LEU B C 1
ATOM 2897 O O . LEU B 1 20 ? 21.984 -6.746 -22.484 1 23.19 20 LEU B O 1
ATOM 2901 N N . HIS B 1 21 ? 22.656 -5.398 -23.766 1 23.86 21 HIS B N 1
ATOM 2902 C CA . HIS B 1 21 ? 23.891 -5.492 -23 1 23.86 21 HIS B CA 1
ATOM 2903 C C . HIS B 1 21 ? 23.828 -4.648 -21.719 1 23.86 21 HIS B C 1
ATOM 2905 O O . HIS B 1 21 ? 23.875 -3.418 -21.781 1 23.86 21 HIS B O 1
ATOM 2911 N N . ASN B 1 22 ? 22.75 -5.039 -21.047 1 24.98 22 ASN B N 1
ATOM 2912 C CA . ASN B 1 22 ? 22.828 -4.488 -19.703 1 24.98 22 ASN B CA 1
ATOM 2913 C C . ASN B 1 22 ? 24.25 -4.555 -19.141 1 24.98 22 ASN B C 1
ATOM 2915 O O . ASN B 1 22 ? 24.734 -5.637 -18.812 1 24.98 22 ASN B O 1
ATOM 2919 N N . ASP B 1 23 ? 25.094 -3.939 -20 1 25.61 23 ASP B N 1
ATOM 2920 C CA . ASP B 1 23 ? 26.406 -3.756 -19.391 1 25.61 23 ASP B CA 1
ATOM 2921 C C . ASP B 1 23 ? 26.281 -3.252 -17.953 1 25.61 23 ASP B C 1
ATOM 2923 O O . ASP B 1 23 ? 25.812 -2.131 -17.719 1 25.61 23 ASP B O 1
ATOM 2927 N N . LEU B 1 24 ? 25.641 -4.148 -17.219 1 25.98 24 LEU B N 1
ATOM 2928 C CA . LEU B 1 24 ? 25.812 -3.938 -15.781 1 25.98 24 LEU B CA 1
ATOM 2929 C C . LEU B 1 24 ? 27.188 -3.373 -15.477 1 25.98 24 LEU B C 1
ATOM 2931 O O . LEU B 1 24 ? 28.203 -3.943 -15.883 1 25.98 24 LEU B O 1
ATOM 2935 N N . CYS B 1 25 ? 27.266 -2.184 -15.727 1 25.78 25 CYS B N 1
ATOM 2936 C CA . CYS B 1 25 ? 28.516 -1.516 -15.398 1 25.78 25 CYS B CA 1
ATOM 2937 C C . CYS B 1 25 ? 29.125 -2.09 -14.125 1 25.78 25 CYS B C 1
ATOM 2939 O O . CYS B 1 25 ? 28.438 -2.229 -13.117 1 25.78 25 CYS B O 1
ATOM 2941 N N . PRO B 1 26 ? 30.156 -2.943 -14.336 1 28.41 26 PRO B N 1
ATOM 2942 C CA . PRO B 1 26 ? 30.891 -3.625 -13.273 1 28.41 26 PRO B CA 1
ATOM 2943 C C . PRO B 1 26 ? 31.031 -2.768 -12.016 1 28.41 26 PRO B C 1
ATOM 2945 O O . PRO B 1 26 ? 31.281 -3.297 -10.93 1 28.41 26 PRO B O 1
ATOM 2948 N N . PHE B 1 27 ? 30.766 -1.471 -12.305 1 30.03 27 PHE B N 1
ATOM 2949 C CA . PHE B 1 27 ? 31.125 -0.67 -11.148 1 30.03 27 PHE B CA 1
ATOM 2950 C C . PHE B 1 27 ? 30.078 -0.778 -10.047 1 30.03 27 PHE B C 1
ATOM 2952 O O . PHE B 1 27 ? 30.391 -0.616 -8.867 1 30.03 27 PHE B O 1
ATOM 2959 N N . GLN B 1 28 ? 28.781 -1.048 -10.516 1 31.14 28 GLN B N 1
ATOM 2960 C CA . GLN B 1 28 ? 27.781 -1.179 -9.453 1 31.14 28 GLN B CA 1
ATOM 2961 C C . GLN B 1 28 ? 27.984 -2.479 -8.68 1 31.14 28 GLN B C 1
ATOM 2963 O O . GLN B 1 28 ? 27.734 -2.529 -7.473 1 31.14 28 GLN B O 1
ATOM 2968 N N . THR B 1 29 ? 28.312 -3.48 -9.414 1 33.09 29 THR B N 1
ATOM 2969 C CA . THR B 1 29 ? 28.625 -4.754 -8.773 1 33.09 29 THR B CA 1
ATOM 2970 C C . THR B 1 29 ? 29.828 -4.617 -7.852 1 33.09 29 THR B C 1
ATOM 2972 O O . THR B 1 29 ? 29.891 -5.242 -6.789 1 33.09 29 THR B O 1
ATOM 2975 N N . ILE B 1 30 ? 30.656 -3.738 -8.266 1 31.92 30 ILE B N 1
ATOM 2976 C CA . ILE B 1 30 ? 31.844 -3.613 -7.438 1 31.92 30 ILE B CA 1
ATOM 2977 C C . ILE B 1 30 ? 31.5 -2.918 -6.125 1 31.92 30 ILE B C 1
ATOM 2979 O O . ILE B 1 30 ? 31.969 -3.307 -5.059 1 31.92 30 ILE B O 1
ATOM 2983 N N . SER B 1 31 ? 30.469 -2.049 -6.258 1 31.78 31 SER B N 1
ATOM 2984 C CA . SER B 1 31 ? 30.078 -1.405 -5.008 1 31.78 31 SER B CA 1
ATOM 2985 C C . SER B 1 31 ? 29.406 -2.395 -4.066 1 31.78 31 SER B C 1
ATOM 2987 O O . SER B 1 31 ? 29.672 -2.395 -2.861 1 31.78 31 SER B O 1
ATOM 2989 N N . ALA B 1 32 ? 28.562 -3.238 -4.613 1 35.69 32 ALA B N 1
ATOM 2990 C CA . ALA B 1 32 ? 27.938 -4.266 -3.783 1 35.69 32 ALA B CA 1
ATOM 2991 C C . ALA B 1 32 ? 28.984 -5.258 -3.26 1 35.69 32 ALA B C 1
ATOM 2993 O O . ALA B 1 32 ? 28.922 -5.676 -2.102 1 35.69 32 ALA B O 1
ATOM 2994 N N . ILE B 1 33 ? 29.875 -5.566 -4.059 1 35.06 33 ILE B N 1
ATOM 2995 C CA . ILE B 1 33 ? 30.938 -6.488 -3.654 1 35.06 33 ILE B CA 1
ATOM 2996 C C . ILE B 1 33 ? 31.812 -5.836 -2.59 1 35.06 33 ILE B C 1
ATOM 2998 O O . ILE B 1 33 ? 32.156 -6.469 -1.589 1 35.06 33 ILE B O 1
ATOM 3002 N N . LEU B 1 34 ? 32 -4.578 -2.711 1 34.12 34 LEU B N 1
ATOM 3003 C CA . LEU B 1 34 ? 32.844 -3.934 -1.701 1 34.12 34 LEU B CA 1
ATOM 3004 C C . LEU B 1 34 ? 32.094 -3.816 -0.375 1 34.12 34 LEU B C 1
ATOM 3006 O O . LEU B 1 34 ? 32.688 -3.988 0.692 1 34.12 34 LEU B O 1
ATOM 3010 N N . GLN B 1 35 ? 30.812 -3.748 -0.473 1 34.47 35 GLN B N 1
ATOM 3011 C CA . GLN B 1 35 ? 30.031 -3.76 0.761 1 34.47 35 GLN B CA 1
ATOM 3012 C C . GLN B 1 35 ? 30.094 -5.125 1.437 1 34.47 35 GLN B C 1
ATOM 3014 O O . GLN B 1 35 ? 30.141 -5.215 2.666 1 34.47 35 GLN B O 1
ATOM 3019 N N . LEU B 1 36 ? 29.938 -6.113 0.615 1 33.53 36 LEU B N 1
ATOM 3020 C CA . LEU B 1 36 ? 30.016 -7.469 1.146 1 33.53 36 LEU B CA 1
ATOM 3021 C C . LEU B 1 36 ? 31.406 -7.73 1.743 1 33.53 36 LEU B C 1
ATOM 3023 O O . LEU B 1 36 ? 31.516 -8.391 2.777 1 33.53 36 LEU B O 1
ATOM 3027 N N . VAL B 1 37 ? 32.375 -7.25 1.117 1 31.39 37 VAL B N 1
ATOM 3028 C CA . VAL B 1 37 ? 33.719 -7.543 1.625 1 31.39 37 VAL B CA 1
ATOM 3029 C C . VAL B 1 37 ? 33.938 -6.809 2.947 1 31.39 37 VAL B C 1
ATOM 3031 O O . VAL B 1 37 ? 34.531 -7.363 3.879 1 31.39 37 VAL B O 1
ATOM 3034 N N . PHE B 1 38 ? 33.344 -5.652 2.998 1 30.36 38 PHE B N 1
ATOM 3035 C CA . PHE B 1 38 ? 33.625 -4.906 4.219 1 30.36 38 PHE B CA 1
ATOM 3036 C C . PHE B 1 38 ? 32.781 -5.43 5.375 1 30.36 38 PHE B C 1
ATOM 3038 O O . PHE B 1 38 ? 33.156 -5.273 6.543 1 30.36 38 PHE B O 1
ATOM 3045 N N . LYS B 1 39 ? 31.547 -5.891 5.047 1 32.72 39 LYS B N 1
ATOM 3046 C CA . LYS B 1 39 ? 30.734 -6.414 6.141 1 32.72 39 LYS B CA 1
ATOM 3047 C C . LYS B 1 39 ? 31.344 -7.695 6.707 1 32.72 39 LYS B C 1
ATOM 3049 O O . LYS B 1 39 ? 31.078 -8.055 7.855 1 32.72 39 LYS B O 1
ATOM 3054 N N . SER B 1 40 ? 31.844 -8.484 5.84 1 27.67 40 SER B N 1
ATOM 3055 C CA . SER B 1 40 ? 32.25 -9.805 6.305 1 27.67 40 SER B CA 1
ATOM 3056 C C . SER B 1 40 ? 33.531 -9.711 7.141 1 27.67 40 SER B C 1
ATOM 3058 O O . SER B 1 40 ? 34.094 -10.727 7.566 1 27.67 40 SER B O 1
ATOM 3060 N N . CYS B 1 41 ? 34.188 -8.562 7.113 1 25.25 41 CYS B N 1
ATOM 3061 C CA . CYS B 1 41 ? 35.438 -8.773 7.836 1 25.25 41 CYS B CA 1
ATOM 3062 C C . CYS B 1 41 ? 35.219 -8.727 9.344 1 25.25 41 CYS B C 1
ATOM 3064 O O . CYS B 1 41 ? 34.938 -7.668 9.898 1 25.25 41 CYS B O 1
ATOM 3066 N N . PRO B 1 42 ? 34.5 -9.695 9.852 1 28.25 42 PRO B N 1
ATOM 3067 C CA . PRO B 1 42 ? 34.281 -9.859 11.289 1 28.25 42 PRO B CA 1
ATOM 3068 C C . PRO B 1 42 ? 35.562 -9.578 12.102 1 28.25 42 PRO B C 1
ATOM 3070 O O . PRO B 1 42 ? 35.531 -9.617 13.336 1 28.25 42 PRO B O 1
ATOM 3073 N N . LEU B 1 43 ? 36.656 -9.672 11.359 1 27.77 43 LEU B N 1
ATOM 3074 C CA . LEU B 1 43 ? 37.812 -9.992 12.172 1 27.77 43 LEU B CA 1
ATOM 3075 C C . LEU B 1 43 ? 38.156 -8.844 13.117 1 27.77 43 LEU B C 1
ATOM 3077 O O . LEU B 1 43 ? 39.062 -8.945 13.93 1 27.77 43 LEU B O 1
ATOM 3081 N N . MET B 1 44 ? 37.562 -7.664 12.789 1 25.5 44 MET B N 1
ATOM 3082 C CA . MET B 1 44 ? 38.344 -6.641 13.5 1 25.5 44 MET B CA 1
ATOM 3083 C C . MET B 1 44 ? 37.875 -6.535 14.953 1 25.5 44 MET B C 1
ATOM 3085 O O . MET B 1 44 ? 38.281 -5.617 15.664 1 25.5 44 MET B O 1
ATOM 3089 N N . ARG B 1 45 ? 36.812 -7.273 15.297 1 24.78 45 ARG B N 1
ATOM 3090 C CA . ARG B 1 45 ? 36.281 -6.859 16.594 1 24.78 45 ARG B CA 1
ATOM 3091 C C . ARG B 1 45 ? 37.312 -7.129 17.703 1 24.78 45 ARG B C 1
ATOM 3093 O O . ARG B 1 45 ? 37.438 -6.332 18.641 1 24.78 45 ARG B O 1
ATOM 3100 N N . ASP B 1 46 ? 37.656 -8.414 17.641 1 24.72 46 ASP B N 1
ATOM 3101 C CA . ASP B 1 46 ? 38.031 -8.938 18.969 1 24.72 46 ASP B CA 1
ATOM 3102 C C . ASP B 1 46 ? 39.406 -8.43 19.391 1 24.72 46 ASP B C 1
ATOM 3104 O O . ASP B 1 46 ? 40.031 -9.016 20.281 1 24.72 46 ASP B O 1
ATOM 3108 N N . THR B 1 47 ? 40 -7.496 18.641 1 24.98 47 THR B N 1
ATOM 3109 C CA . THR B 1 47 ? 41.375 -7.398 19.062 1 24.98 47 THR B CA 1
ATOM 3110 C C . THR B 1 47 ? 41.5 -6.824 20.469 1 24.98 47 THR B C 1
ATOM 3112 O O . THR B 1 47 ? 41.438 -5.605 20.656 1 24.98 47 THR B O 1
ATOM 3115 N N . HIS B 1 48 ? 40.656 -7.309 21.359 1 26.41 48 HIS B N 1
ATOM 3116 C CA . HIS B 1 48 ? 40.812 -6.801 22.719 1 26.41 48 HIS B CA 1
ATOM 3117 C C . HIS B 1 48 ? 42.25 -6.875 23.172 1 26.41 48 HIS B C 1
ATOM 3119 O O . HIS B 1 48 ? 42.688 -6.137 24.078 1 26.41 48 HIS B O 1
ATOM 3125 N N . GLY B 1 49 ? 42.812 -8.086 22.797 1 24 49 GLY B N 1
ATOM 3126 C CA . GLY B 1 49 ? 43.969 -8.5 23.609 1 24 49 GLY B CA 1
ATOM 3127 C C . GLY B 1 49 ? 45.188 -7.664 23.375 1 24 49 GLY B C 1
ATOM 3128 O O . GLY B 1 49 ? 46.281 -8.023 23.812 1 24 49 GLY B O 1
ATOM 3129 N N . PHE B 1 50 ? 45.125 -6.832 22.375 1 25.5 50 PHE B N 1
ATOM 3130 C CA . PHE B 1 50 ? 46.438 -6.281 22 1 25.5 50 PHE B CA 1
ATOM 3131 C C . PHE B 1 50 ? 46.938 -5.305 23.062 1 25.5 50 PHE B C 1
ATOM 3133 O O . PHE B 1 50 ? 46.875 -4.09 22.875 1 25.5 50 PHE B O 1
ATOM 3140 N N . GLY B 1 51 ? 46.5 -5.543 24.312 1 25.08 51 GLY B N 1
ATOM 3141 C CA . GLY B 1 51 ? 47 -4.586 25.297 1 25.08 51 GLY B CA 1
ATOM 3142 C C . GLY B 1 51 ? 48.5 -4.363 25.219 1 25.08 51 GLY B C 1
ATOM 3143 O O . GLY B 1 51 ? 48.969 -3.219 25.219 1 25.08 51 GLY B O 1
ATOM 3144 N N . ASN B 1 52 ? 49.188 -5.383 25.734 1 25.72 52 ASN B N 1
ATOM 3145 C CA . ASN B 1 52 ? 50.531 -5.219 26.328 1 25.72 52 ASN B CA 1
ATOM 3146 C C . ASN B 1 52 ? 51.594 -5.078 25.266 1 25.72 52 ASN B C 1
ATOM 3148 O O . ASN B 1 52 ? 52.781 -5.234 25.562 1 25.72 52 ASN B O 1
ATOM 3152 N N . LEU B 1 53 ? 51.312 -5.512 24.047 1 23.47 53 LEU B N 1
ATOM 3153 C CA . LEU B 1 53 ? 52.5 -5.535 23.188 1 23.47 53 LEU B CA 1
ATOM 3154 C C . LEU B 1 53 ? 53.031 -4.125 22.969 1 23.47 53 LEU B C 1
ATOM 3156 O O . LEU B 1 53 ? 52.5 -3.373 22.156 1 23.47 53 LEU B O 1
ATOM 3160 N N . CYS B 1 54 ? 53.188 -3.357 24.031 1 26.45 54 CYS B N 1
ATOM 3161 C CA . CYS B 1 54 ? 54 -2.145 24.031 1 26.45 54 CYS B CA 1
ATOM 3162 C C . CYS B 1 54 ? 55.344 -2.389 23.359 1 26.45 54 CYS B C 1
ATOM 3164 O O . CYS B 1 54 ? 56.375 -2.471 24.031 1 26.45 54 CYS B O 1
ATOM 3166 N N . MET B 1 55 ? 55.562 -3.551 22.656 1 25.39 55 MET B N 1
ATOM 3167 C CA . MET B 1 55 ? 56.938 -3.865 22.25 1 25.39 55 MET B CA 1
ATOM 3168 C C . MET B 1 55 ? 57.625 -2.648 21.625 1 25.39 55 MET B C 1
ATOM 3170 O O . MET B 1 55 ? 56.938 -1.708 21.203 1 25.39 55 MET B O 1
ATOM 3174 N N . SER B 1 56 ? 59.094 -2.768 21.5 1 29.73 56 SER B N 1
ATOM 3175 C CA . SER B 1 56 ? 60.188 -1.859 21.234 1 29.73 56 SER B CA 1
ATOM 3176 C C . SER B 1 56 ? 59.969 -1.07 19.953 1 29.73 56 SER B C 1
ATOM 3178 O O . SER B 1 56 ? 59.281 -1.527 19.062 1 29.73 56 SER B O 1
ATOM 3180 N N . SER B 1 57 ? 60.188 0.33 20.094 1 38.44 57 SER B N 1
ATOM 3181 C CA . SER B 1 57 ? 60.188 1.41 19.109 1 38.44 57 SER B CA 1
ATOM 3182 C C . SER B 1 57 ? 60.781 0.944 17.781 1 38.44 57 SER B C 1
ATOM 3184 O O . SER B 1 57 ? 60.406 1.443 16.719 1 38.44 57 SER B O 1
ATOM 3186 N N . SER B 1 58 ? 61.781 -0.028 17.906 1 36.31 58 SER B N 1
ATOM 3187 C CA . SER B 1 58 ? 62.531 -0.418 16.719 1 36.31 58 SER B CA 1
ATOM 3188 C C . SER B 1 58 ? 61.688 -1.243 15.766 1 36.31 58 SER B C 1
ATOM 3190 O O . SER B 1 58 ? 61.938 -1.273 14.562 1 36.31 58 SER B O 1
ATOM 3192 N N . TYR B 1 59 ? 60.781 -2.129 16.344 1 35.62 59 TYR B N 1
ATOM 3193 C CA . TYR B 1 59 ? 60.062 -3.018 15.445 1 35.62 59 TYR B CA 1
ATOM 3194 C C . TYR B 1 59 ? 58.969 -2.262 14.703 1 35.62 59 TYR B C 1
ATOM 3196 O O . TYR B 1 59 ? 58.562 -2.646 13.602 1 35.62 59 TYR B O 1
ATOM 3204 N N . THR B 1 60 ? 58.406 -1.261 15.391 1 40.72 60 THR B N 1
ATOM 3205 C CA . THR B 1 60 ? 57.406 -0.492 14.656 1 40.72 60 THR B CA 1
ATOM 3206 C C . THR B 1 60 ? 58.062 0.286 13.516 1 40.72 60 THR B C 1
ATOM 3208 O O . THR B 1 60 ? 57.438 0.492 12.469 1 40.72 60 THR B O 1
ATOM 3211 N N . ARG B 1 61 ? 59.375 0.698 13.734 1 41.5 61 ARG B N 1
ATOM 3212 C CA . ARG B 1 61 ? 60.125 1.311 12.641 1 41.5 61 ARG B CA 1
ATOM 3213 C C . ARG B 1 61 ? 60.406 0.293 11.547 1 41.5 61 ARG B C 1
ATOM 3215 O O . ARG B 1 61 ? 60.375 0.617 10.359 1 41.5 61 ARG B O 1
ATOM 3222 N N . GLY B 1 62 ? 60.844 -0.892 12.039 1 39.16 62 GLY B N 1
ATOM 3223 C CA . GLY B 1 62 ? 61.125 -1.919 11.039 1 39.16 62 GLY B CA 1
ATOM 3224 C C . GLY B 1 62 ? 59.875 -2.291 10.234 1 39.16 62 GLY B C 1
ATOM 3225 O O . GLY B 1 62 ? 59.969 -2.518 9.031 1 39.16 62 GLY B O 1
ATOM 3226 N N . LEU B 1 63 ? 58.75 -2.459 10.938 1 44.41 63 LEU B N 1
ATOM 3227 C CA . LEU B 1 63 ? 57.5 -2.754 10.203 1 44.41 63 LEU B CA 1
ATOM 3228 C C . LEU B 1 63 ? 57.094 -1.574 9.328 1 44.41 63 LEU B C 1
ATOM 3230 O O . LEU B 1 63 ? 56.688 -1.76 8.18 1 44.41 63 LEU B O 1
ATOM 3234 N N . PHE B 1 64 ? 57.188 -0.328 9.828 1 45.81 64 PHE B N 1
ATOM 3235 C CA . PHE B 1 64 ? 56.969 0.856 9.008 1 45.81 64 PHE B CA 1
ATOM 3236 C C . PHE B 1 64 ? 58.031 0.96 7.926 1 45.81 64 PHE B C 1
ATOM 3238 O O . PHE B 1 64 ? 57.75 1.322 6.785 1 45.81 64 PHE B O 1
ATOM 3245 N N . LEU B 1 65 ? 59.375 0.682 8.336 1 44.88 65 LEU B N 1
ATOM 3246 C CA . LEU B 1 65 ? 60.438 0.615 7.328 1 44.88 65 LEU B CA 1
ATOM 3247 C C . LEU B 1 65 ? 60.188 -0.554 6.379 1 44.88 65 LEU B C 1
ATOM 3249 O O . LEU B 1 65 ? 60.469 -0.448 5.18 1 44.88 65 LEU B O 1
ATOM 3253 N N . TYR B 1 66 ? 59.875 -1.742 6.926 1 42.28 66 TYR B N 1
ATOM 3254 C CA . TYR B 1 66 ? 59.5 -2.834 6.035 1 42.28 66 TYR B CA 1
ATOM 3255 C C . TYR B 1 66 ? 58.281 -2.467 5.195 1 42.28 66 TYR B C 1
ATOM 3257 O O . TYR B 1 66 ? 58.25 -2.73 3.99 1 42.28 66 TYR B O 1
ATOM 3265 N N . LEU B 1 67 ? 57.312 -1.896 5.715 1 46.91 67 LEU B N 1
ATOM 3266 C CA . LEU B 1 67 ? 56.188 -1.402 4.934 1 46.91 67 LEU B CA 1
ATOM 3267 C C . LEU B 1 67 ? 56.594 -0.201 4.086 1 46.91 67 LEU B C 1
ATOM 3269 O O . LEU B 1 67 ? 56.062 0.001 2.992 1 46.91 67 LEU B O 1
ATOM 3273 N N . LYS B 1 68 ? 57.375 0.699 4.504 1 46.94 68 LYS B N 1
ATOM 3274 C CA . LYS B 1 68 ? 58 1.73 3.682 1 46.94 68 LYS B CA 1
ATOM 3275 C C . LYS B 1 68 ? 58.938 1.114 2.645 1 46.94 68 LYS B C 1
ATOM 3277 O O . LYS B 1 68 ? 59.062 1.617 1.526 1 46.94 68 LYS B O 1
ATOM 3282 N N . ARG B 1 69 ? 59.969 0.275 3.041 1 46.16 69 ARG B N 1
ATOM 3283 C CA . ARG B 1 69 ? 60.844 -0.318 2.049 1 46.16 69 ARG B CA 1
ATOM 3284 C C . ARG B 1 69 ? 60.062 -1.119 1.018 1 46.16 69 ARG B C 1
ATOM 3286 O O . ARG B 1 69 ? 60.469 -1.208 -0.146 1 46.16 69 ARG B O 1
ATOM 3293 N N . GLU B 1 70 ? 59.062 -1.967 1.402 1 45.5 70 GLU B N 1
ATOM 3294 C CA . GLU B 1 70 ? 58.344 -2.705 0.359 1 45.5 70 GLU B CA 1
ATOM 3295 C C . GLU B 1 70 ? 57.188 -1.895 -0.2 1 45.5 70 GLU B C 1
ATOM 3297 O O . GLU B 1 70 ? 56.094 -1.896 0.369 1 45.5 70 GLU B O 1
ATOM 3302 N N . LYS B 1 71 ? 57.438 -0.733 -0.797 1 53.84 71 LYS B N 1
ATOM 3303 C CA . LYS B 1 71 ? 56.594 0.103 -1.635 1 53.84 71 LYS B CA 1
ATOM 3304 C C . LYS B 1 71 ? 55.531 -0.733 -2.342 1 53.84 71 LYS B C 1
ATOM 3306 O O . LYS B 1 71 ? 54.531 -0.195 -2.846 1 53.84 71 LYS B O 1
ATOM 3311 N N . ARG B 1 72 ? 55.781 -2.01 -2.299 1 59.16 72 ARG B N 1
ATOM 3312 C CA . ARG B 1 72 ? 54.906 -2.861 -3.088 1 59.16 72 ARG B CA 1
ATOM 3313 C C . ARG B 1 72 ? 53.719 -3.355 -2.252 1 59.16 72 ARG B C 1
ATOM 3315 O O . ARG B 1 72 ? 52.75 -3.875 -2.791 1 59.16 72 ARG B O 1
ATOM 3322 N N . ILE B 1 73 ? 53.844 -3.135 -0.937 1 66.25 73 ILE B N 1
ATOM 3323 C CA . ILE B 1 73 ? 52.812 -3.705 -0.071 1 66.25 73 ILE B CA 1
ATOM 3324 C C . ILE B 1 73 ? 51.531 -2.896 -0.193 1 66.25 73 ILE B C 1
ATOM 3326 O O . ILE B 1 73 ? 50.469 -3.461 -0.371 1 66.25 73 ILE B O 1
ATOM 3330 N N . PRO B 1 74 ? 51.656 -1.595 -0.106 1 67 74 PRO B N 1
ATOM 3331 C CA . PRO B 1 74 ? 50.375 -0.882 -0.317 1 67 74 PRO B CA 1
ATOM 3332 C C . PRO B 1 74 ? 49.781 -1.15 -1.693 1 67 74 PRO B C 1
ATOM 3334 O O . PRO B 1 74 ? 48.562 -1.298 -1.816 1 67 74 PRO B O 1
ATOM 3337 N N . SER B 1 75 ? 50.719 -1.307 -2.576 1 66.69 75 SER B N 1
ATOM 3338 C CA . SER B 1 75 ? 50.25 -1.613 -3.92 1 66.69 75 SER B CA 1
ATOM 3339 C C . SER B 1 75 ? 49.625 -3.014 -3.984 1 66.69 75 SER B C 1
ATOM 3341 O O . SER B 1 75 ? 48.625 -3.227 -4.648 1 66.69 75 SER B O 1
ATOM 3343 N N . LEU B 1 76 ? 50.188 -3.891 -3.266 1 70.94 76 LEU B N 1
ATOM 3344 C CA . LEU B 1 76 ? 49.656 -5.258 -3.229 1 70.94 76 LEU B CA 1
ATOM 3345 C C . LEU B 1 76 ? 48.344 -5.32 -2.469 1 70.94 76 LEU B C 1
ATOM 3347 O O . LEU B 1 76 ? 47.406 -6.023 -2.881 1 70.94 76 LEU B O 1
ATOM 3351 N N . LEU B 1 77 ? 48.281 -4.586 -1.402 1 72.44 77 LEU B N 1
ATOM 3352 C CA . LEU B 1 77 ? 47.062 -4.543 -0.621 1 72.44 77 LEU B CA 1
ATOM 3353 C C . LEU B 1 77 ? 45.938 -3.887 -1.412 1 72.44 77 LEU B C 1
ATOM 3355 O O . LEU B 1 77 ? 44.781 -4.348 -1.377 1 72.44 77 LEU B O 1
ATOM 3359 N N . ILE B 1 78 ? 46.312 -2.932 -2.146 1 74.19 78 ILE B N 1
ATOM 3360 C CA . ILE B 1 78 ? 45.312 -2.262 -2.986 1 74.19 78 ILE B CA 1
ATOM 3361 C C . ILE B 1 78 ? 44.875 -3.199 -4.109 1 74.19 78 ILE B C 1
ATOM 3363 O O . ILE B 1 78 ? 43.688 -3.287 -4.418 1 74.19 78 ILE B O 1
ATOM 3367 N N . SER B 1 79 ? 45.844 -3.91 -4.637 1 72 79 SER B N 1
ATOM 3368 C CA . SER B 1 79 ? 45.531 -4.867 -5.688 1 72 79 SER B CA 1
ATOM 3369 C C . SER B 1 79 ? 44.656 -5.996 -5.156 1 72 79 SER B C 1
ATOM 3371 O O . SER B 1 79 ? 43.688 -6.41 -5.812 1 72 79 SER B O 1
ATOM 3373 N N . LEU B 1 80 ? 44.938 -6.426 -4 1 75.69 80 LEU B N 1
ATOM 3374 C CA . LEU B 1 80 ? 44.125 -7.48 -3.387 1 75.69 80 LEU B CA 1
ATOM 3375 C C . LEU B 1 80 ? 42.719 -6.988 -3.08 1 75.69 80 LEU B C 1
ATOM 3377 O O . LEU B 1 80 ? 41.75 -7.715 -3.295 1 75.69 80 LEU B O 1
ATOM 3381 N N . PHE B 1 81 ? 42.688 -5.805 -2.559 1 76.44 81 PHE B N 1
ATOM 3382 C CA . PHE B 1 81 ? 41.375 -5.184 -2.297 1 76.44 81 PHE B CA 1
ATOM 3383 C C . PHE B 1 81 ? 40.594 -5.039 -3.586 1 76.44 81 PHE B C 1
ATOM 3385 O O . PHE B 1 81 ? 39.375 -5.328 -3.615 1 76.44 81 PHE B O 1
ATOM 3392 N N . LEU B 1 82 ? 41.281 -4.699 -4.621 1 73.62 82 LEU B N 1
ATOM 3393 C CA . LEU B 1 82 ? 40.625 -4.531 -5.906 1 73.62 82 LEU B CA 1
ATOM 3394 C C . LEU B 1 82 ? 40.125 -5.875 -6.449 1 73.62 82 LEU B C 1
ATOM 3396 O O . LEU B 1 82 ? 39.031 -5.969 -7.004 1 73.62 82 LEU B O 1
ATOM 3400 N N . VAL B 1 83 ? 40.906 -6.855 -6.301 1 75.38 83 VAL B N 1
ATOM 3401 C CA . VAL B 1 83 ? 40.5 -8.195 -6.746 1 75.38 83 VAL B CA 1
ATOM 3402 C C . VAL B 1 83 ? 39.312 -8.68 -5.941 1 75.38 83 VAL B C 1
ATOM 3404 O O . VAL B 1 83 ? 38.375 -9.273 -6.496 1 75.38 83 VAL B O 1
ATOM 3407 N N . LEU B 1 84 ? 39.375 -8.391 -4.676 1 78.19 84 LEU B N 1
ATOM 3408 C CA . LEU B 1 84 ? 38.25 -8.781 -3.828 1 78.19 84 LEU B CA 1
ATOM 3409 C C . LEU B 1 84 ? 37 -8.016 -4.223 1 78.19 84 LEU B C 1
ATOM 3411 O O . LEU B 1 84 ? 35.906 -8.586 -4.238 1 78.19 84 LEU B O 1
ATOM 3415 N N . CYS B 1 85 ? 37.219 -6.82 -4.5 1 71.75 85 CYS B N 1
ATOM 3416 C CA . CYS B 1 85 ? 36.094 -6.012 -4.934 1 71.75 85 CYS B CA 1
ATOM 3417 C C . CYS B 1 85 ? 35.531 -6.531 -6.25 1 71.75 85 CYS B C 1
ATOM 3419 O O . CYS B 1 85 ? 34.312 -6.652 -6.398 1 71.75 85 CYS B O 1
ATOM 3421 N N . VAL B 1 86 ? 36.406 -6.832 -7.137 1 70.25 86 VAL B N 1
ATOM 3422 C CA . VAL B 1 86 ? 35.969 -7.379 -8.422 1 70.25 86 VAL B CA 1
ATOM 3423 C C . VAL B 1 86 ? 35.25 -8.711 -8.203 1 70.25 86 VAL B C 1
ATOM 3425 O O . VAL B 1 86 ? 34.219 -8.977 -8.82 1 70.25 86 VAL B O 1
ATOM 3428 N N . TYR B 1 87 ? 35.75 -9.477 -7.352 1 75.19 87 TYR B N 1
ATOM 3429 C CA . TYR B 1 87 ? 35.156 -10.766 -7.047 1 75.19 87 TYR B CA 1
ATOM 3430 C C . TYR B 1 87 ? 33.75 -10.586 -6.438 1 75.19 87 TYR B C 1
ATOM 3432 O O . TYR B 1 87 ? 32.812 -11.273 -6.824 1 75.19 87 TYR B O 1
ATOM 3440 N N . LYS B 1 88 ? 33.625 -9.703 -5.574 1 73.88 88 LYS B N 1
ATOM 3441 C CA . LYS B 1 88 ? 32.344 -9.469 -4.918 1 73.88 88 LYS B CA 1
ATOM 3442 C C . LYS B 1 88 ? 31.328 -8.906 -5.902 1 73.88 88 LYS B C 1
ATOM 3444 O O . LYS B 1 88 ? 30.141 -9.258 -5.84 1 73.88 88 LYS B O 1
ATOM 3449 N N . VAL B 1 89 ? 31.859 -8.109 -6.723 1 70.19 89 VAL B N 1
ATOM 3450 C CA . VAL B 1 89 ? 31 -7.578 -7.773 1 70.19 89 VAL B CA 1
ATOM 3451 C C . VAL B 1 89 ? 30.562 -8.711 -8.711 1 70.19 89 VAL B C 1
ATOM 3453 O O . VAL B 1 89 ? 29.406 -8.781 -9.117 1 70.19 89 VAL B O 1
ATOM 3456 N N . TRP B 1 90 ? 31.469 -9.523 -9.016 1 67.06 90 TRP B N 1
ATOM 3457 C CA . TRP B 1 90 ? 31.156 -10.672 -9.852 1 67.06 90 TRP B CA 1
ATOM 3458 C C . TRP B 1 90 ? 30.141 -11.586 -9.172 1 67.06 90 TRP B C 1
ATOM 3460 O O . TRP B 1 90 ? 29.188 -12.031 -9.797 1 67.06 90 TRP B O 1
ATOM 3470 N N . GLU B 1 91 ? 30.312 -11.922 -7.992 1 68.38 91 GLU B N 1
ATOM 3471 C CA . GLU B 1 91 ? 29.359 -12.734 -7.227 1 68.38 91 GLU B CA 1
ATOM 3472 C C . GLU B 1 91 ? 27.984 -12.086 -7.195 1 68.38 91 GLU B C 1
ATOM 3474 O O . GLU B 1 91 ? 26.969 -12.773 -7.363 1 68.38 91 GLU B O 1
ATOM 3479 N N . TRP B 1 92 ? 28 -10.891 -6.922 1 67.06 92 TRP B N 1
ATOM 3480 C CA . TRP B 1 92 ? 26.766 -10.133 -6.941 1 67.06 92 TRP B CA 1
ATOM 3481 C C . TRP B 1 92 ? 26.078 -10.227 -8.305 1 67.06 92 TRP B C 1
ATOM 3483 O O . TRP B 1 92 ? 24.859 -10.406 -8.391 1 67.06 92 TRP B O 1
ATOM 3493 N N . GLY B 1 93 ? 26.875 -10.109 -9.266 1 63.53 93 GLY B N 1
ATOM 3494 C CA . GLY B 1 93 ? 26.359 -10.227 -10.625 1 63.53 93 GLY B CA 1
ATOM 3495 C C . GLY B 1 93 ? 25.75 -11.586 -10.914 1 63.53 93 GLY B C 1
ATOM 3496 O O . GLY B 1 93 ? 24.688 -11.672 -11.531 1 63.53 93 GLY B O 1
ATOM 3497 N N . VAL B 1 94 ? 26.406 -12.586 -10.477 1 64.25 94 VAL B N 1
ATOM 3498 C CA . VAL B 1 94 ? 25.906 -13.945 -10.664 1 64.25 94 VAL B CA 1
ATOM 3499 C C . VAL B 1 94 ? 24.609 -14.133 -9.883 1 64.25 94 VAL B C 1
ATOM 3501 O O . VAL B 1 94 ? 23.656 -14.742 -10.375 1 64.25 94 VAL B O 1
ATOM 3504 N N . ASP B 1 95 ? 24.547 -13.609 -8.742 1 65.5 95 ASP B N 1
ATOM 3505 C CA . ASP B 1 95 ? 23.375 -13.719 -7.891 1 65.5 95 ASP B CA 1
ATOM 3506 C C . ASP B 1 95 ? 22.172 -13.016 -8.523 1 65.5 95 ASP B C 1
ATOM 3508 O O . ASP B 1 95 ? 21.062 -13.547 -8.508 1 65.5 95 ASP B O 1
ATOM 3512 N N . VAL B 1 96 ? 22.547 -11.922 -9 1 64.44 96 VAL B N 1
ATOM 3513 C CA . VAL B 1 96 ? 21.5 -11.156 -9.641 1 64.44 96 VAL B CA 1
ATOM 3514 C C . VAL B 1 96 ? 20.969 -11.914 -10.859 1 64.44 96 VAL B C 1
ATOM 3516 O O . VAL B 1 96 ? 19.766 -11.938 -11.102 1 64.44 96 VAL B O 1
ATOM 3519 N N . ARG B 1 97 ? 21.875 -12.531 -11.562 1 62.44 97 ARG B N 1
ATOM 3520 C CA . ARG B 1 97 ? 21.484 -13.258 -12.766 1 62.44 97 ARG B CA 1
ATOM 3521 C C . ARG B 1 97 ? 20.672 -14.5 -12.414 1 62.44 97 ARG B C 1
ATOM 3523 O O . ARG B 1 97 ? 19.828 -14.938 -13.188 1 62.44 97 ARG B O 1
ATOM 3530 N N . ASN B 1 98 ? 20.891 -14.938 -11.25 1 71.69 98 ASN B N 1
ATOM 3531 C CA . ASN B 1 98 ? 20.234 -16.203 -10.898 1 71.69 98 ASN B CA 1
ATOM 3532 C C . ASN B 1 98 ? 18.984 -15.961 -10.055 1 71.69 98 ASN B C 1
ATOM 3534 O O . ASN B 1 98 ? 18.297 -16.906 -9.672 1 71.69 98 ASN B O 1
ATOM 3538 N N . GLU B 1 99 ? 18.688 -14.734 -9.969 1 87 99 GLU B N 1
ATOM 3539 C CA . GLU B 1 99 ? 17.516 -14.438 -9.148 1 87 99 GLU B CA 1
ATOM 3540 C C . GLU B 1 99 ? 16.219 -14.664 -9.93 1 87 99 GLU B C 1
ATOM 3542 O O . GLU B 1 99 ? 16.109 -14.266 -11.086 1 87 99 GLU B O 1
ATOM 3547 N N . THR B 1 100 ? 15.289 -15.375 -9.344 1 96.25 100 THR B N 1
ATOM 3548 C CA . THR B 1 100 ? 14 -15.703 -9.93 1 96.25 100 THR B CA 1
ATOM 3549 C C . THR B 1 100 ? 13.234 -14.43 -10.297 1 96.25 100 THR B C 1
ATOM 3551 O O . THR B 1 100 ? 13.172 -13.492 -9.508 1 96.25 100 THR B O 1
ATOM 3554 N N . THR B 1 101 ? 12.75 -14.375 -11.531 1 97.38 101 THR B N 1
ATOM 3555 C CA . THR B 1 101 ? 11.891 -13.281 -11.953 1 97.38 101 THR B CA 1
ATOM 3556 C C . THR B 1 101 ? 10.445 -13.523 -11.531 1 97.38 101 THR B C 1
ATOM 3558 O O . THR B 1 101 ? 9.922 -14.625 -11.719 1 97.38 101 THR B O 1
ATOM 3561 N N . ILE B 1 102 ? 9.883 -12.547 -10.914 1 98.75 102 ILE B N 1
ATOM 3562 C CA . ILE B 1 102 ? 8.461 -12.633 -10.586 1 98.75 102 ILE B CA 1
ATOM 3563 C C . ILE B 1 102 ? 7.645 -11.906 -11.656 1 98.75 102 ILE B C 1
ATOM 3565 O O . ILE B 1 102 ? 7.875 -10.727 -11.922 1 98.75 102 ILE B O 1
ATOM 3569 N N . ILE B 1 103 ? 6.75 -12.586 -12.289 1 98.88 103 ILE B N 1
ATOM 3570 C CA . ILE B 1 103 ? 5.863 -12 -13.289 1 98.88 103 ILE B CA 1
ATOM 3571 C C . ILE B 1 103 ? 4.457 -11.867 -12.719 1 98.88 103 ILE B C 1
ATOM 3573 O O . ILE B 1 103 ? 3.824 -12.859 -12.352 1 98.88 103 ILE B O 1
ATOM 3577 N N . ILE B 1 104 ? 4.016 -10.672 -12.688 1 98.88 104 ILE B N 1
ATOM 3578 C CA . ILE B 1 104 ? 2.717 -10.398 -12.086 1 98.88 104 ILE B CA 1
ATOM 3579 C C . ILE B 1 104 ? 1.706 -10.039 -13.172 1 98.88 104 ILE B C 1
ATOM 3581 O O . ILE B 1 104 ? 1.994 -9.227 -14.047 1 98.88 104 ILE B O 1
ATOM 3585 N N . ILE B 1 105 ? 0.543 -10.625 -13.141 1 98.88 105 ILE B N 1
ATOM 3586 C CA . ILE B 1 105 ? -0.573 -10.289 -14.016 1 98.88 105 ILE B CA 1
ATOM 3587 C C . ILE B 1 105 ? -1.674 -9.609 -13.203 1 98.88 105 ILE B C 1
ATOM 3589 O O . ILE B 1 105 ? -2.211 -10.188 -12.266 1 98.88 105 ILE B O 1
ATOM 3593 N N . THR B 1 106 ? -2.027 -8.391 -13.594 1 98.81 106 THR B N 1
ATOM 3594 C CA . THR B 1 106 ? -3.02 -7.605 -12.867 1 98.81 106 THR B CA 1
ATOM 3595 C C . THR B 1 106 ? -4.086 -7.07 -13.812 1 98.81 106 THR B C 1
ATOM 3597 O O . THR B 1 106 ? -3.844 -6.109 -14.555 1 98.81 106 THR B O 1
ATOM 3600 N N . PRO B 1 107 ? -5.27 -7.688 -13.789 1 98.25 107 PRO B N 1
ATOM 3601 C CA . PRO B 1 107 ? -6.398 -6.996 -14.422 1 98.25 107 PRO B CA 1
ATOM 3602 C C . PRO B 1 107 ? -6.836 -5.754 -13.656 1 98.25 107 PRO B C 1
ATOM 3604 O O . PRO B 1 107 ? -6.789 -5.734 -12.422 1 98.25 107 PRO B O 1
ATOM 3607 N N . THR B 1 108 ? -7.238 -4.734 -14.336 1 97.88 108 THR B N 1
ATOM 3608 C CA . THR B 1 108 ? -7.762 -3.541 -13.68 1 97.88 108 THR B CA 1
ATOM 3609 C C . THR B 1 108 ? -8.898 -2.928 -14.492 1 97.88 108 THR B C 1
ATOM 3611 O O . THR B 1 108 ? -9.062 -3.248 -15.672 1 97.88 108 THR B O 1
ATOM 3614 N N . HIS B 1 109 ? -9.711 -2.184 -13.859 1 96.44 109 HIS B N 1
ATOM 3615 C CA . HIS B 1 109 ? -10.844 -1.548 -14.523 1 96.44 109 HIS B CA 1
ATOM 3616 C C . HIS B 1 109 ? -11.172 -0.203 -13.883 1 96.44 109 HIS B C 1
ATOM 3618 O O . HIS B 1 109 ? -10.773 0.061 -12.742 1 96.44 109 HIS B O 1
ATOM 3624 N N . ARG B 1 110 ? -11.898 0.565 -14.602 1 95.75 110 ARG B N 1
ATOM 3625 C CA . ARG B 1 110 ? -12.273 1.899 -14.141 1 95.75 110 ARG B CA 1
ATOM 3626 C C . ARG B 1 110 ? -13.242 1.824 -12.961 1 95.75 110 ARG B C 1
ATOM 3628 O O . ARG B 1 110 ? -14.258 1.135 -13.039 1 95.75 110 ARG B O 1
ATOM 3635 N N . ARG B 1 111 ? -12.883 2.514 -11.93 1 95.5 111 ARG B N 1
ATOM 3636 C CA . ARG B 1 111 ? -13.719 2.713 -10.742 1 95.5 111 ARG B CA 1
ATOM 3637 C C . ARG B 1 111 ? -13.156 3.83 -9.867 1 95.5 111 ARG B C 1
ATOM 3639 O O . ARG B 1 111 ? -11.969 4.156 -9.953 1 95.5 111 ARG B O 1
ATOM 3646 N N . PRO B 1 112 ? -13.898 4.402 -8.977 1 95.75 112 PRO B N 1
ATOM 3647 C CA . PRO B 1 112 ? -13.461 5.582 -8.227 1 95.75 112 PRO B CA 1
ATOM 3648 C C . PRO B 1 112 ? -12.227 5.312 -7.371 1 95.75 112 PRO B C 1
ATOM 3650 O O . PRO B 1 112 ? -11.383 6.199 -7.199 1 95.75 112 PRO B O 1
ATOM 3653 N N . GLU B 1 113 ? -12.047 4.094 -6.898 1 97 113 GLU B N 1
ATOM 3654 C CA . GLU B 1 113 ? -10.984 3.787 -5.945 1 97 113 GLU B CA 1
ATOM 3655 C C . GLU B 1 113 ? -9.719 3.312 -6.66 1 97 113 GLU B C 1
ATOM 3657 O O . GLU B 1 113 ? -8.688 3.096 -6.027 1 97 113 GLU B O 1
ATOM 3662 N N . ARG B 1 114 ? -9.773 3.209 -7.984 1 97.5 114 ARG B N 1
ATOM 3663 C CA . ARG B 1 114 ? -8.727 2.5 -8.719 1 97.5 114 ARG B CA 1
ATOM 3664 C C . ARG B 1 114 ? -7.371 3.178 -8.531 1 97.5 114 ARG B C 1
ATOM 3666 O O . ARG B 1 114 ? -6.355 2.506 -8.344 1 97.5 114 ARG B O 1
ATOM 3673 N N . PHE B 1 115 ? -7.332 4.496 -8.555 1 97.94 115 PHE B N 1
ATOM 3674 C CA . PHE B 1 115 ? -6.051 5.188 -8.461 1 97.94 115 PHE B CA 1
ATOM 3675 C C . PHE B 1 115 ? -5.449 5.012 -7.07 1 97.94 115 PHE B C 1
ATOM 3677 O O . PHE B 1 115 ? -4.234 4.848 -6.934 1 97.94 115 PHE B O 1
ATOM 3684 N N . ALA B 1 116 ? -6.285 5.031 -6.086 1 98.06 116 ALA B N 1
ATOM 3685 C CA . ALA B 1 116 ? -5.816 4.754 -4.73 1 98.06 116 ALA B CA 1
ATOM 3686 C C . ALA B 1 116 ? -5.258 3.338 -4.625 1 98.06 116 ALA B C 1
ATOM 3688 O O . ALA B 1 116 ? -4.145 3.139 -4.133 1 98.06 116 ALA B O 1
ATOM 3689 N N . ASP B 1 117 ? -5.965 2.375 -5.172 1 98.31 117 ASP B N 1
ATOM 3690 C CA . ASP B 1 117 ? -5.59 0.964 -5.113 1 98.31 117 ASP B CA 1
ATOM 3691 C C . ASP B 1 117 ? -4.289 0.71 -5.871 1 98.31 117 ASP B C 1
ATOM 3693 O O . ASP B 1 117 ? -3.371 0.078 -5.348 1 98.31 117 ASP B O 1
ATOM 3697 N N . MET B 1 118 ? -4.223 1.269 -7.043 1 98.5 118 MET B N 1
ATOM 3698 C CA . MET B 1 118 ? -3.068 1.016 -7.898 1 98.5 118 MET B CA 1
ATOM 3699 C C . MET B 1 118 ? -1.828 1.722 -7.359 1 98.5 118 MET B C 1
ATOM 3701 O O . MET B 1 118 ? -0.712 1.216 -7.496 1 98.5 118 MET B O 1
ATOM 3705 N N . THR B 1 119 ? -1.993 2.875 -6.75 1 98.56 119 THR B N 1
ATOM 3706 C CA . THR B 1 119 ? -0.863 3.576 -6.156 1 98.56 119 THR B CA 1
ATOM 3707 C C . THR B 1 119 ? -0.272 2.77 -5.004 1 98.56 119 THR B C 1
ATOM 3709 O O . THR B 1 119 ? 0.934 2.516 -4.969 1 98.56 119 THR B O 1
ATOM 3712 N N . ARG B 1 120 ? -1.115 2.338 -4.125 1 97.69 120 ARG B N 1
ATOM 3713 C CA . ARG B 1 120 ? -0.631 1.56 -2.99 1 97.69 120 ARG B CA 1
ATOM 3714 C C . ARG B 1 120 ? 0.037 0.27 -3.455 1 97.69 120 ARG B C 1
ATOM 3716 O O . ARG B 1 120 ? 1.087 -0.113 -2.936 1 97.69 120 ARG B O 1
ATOM 3723 N N . PHE B 1 121 ? -0.633 -0.372 -4.391 1 98.69 121 PHE B N 1
ATOM 3724 C CA . PHE B 1 121 ? -0.105 -1.634 -4.895 1 98.69 121 PHE B CA 1
ATOM 3725 C C . PHE B 1 121 ? 1.244 -1.426 -5.57 1 98.69 121 PHE B C 1
ATOM 3727 O O . PHE B 1 121 ? 2.195 -2.168 -5.312 1 98.69 121 PHE B O 1
ATOM 3734 N N . SER B 1 122 ? 1.347 -0.396 -6.402 1 98.75 122 SER B N 1
ATOM 3735 C CA . SER B 1 122 ? 2.594 -0.079 -7.094 1 98.75 122 SER B CA 1
ATOM 3736 C C . SER B 1 122 ? 3.725 0.172 -6.102 1 98.75 122 SER B C 1
ATOM 3738 O O . SER B 1 122 ? 4.848 -0.297 -6.301 1 98.75 122 SER B O 1
ATOM 3740 N N . GLN B 1 123 ? 3.445 0.841 -5.07 1 98.62 123 GLN B N 1
ATOM 3741 C CA . GLN B 1 123 ? 4.465 1.196 -4.09 1 98.62 123 GLN B CA 1
ATOM 3742 C C . GLN B 1 123 ? 4.91 -0.025 -3.289 1 98.62 123 GLN B C 1
ATOM 3744 O O . GLN B 1 123 ? 6.059 -0.104 -2.852 1 98.62 123 GLN B O 1
ATOM 3749 N N . THR B 1 124 ? 4.012 -0.999 -3.1 1 98.81 124 THR B N 1
ATOM 3750 C CA . THR B 1 124 ? 4.41 -2.289 -2.545 1 98.81 124 THR B CA 1
ATOM 3751 C C . THR B 1 124 ? 5.367 -3.01 -3.488 1 98.81 124 THR B C 1
ATOM 3753 O O . THR B 1 124 ? 6.434 -3.471 -3.068 1 98.81 124 THR B O 1
ATOM 3756 N N . LEU B 1 125 ? 5.059 -3.012 -4.742 1 98.81 125 LEU B N 1
ATOM 3757 C CA . LEU B 1 125 ? 5.848 -3.738 -5.73 1 98.81 125 LEU B CA 1
ATOM 3758 C C . LEU B 1 125 ? 7.211 -3.084 -5.93 1 98.81 125 LEU B C 1
ATOM 3760 O O . LEU B 1 125 ? 8.172 -3.75 -6.309 1 98.81 125 LEU B O 1
ATOM 3764 N N . MET B 1 126 ? 7.293 -1.819 -5.645 1 98.75 126 MET B N 1
ATOM 3765 C CA . MET B 1 126 ? 8.547 -1.087 -5.801 1 98.75 126 MET B CA 1
ATOM 3766 C C . MET B 1 126 ? 9.625 -1.654 -4.887 1 98.75 126 MET B C 1
ATOM 3768 O O . MET B 1 126 ? 10.812 -1.395 -5.09 1 98.75 126 MET B O 1
ATOM 3772 N N . HIS B 1 127 ? 9.242 -2.424 -3.906 1 98.5 127 HIS B N 1
ATOM 3773 C CA . HIS B 1 127 ? 10.188 -3.02 -2.973 1 98.5 127 HIS B CA 1
ATOM 3774 C C . HIS B 1 127 ? 10.727 -4.344 -3.506 1 98.5 127 HIS B C 1
ATOM 3776 O O . HIS B 1 127 ? 11.633 -4.938 -2.91 1 98.5 127 HIS B O 1
ATOM 3782 N N . ILE B 1 128 ? 10.234 -4.848 -4.633 1 98.06 128 ILE B N 1
ATOM 3783 C CA . ILE B 1 128 ? 10.531 -6.191 -5.109 1 98.06 128 ILE B CA 1
ATOM 3784 C C . ILE B 1 128 ? 11.516 -6.121 -6.277 1 98.06 128 ILE B C 1
ATOM 3786 O O . ILE B 1 128 ? 11.266 -5.422 -7.262 1 98.06 128 ILE B O 1
ATOM 3790 N N . LYS B 1 129 ? 12.586 -6.871 -6.199 1 95.44 129 LYS B N 1
ATOM 3791 C CA . LYS B 1 129 ? 13.57 -6.934 -7.277 1 95.44 129 LYS B CA 1
ATOM 3792 C C . LYS B 1 129 ? 13.156 -7.949 -8.336 1 95.44 129 LYS B C 1
ATOM 3794 O O . LYS B 1 129 ? 12.438 -8.906 -8.047 1 95.44 129 LYS B O 1
ATOM 3799 N N . ASN B 1 130 ? 13.602 -7.738 -9.578 1 95.88 130 ASN B N 1
ATOM 3800 C CA . ASN B 1 130 ? 13.414 -8.672 -10.688 1 95.88 130 ASN B CA 1
ATOM 3801 C C . ASN B 1 130 ? 11.938 -8.992 -10.898 1 95.88 130 ASN B C 1
ATOM 3803 O O . ASN B 1 130 ? 11.547 -10.164 -10.883 1 95.88 130 ASN B O 1
ATOM 3807 N N . LEU B 1 131 ? 11.242 -7.965 -11.125 1 97.94 131 LEU B N 1
ATOM 3808 C CA . LEU B 1 131 ? 9.797 -8.062 -11.281 1 97.94 131 LEU B CA 1
ATOM 3809 C C . LEU B 1 131 ? 9.359 -7.531 -12.641 1 97.94 131 LEU B C 1
ATOM 3811 O O . LEU B 1 131 ? 9.859 -6.504 -13.102 1 97.94 131 LEU B O 1
ATOM 3815 N N . HIS B 1 132 ? 8.477 -8.25 -13.297 1 98.62 132 HIS B N 1
ATOM 3816 C CA . HIS B 1 132 ? 7.777 -7.805 -14.5 1 98.62 132 HIS B CA 1
ATOM 3817 C C . HIS B 1 132 ? 6.273 -7.703 -14.258 1 98.62 132 HIS B C 1
ATOM 3819 O O . HIS B 1 132 ? 5.625 -8.703 -13.953 1 98.62 132 HIS B O 1
ATOM 3825 N N . TRP B 1 133 ? 5.766 -6.488 -14.422 1 98.88 133 TRP B N 1
ATOM 3826 C CA . TRP B 1 133 ? 4.371 -6.211 -14.094 1 98.88 133 TRP B CA 1
ATOM 3827 C C . TRP B 1 133 ? 3.525 -6.105 -15.359 1 98.88 133 TRP B C 1
ATOM 3829 O O . TRP B 1 133 ? 3.688 -5.168 -16.141 1 98.88 133 TRP B O 1
ATOM 3839 N N . ILE B 1 134 ? 2.639 -7.062 -15.555 1 98.88 134 ILE B N 1
ATOM 3840 C CA . ILE B 1 134 ? 1.722 -7.059 -16.688 1 98.88 134 ILE B CA 1
ATOM 3841 C C . ILE B 1 134 ? 0.345 -6.578 -16.234 1 98.88 134 ILE B C 1
ATOM 3843 O O . ILE B 1 134 ? -0.331 -7.254 -15.453 1 98.88 134 ILE B O 1
ATOM 3847 N N . VAL B 1 135 ? -0.048 -5.453 -16.75 1 98.88 135 VAL B N 1
ATOM 3848 C CA . VAL B 1 135 ? -1.324 -4.848 -16.391 1 98.88 135 VAL B CA 1
ATOM 3849 C C . VAL B 1 135 ? -2.262 -4.848 -17.594 1 98.88 135 VAL B C 1
ATOM 3851 O O . VAL B 1 135 ? -1.878 -4.426 -18.688 1 98.88 135 VAL B O 1
ATOM 3854 N N . ILE B 1 136 ? -3.469 -5.355 -17.422 1 98.69 136 ILE B N 1
ATOM 3855 C CA . ILE B 1 136 ? -4.438 -5.43 -18.516 1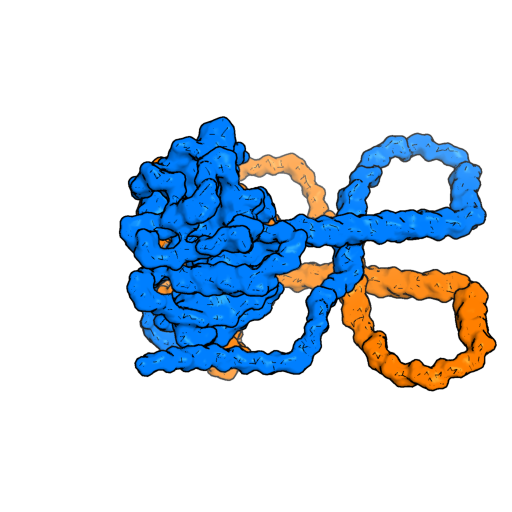 98.69 136 ILE B CA 1
ATOM 3856 C C . ILE B 1 136 ? -5.695 -4.648 -18.141 1 98.69 136 ILE B C 1
ATOM 3858 O O . ILE B 1 136 ? -6.391 -4.996 -17.188 1 98.69 136 ILE B O 1
ATOM 3862 N N . GLU B 1 137 ? -6.051 -3.701 -18.906 1 97.69 137 GLU B N 1
ATOM 3863 C CA . GLU B 1 137 ? -7.246 -2.879 -18.719 1 97.69 137 GLU B CA 1
ATOM 3864 C C . GLU B 1 137 ? -8.492 -3.598 -19.234 1 97.69 137 GLU B C 1
ATOM 3866 O O . GLU B 1 137 ? -8.508 -4.109 -20.359 1 97.69 137 GLU B O 1
ATOM 3871 N N . ASP B 1 138 ? -9.422 -3.664 -18.359 1 96.94 138 ASP B N 1
ATOM 3872 C CA . ASP B 1 138 ? -10.742 -4.039 -18.844 1 96.94 138 ASP B CA 1
ATOM 3873 C C . ASP B 1 138 ? -11.453 -2.85 -19.484 1 96.94 138 ASP B C 1
ATOM 3875 O O . ASP B 1 138 ? -12.133 -2.08 -18.812 1 96.94 138 ASP B O 1
ATOM 3879 N N . GLY B 1 139 ? -11.266 -2.766 -20.719 1 95.69 139 GLY B N 1
ATOM 3880 C CA . GLY B 1 139 ? -11.781 -1.646 -21.484 1 95.69 139 GLY B CA 1
ATOM 3881 C C . GLY B 1 139 ? -11.359 -1.67 -22.938 1 95.69 139 GLY B C 1
ATOM 3882 O O . GLY B 1 139 ? -10.82 -2.672 -23.422 1 95.69 139 GLY B O 1
ATOM 3883 N N . ASN B 1 140 ? -11.617 -0.577 -23.625 1 96.62 140 ASN B N 1
ATOM 3884 C CA . ASN B 1 140 ? -11.328 -0.492 -25.047 1 96.62 140 ASN B CA 1
ATOM 3885 C C . ASN B 1 140 ? -10.078 0.337 -25.328 1 96.62 140 ASN B C 1
ATOM 3887 O O . ASN B 1 140 ? -9.711 0.555 -26.469 1 96.62 140 ASN B O 1
ATOM 3891 N N . ALA B 1 141 ? -9.5 0.773 -24.234 1 97.44 141 ALA B N 1
ATOM 3892 C CA . ALA B 1 141 ? -8.258 1.544 -24.328 1 97.44 141 ALA B CA 1
ATOM 3893 C C . ALA B 1 141 ? -7.52 1.548 -22.984 1 97.44 141 ALA B C 1
ATOM 3895 O O . ALA B 1 141 ? -8.094 1.217 -21.953 1 97.44 141 ALA B O 1
ATOM 3896 N N . THR B 1 142 ? -6.277 1.9 -23.062 1 97.69 142 THR B N 1
ATOM 3897 C CA . THR B 1 142 ? -5.512 2.107 -21.844 1 97.69 142 THR B CA 1
ATOM 3898 C C . THR B 1 142 ? -5.82 3.477 -21.234 1 97.69 142 THR B C 1
ATOM 3900 O O . THR B 1 142 ? -6.484 4.301 -21.859 1 97.69 142 THR B O 1
ATOM 3903 N N . SER B 1 143 ? -5.488 3.695 -20.062 1 97.38 143 SER B N 1
ATOM 3904 C CA . SER B 1 143 ? -5.699 4.938 -19.328 1 97.38 143 SER B CA 1
ATOM 3905 C C . SER B 1 143 ? -4.383 5.676 -19.094 1 97.38 143 SER B C 1
ATOM 3907 O O . SER B 1 143 ? -3.467 5.141 -18.469 1 97.38 143 SER B O 1
ATOM 3909 N N . PRO B 1 144 ? -4.289 6.93 -19.547 1 97.19 144 PRO B N 1
ATOM 3910 C CA . PRO B 1 144 ? -3.057 7.688 -19.312 1 97.19 144 PRO B CA 1
ATOM 3911 C C . PRO B 1 144 ? -2.711 7.809 -17.828 1 97.19 144 PRO B C 1
ATOM 3913 O O . PRO B 1 144 ? -1.533 7.793 -17.469 1 97.19 144 PRO B O 1
ATOM 3916 N N . ALA B 1 145 ? -3.703 7.969 -17 1 97.25 145 ALA B N 1
ATOM 3917 C CA . ALA B 1 145 ? -3.479 8.102 -15.57 1 97.25 145 ALA B CA 1
ATOM 3918 C C . ALA B 1 145 ? -2.865 6.832 -14.992 1 97.25 145 ALA B C 1
ATOM 3920 O O . ALA B 1 145 ? -1.971 6.895 -14.141 1 97.25 145 ALA B O 1
ATOM 3921 N N . VAL B 1 146 ? -3.34 5.68 -15.43 1 98.31 146 VAL B N 1
ATOM 3922 C CA . VAL B 1 146 ? -2.779 4.41 -14.977 1 98.31 146 VAL B CA 1
ATOM 3923 C C . VAL B 1 146 ? -1.349 4.266 -15.492 1 98.31 146 VAL B C 1
ATOM 3925 O O . VAL B 1 146 ? -0.458 3.838 -14.758 1 98.31 146 VAL B O 1
ATOM 3928 N N . GLU B 1 147 ? -1.157 4.621 -16.688 1 98.12 147 GLU B N 1
ATOM 3929 C CA . GLU B 1 147 ? 0.177 4.535 -17.266 1 98.12 147 GLU B CA 1
ATOM 3930 C C . GLU B 1 147 ? 1.18 5.375 -16.484 1 98.12 147 GLU B C 1
ATOM 3932 O O . GLU B 1 147 ? 2.334 4.98 -16.312 1 98.12 147 GLU B O 1
ATOM 3937 N N . ARG B 1 148 ? 0.774 6.52 -16.047 1 97.88 148 ARG B N 1
ATOM 3938 C CA . ARG B 1 148 ? 1.652 7.363 -15.242 1 97.88 148 ARG B CA 1
ATOM 3939 C C . ARG B 1 148 ? 2.057 6.664 -13.945 1 97.88 148 ARG B C 1
ATOM 3941 O O . ARG B 1 148 ? 3.193 6.797 -13.492 1 97.88 148 ARG B O 1
ATOM 3948 N N . ILE B 1 149 ? 1.135 5.922 -13.367 1 98.44 149 ILE B N 1
ATOM 3949 C CA . ILE B 1 149 ? 1.443 5.168 -12.156 1 98.44 149 ILE B CA 1
ATOM 3950 C C . ILE B 1 149 ? 2.5 4.105 -12.461 1 98.44 149 ILE B C 1
ATOM 3952 O O . ILE B 1 149 ? 3.469 3.951 -11.711 1 98.44 149 ILE B O 1
ATOM 3956 N N . LEU B 1 150 ? 2.318 3.393 -13.555 1 98.62 150 LEU B N 1
ATOM 3957 C CA . LEU B 1 150 ? 3.252 2.346 -13.953 1 98.62 150 LEU B CA 1
ATOM 3958 C C . LEU B 1 150 ? 4.633 2.928 -14.234 1 98.62 150 LEU B C 1
ATOM 3960 O O . LEU B 1 150 ? 5.645 2.389 -13.781 1 98.62 150 LEU B O 1
ATOM 3964 N N . GLN B 1 151 ? 4.66 4.051 -14.898 1 98 151 GLN B N 1
ATOM 3965 C CA . GLN B 1 151 ? 5.918 4.699 -15.25 1 98 151 GLN B CA 1
ATOM 3966 C C . GLN B 1 151 ? 6.668 5.164 -14 1 98 151 GLN B C 1
ATOM 3968 O O . GLN B 1 151 ? 7.863 4.914 -13.859 1 98 151 GLN B O 1
ATOM 3973 N N . ARG B 1 152 ? 5.996 5.719 -13.117 1 96.75 152 ARG B N 1
ATOM 3974 C CA . ARG B 1 152 ? 6.641 6.285 -11.938 1 96.75 152 ARG B CA 1
ATOM 3975 C C . ARG B 1 152 ? 7.129 5.188 -11 1 96.75 152 ARG B C 1
ATOM 3977 O O . ARG B 1 152 ? 8.031 5.41 -10.188 1 96.75 152 ARG B O 1
ATOM 3984 N N . SER B 1 153 ? 6.496 4.047 -11.109 1 97.88 153 SER B N 1
ATOM 3985 C CA . SER B 1 153 ? 6.91 2.943 -10.25 1 97.88 153 SER B CA 1
ATOM 3986 C C . SER B 1 153 ? 8.336 2.496 -10.578 1 97.88 153 SER B C 1
ATOM 3988 O O . SER B 1 153 ? 9.016 1.916 -9.727 1 97.88 153 SER B O 1
ATOM 3990 N N . GLY B 1 154 ? 8.742 2.666 -11.82 1 97.81 154 GLY B N 1
ATOM 3991 C CA . GLY B 1 154 ? 10.055 2.225 -12.266 1 97.81 154 GLY B CA 1
ATOM 3992 C C . GLY B 1 154 ? 10.133 0.729 -12.508 1 97.81 154 GLY B C 1
ATOM 3993 O O . GLY B 1 154 ? 11.203 0.196 -12.805 1 97.81 154 GLY B O 1
ATOM 3994 N N . ILE B 1 155 ? 9.07 0.036 -12.406 1 98.19 155 ILE B N 1
ATOM 3995 C CA . ILE B 1 155 ? 9.016 -1.405 -12.625 1 98.19 155 ILE B CA 1
ATOM 3996 C C . ILE B 1 155 ? 8.852 -1.692 -14.117 1 98.19 155 ILE B C 1
ATOM 3998 O O . ILE B 1 155 ? 8.039 -1.054 -14.789 1 98.19 155 ILE B O 1
ATOM 4002 N N . PRO B 1 156 ? 9.68 -2.627 -14.633 1 98.25 156 PRO B N 1
ATOM 4003 C CA . PRO B 1 156 ? 9.359 -3.061 -15.992 1 98.25 156 PRO B CA 1
ATOM 4004 C C . PRO B 1 156 ? 7.922 -3.561 -16.125 1 98.25 156 PRO B C 1
ATOM 4006 O O . PRO B 1 156 ? 7.453 -4.34 -15.289 1 98.25 156 PRO B O 1
ATOM 4009 N N . TYR B 1 157 ? 7.258 -3.039 -17.203 1 98.69 157 TYR B N 1
ATOM 4010 C CA . TYR B 1 157 ? 5.848 -3.402 -17.281 1 98.69 157 TYR B CA 1
ATOM 4011 C C . TYR B 1 157 ? 5.402 -3.562 -18.719 1 98.69 157 TYR B C 1
ATOM 4013 O O . TYR B 1 157 ? 6.094 -3.129 -19.641 1 98.69 157 TYR B O 1
ATOM 4021 N N . ALA B 1 158 ? 4.355 -4.309 -18.906 1 98.81 158 ALA B N 1
ATOM 4022 C CA . ALA B 1 158 ? 3.51 -4.32 -20.094 1 98.81 158 ALA B CA 1
ATOM 4023 C C . ALA B 1 158 ? 2.09 -3.867 -19.766 1 98.81 158 ALA B C 1
ATOM 4025 O O . ALA B 1 158 ? 1.538 -4.242 -18.734 1 98.81 158 ALA B O 1
ATOM 4026 N N . TYR B 1 159 ? 1.599 -2.98 -20.562 1 98.62 159 TYR B N 1
ATOM 4027 C CA . TYR B 1 159 ? 0.282 -2.402 -20.312 1 98.62 159 TYR B CA 1
ATOM 4028 C C . TYR B 1 159 ? -0.562 -2.412 -21.578 1 98.62 159 TYR B C 1
ATOM 4030 O O . TYR B 1 159 ? -0.219 -1.757 -22.578 1 98.62 159 TYR B O 1
ATOM 4038 N N . PHE B 1 160 ? -1.616 -3.191 -21.531 1 98 160 PHE B N 1
ATOM 4039 C CA . PHE B 1 160 ? -2.502 -3.273 -22.688 1 98 160 PHE B CA 1
ATOM 4040 C C . PHE B 1 160 ? -3.939 -3.529 -22.25 1 98 160 PHE B C 1
ATOM 4042 O O . PHE B 1 160 ? -4.273 -3.367 -21.078 1 98 160 PHE B O 1
ATOM 4049 N N . PHE B 1 161 ? -4.883 -3.617 -23.219 1 97.94 161 PHE B N 1
ATOM 4050 C CA . PHE B 1 161 ? -6.297 -3.646 -22.859 1 97.94 161 PHE B CA 1
ATOM 4051 C C . PHE B 1 161 ? -7.023 -4.75 -23.625 1 97.94 161 PHE B C 1
ATOM 4053 O O . PHE B 1 161 ? -6.535 -5.234 -24.641 1 97.94 161 PHE B O 1
ATOM 4060 N N . THR B 1 162 ? -8.055 -5.246 -23.078 1 97.38 162 THR B N 1
ATOM 4061 C CA . THR B 1 162 ? -9.031 -6.109 -23.734 1 97.38 162 THR B CA 1
ATOM 4062 C C . THR B 1 162 ? -10.383 -6.008 -23.031 1 97.38 162 THR B C 1
ATOM 4064 O O . THR B 1 162 ? -10.5 -5.371 -21.984 1 97.38 162 THR B O 1
ATOM 4067 N N . THR B 1 163 ? -11.398 -6.496 -23.641 1 95.56 163 THR B N 1
ATOM 4068 C CA . THR B 1 163 ? -12.727 -6.562 -23.031 1 95.56 163 THR B CA 1
ATOM 4069 C C . THR B 1 163 ? -13.102 -8.008 -22.719 1 95.56 163 THR B C 1
ATOM 4071 O O . THR B 1 163 ? -12.625 -8.938 -23.375 1 95.56 163 THR B O 1
ATOM 4074 N N . THR B 1 164 ? -13.914 -8.125 -21.688 1 93.75 164 THR B N 1
ATOM 4075 C CA . THR B 1 164 ? -14.336 -9.461 -21.281 1 93.75 164 THR B CA 1
ATOM 4076 C C . THR B 1 164 ? -15 -10.203 -22.438 1 93.75 164 THR B C 1
ATOM 4078 O O . THR B 1 164 ? -15.906 -9.664 -23.078 1 93.75 164 THR B O 1
ATOM 4081 N N . LYS B 1 165 ? -14.57 -11.383 -22.688 1 90.62 165 LYS B N 1
ATOM 4082 C CA . LYS B 1 165 ? -15.141 -12.234 -23.719 1 90.62 165 LYS 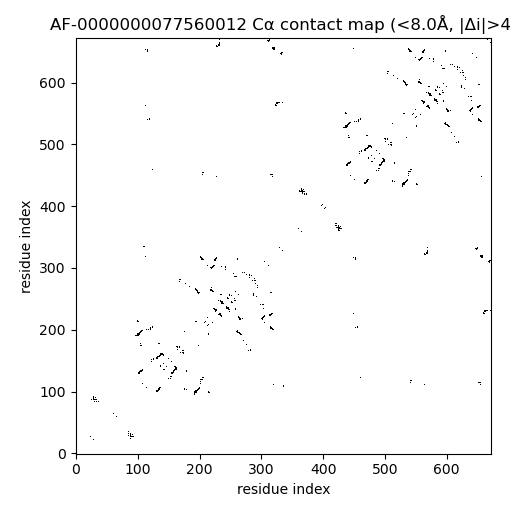B CA 1
ATOM 4083 C C . LYS B 1 165 ? -16.594 -12.594 -23.406 1 90.62 165 LYS B C 1
ATOM 4085 O O . LYS B 1 165 ? -16.922 -12.883 -22.266 1 90.62 165 LYS B O 1
ATOM 4090 N N . PRO B 1 166 ? -17.359 -12.578 -24.484 1 89.31 166 PRO B N 1
ATOM 4091 C CA . PRO B 1 166 ? -18.734 -13.008 -24.25 1 89.31 166 PRO B CA 1
ATOM 4092 C C . PRO B 1 166 ? -18.828 -14.391 -23.609 1 89.31 166 PRO B C 1
ATOM 4094 O O . PRO B 1 166 ? -18.094 -15.305 -24 1 89.31 166 PRO B O 1
ATOM 4097 N N . GLY B 1 167 ? -19.719 -14.523 -22.625 1 85.31 167 GLY B N 1
ATOM 4098 C CA . GLY B 1 167 ? -19.875 -15.797 -21.953 1 85.31 167 GLY B CA 1
ATOM 4099 C C . GLY B 1 167 ? -18.984 -15.945 -20.734 1 85.31 167 GLY B C 1
ATOM 4100 O O . GLY B 1 167 ? -19.219 -16.797 -19.875 1 85.31 167 GLY B O 1
ATOM 4101 N N . PHE B 1 168 ? -17.953 -15.172 -20.703 1 88.31 168 PHE B N 1
ATOM 4102 C CA . PHE B 1 168 ? -17.078 -15.188 -19.531 1 88.31 168 PHE B CA 1
ATOM 4103 C C . PHE B 1 168 ? -17.625 -14.297 -18.422 1 88.31 168 PHE B C 1
ATOM 4105 O O . PHE B 1 168 ? -18.281 -13.281 -18.703 1 88.31 168 PHE B O 1
ATOM 4112 N N . PRO B 1 169 ? -17.328 -14.727 -17.234 1 85.69 169 PRO B N 1
ATOM 4113 C CA . PRO B 1 169 ? -17.672 -13.812 -16.141 1 85.69 169 PRO B CA 1
ATOM 4114 C C . PRO B 1 169 ? -16.766 -12.586 -16.094 1 85.69 169 PRO B C 1
ATOM 4116 O O . PRO B 1 169 ? -15.641 -12.625 -16.594 1 85.69 169 PRO B O 1
ATOM 4119 N N . ARG B 1 170 ? -17.281 -11.531 -15.492 1 81.62 170 ARG B N 1
ATOM 4120 C CA . ARG B 1 170 ? -16.484 -10.32 -15.281 1 81.62 170 ARG B CA 1
ATOM 4121 C C . ARG B 1 170 ? -15.594 -10.461 -14.047 1 81.62 170 ARG B C 1
ATOM 4123 O O . ARG B 1 170 ? -15.758 -9.727 -13.07 1 81.62 170 ARG B O 1
ATOM 4130 N N . ARG B 1 171 ? -14.742 -11.383 -14.102 1 84.06 171 ARG B N 1
ATOM 4131 C CA . ARG B 1 171 ? -13.883 -11.695 -12.969 1 84.06 171 ARG B CA 1
ATOM 4132 C C . ARG B 1 171 ? -12.414 -11.727 -13.391 1 84.06 171 ARG B C 1
ATOM 4134 O O . ARG B 1 171 ? -11.602 -12.414 -12.773 1 84.06 171 ARG B O 1
ATOM 4141 N N . GLY B 1 172 ? -12.125 -11.164 -14.508 1 91.31 172 GLY B N 1
ATOM 4142 C CA . GLY B 1 172 ? -10.75 -10.969 -14.938 1 91.31 172 GLY B CA 1
ATOM 4143 C C . GLY B 1 172 ? -10.18 -12.172 -15.664 1 91.31 172 GLY B C 1
ATOM 4144 O O . GLY B 1 172 ? -8.969 -12.234 -15.906 1 91.31 172 GLY B O 1
ATOM 4145 N N . TRP B 1 173 ? -11.039 -13.188 -16 1 93.62 173 TRP B N 1
ATOM 4146 C CA . TRP B 1 173 ? -10.555 -14.406 -16.641 1 93.62 173 TRP B CA 1
ATOM 4147 C C . TRP B 1 173 ? -9.922 -14.094 -18 1 93.62 173 TRP B C 1
ATOM 4149 O O . TRP B 1 173 ? -8.812 -14.547 -18.281 1 93.62 173 TRP B O 1
ATOM 4159 N N . THR B 1 174 ? -10.719 -13.297 -18.766 1 95.56 174 THR B N 1
ATOM 4160 C CA . THR B 1 174 ? -10.227 -12.922 -20.078 1 95.56 174 THR B CA 1
ATOM 4161 C C . THR B 1 174 ? -8.891 -12.195 -19.969 1 95.56 174 THR B C 1
ATOM 4163 O O . THR B 1 174 ? -7.969 -12.461 -20.75 1 95.56 174 THR B O 1
ATOM 4166 N N . HIS B 1 175 ? -8.75 -11.359 -19.062 1 97.81 175 HIS B N 1
ATOM 4167 C CA . HIS B 1 175 ? -7.559 -10.547 -18.844 1 97.81 175 HIS B CA 1
ATOM 4168 C C . HIS B 1 175 ? -6.383 -11.398 -18.375 1 97.81 175 HIS B C 1
ATOM 4170 O O . HIS B 1 175 ? -5.258 -11.227 -18.844 1 97.81 175 HIS B O 1
ATOM 4176 N N . ARG B 1 176 ? -6.609 -12.328 -17.484 1 97.88 176 ARG B N 1
ATOM 4177 C CA . ARG B 1 176 ? -5.57 -13.242 -17.031 1 97.88 176 ARG B CA 1
ATOM 4178 C C . ARG B 1 176 ? -5.09 -14.133 -18.172 1 97.88 176 ARG B C 1
ATOM 4180 O O . ARG B 1 176 ? -3.891 -14.383 -18.312 1 97.88 176 ARG B O 1
ATOM 4187 N N . ASN B 1 177 ? -6.07 -14.602 -19.016 1 97.38 177 ASN B N 1
ATOM 4188 C CA . ASN B 1 177 ? -5.699 -15.383 -20.188 1 97.38 177 ASN B CA 1
ATOM 4189 C C . ASN B 1 177 ? -4.809 -14.586 -21.141 1 97.38 177 ASN B C 1
ATOM 4191 O O . ASN B 1 177 ? -3.854 -15.125 -21.703 1 97.38 177 ASN B O 1
ATOM 4195 N N . MET B 1 178 ? -5.152 -13.352 -21.297 1 97.56 178 MET B N 1
ATOM 4196 C CA . MET B 1 178 ? -4.336 -12.5 -22.156 1 97.56 178 MET B CA 1
ATOM 4197 C C . MET B 1 178 ? -2.93 -12.336 -21.594 1 97.56 178 MET B C 1
ATOM 4199 O O . MET B 1 178 ? -1.951 -12.305 -22.344 1 97.56 178 MET B O 1
ATOM 4203 N N . GLY B 1 179 ? -2.854 -12.164 -20.297 1 98.31 179 GLY B N 1
ATOM 4204 C CA . GLY B 1 179 ? -1.553 -12.133 -19.641 1 98.31 179 GLY B CA 1
ATOM 4205 C C . GLY B 1 179 ? -0.739 -13.391 -19.875 1 98.31 179 GLY B C 1
ATOM 4206 O O . GLY B 1 179 ? 0.46 -13.32 -20.156 1 98.31 179 GLY B O 1
ATOM 4207 N N . LEU B 1 180 ? -1.37 -14.531 -19.812 1 98.25 180 LEU B N 1
ATOM 4208 C CA . LEU B 1 180 ? -0.703 -15.805 -20.047 1 98.25 180 LEU B CA 1
ATOM 4209 C C . LEU B 1 180 ? -0.215 -15.914 -21.484 1 98.25 180 LEU B C 1
ATOM 4211 O O . LEU B 1 180 ? 0.875 -16.438 -21.734 1 98.25 180 LEU B O 1
ATOM 4215 N N . GLU B 1 181 ? -1.042 -15.453 -22.391 1 97.62 181 GLU B N 1
ATOM 4216 C CA . GLU B 1 181 ? -0.639 -15.445 -23.781 1 97.62 181 GLU B CA 1
ATOM 4217 C C . GLU B 1 181 ? 0.594 -14.57 -24 1 97.62 181 GLU B C 1
ATOM 4219 O O . GLU B 1 181 ? 1.521 -14.961 -24.719 1 97.62 181 GLU B O 1
ATOM 4224 N N . TYR B 1 182 ? 0.555 -13.43 -23.422 1 98.19 182 TYR B N 1
ATOM 4225 C CA . TYR B 1 182 ? 1.709 -12.539 -23.484 1 98.19 182 TYR B CA 1
ATOM 4226 C C . TYR B 1 182 ? 2.965 -13.242 -22.984 1 98.19 182 TYR B C 1
ATOM 4228 O O . TYR B 1 182 ? 4.031 -13.133 -23.594 1 98.19 182 TYR B O 1
ATOM 4236 N N . ILE B 1 183 ? 2.846 -13.906 -21.891 1 98.25 183 ILE B N 1
ATOM 4237 C CA . ILE B 1 183 ? 3.979 -14.586 -21.266 1 98.25 183 ILE B CA 1
ATOM 4238 C C . ILE B 1 183 ? 4.5 -15.672 -22.203 1 98.25 183 ILE B C 1
ATOM 4240 O O . ILE B 1 183 ? 5.707 -15.797 -22.422 1 98.25 183 ILE B O 1
ATOM 4244 N N . ARG B 1 184 ? 3.637 -16.5 -22.734 1 97.75 184 ARG B N 1
ATOM 4245 C CA . ARG B 1 184 ? 4.047 -17.578 -23.625 1 97.75 184 ARG B CA 1
ATOM 4246 C C . ARG B 1 184 ? 4.777 -17.047 -24.844 1 97.75 184 ARG B C 1
ATOM 4248 O O . ARG B 1 184 ? 5.711 -17.672 -25.344 1 97.75 184 ARG B O 1
ATOM 4255 N N . LYS B 1 185 ? 4.336 -15.906 -25.297 1 96.81 185 LYS B N 1
ATOM 4256 C CA . LYS B 1 185 ? 4.941 -15.289 -26.469 1 96.81 185 LYS B CA 1
ATOM 4257 C C . LYS B 1 185 ? 6.301 -14.68 -26.141 1 96.81 185 LYS B C 1
ATOM 4259 O O . LYS B 1 185 ? 7.266 -14.859 -26.891 1 96.81 185 LYS B O 1
ATOM 4264 N N . ASN B 1 186 ? 6.402 -14.047 -25.016 1 96.75 186 ASN B N 1
ATOM 4265 C CA . ASN B 1 186 ? 7.559 -13.203 -24.75 1 96.75 186 ASN B CA 1
ATOM 4266 C C . ASN B 1 186 ? 8.586 -13.914 -23.875 1 96.75 186 ASN B C 1
ATOM 4268 O O . ASN B 1 186 ? 9.742 -13.484 -23.797 1 96.75 186 ASN B O 1
ATOM 4272 N N . TYR B 1 187 ? 8.133 -15.039 -23.266 1 96.75 187 TYR B N 1
ATOM 4273 C CA . TYR B 1 187 ? 9.047 -15.727 -22.359 1 96.75 187 TYR B CA 1
ATOM 4274 C C . TYR B 1 187 ? 9.359 -17.141 -22.859 1 96.75 187 TYR B C 1
ATOM 4276 O O . TYR B 1 187 ? 9.898 -17.953 -22.125 1 96.75 187 TYR B O 1
ATOM 4284 N N . LYS B 1 188 ? 9.094 -17.422 -24 1 94.25 188 LYS B N 1
ATOM 4285 C CA . LYS B 1 188 ? 9.273 -18.75 -24.562 1 94.25 188 LYS B CA 1
ATOM 4286 C C . LYS B 1 188 ? 10.727 -19.219 -24.453 1 94.25 188 LYS B C 1
ATOM 4288 O O . LYS B 1 188 ? 10.992 -20.391 -24.188 1 94.25 188 LYS B O 1
ATOM 4293 N N . ASN B 1 189 ? 11.648 -18.312 -24.609 1 91.62 189 ASN B N 1
ATOM 4294 C CA . ASN B 1 189 ? 13.062 -18.656 -24.594 1 91.62 189 ASN B CA 1
ATOM 4295 C C . ASN B 1 189 ? 13.773 -18.109 -23.359 1 91.62 189 ASN B C 1
ATOM 4297 O O . ASN B 1 189 ? 14.984 -17.891 -23.375 1 91.62 189 ASN B O 1
ATOM 4301 N N . TYR B 1 190 ? 12.906 -17.859 -22.453 1 90.5 190 TYR B N 1
ATOM 4302 C CA . TYR B 1 190 ? 13.477 -17.328 -21.219 1 90.5 190 TYR B CA 1
ATOM 4303 C C . TYR B 1 190 ? 14.289 -18.391 -20.484 1 90.5 190 TYR B C 1
ATOM 4305 O O . TYR B 1 190 ? 13.789 -19.469 -20.203 1 90.5 190 TYR B O 1
ATOM 4313 N N . LYS B 1 191 ? 15.531 -18.219 -20.234 1 87 191 LYS B N 1
ATOM 4314 C CA . LYS B 1 191 ? 16.453 -19.219 -19.734 1 87 191 LYS B CA 1
ATOM 4315 C C . LYS B 1 191 ? 16.609 -19.125 -18.219 1 87 191 LYS B C 1
ATOM 4317 O O . LYS B 1 191 ? 17.312 -19.922 -17.609 1 87 191 LYS B O 1
ATOM 4322 N N . ARG B 1 192 ? 15.984 -18.188 -17.594 1 91.12 192 ARG B N 1
ATOM 4323 C CA . ARG B 1 192 ? 16.062 -18.031 -16.156 1 91.12 192 ARG B CA 1
ATOM 4324 C C . ARG B 1 192 ? 14.758 -18.469 -15.492 1 91.12 192 ARG B C 1
ATOM 4326 O O . ARG B 1 192 ? 13.734 -18.625 -16.156 1 91.12 192 ARG B O 1
ATOM 4333 N N . ASN B 1 193 ? 14.898 -18.719 -14.219 1 95.12 193 ASN B N 1
ATOM 4334 C CA . ASN B 1 193 ? 13.719 -19.094 -13.453 1 95.12 193 ASN B CA 1
ATOM 4335 C C . ASN B 1 193 ? 12.75 -17.922 -13.297 1 95.12 193 ASN B C 1
ATOM 4337 O O . ASN B 1 193 ? 13.18 -16.781 -13.094 1 95.12 193 ASN B O 1
ATOM 4341 N N . ALA B 1 194 ? 11.469 -18.234 -13.422 1 98.19 194 ALA B N 1
ATOM 4342 C CA . ALA B 1 194 ? 10.438 -17.219 -13.227 1 98.19 194 ALA B CA 1
ATOM 4343 C C . ALA B 1 194 ? 9.156 -17.828 -12.664 1 98.19 194 ALA B C 1
ATOM 4345 O O . ALA B 1 194 ? 8.914 -19.031 -12.812 1 98.19 194 ALA B O 1
ATOM 4346 N N . VAL B 1 195 ? 8.445 -17.016 -11.953 1 98.75 195 VAL B N 1
ATOM 4347 C CA . VAL B 1 195 ? 7.203 -17.438 -11.328 1 98.75 195 VAL B CA 1
ATOM 4348 C C . VAL B 1 195 ? 6.09 -16.453 -11.672 1 98.75 195 VAL B C 1
ATOM 4350 O O . VAL B 1 195 ? 6.301 -15.234 -11.641 1 98.75 195 VAL B O 1
ATOM 4353 N N . ILE B 1 196 ? 4.91 -17 -11.992 1 98.81 196 ILE B N 1
ATOM 4354 C CA . ILE B 1 196 ? 3.756 -16.203 -12.383 1 98.81 196 ILE B CA 1
ATOM 4355 C C . ILE B 1 196 ? 2.793 -16.078 -11.203 1 98.81 196 ILE B C 1
ATOM 4357 O O . ILE B 1 196 ? 2.486 -17.078 -10.539 1 98.81 196 ILE B O 1
ATOM 4361 N N . TYR B 1 197 ? 2.338 -14.922 -10.938 1 98.88 197 TYR B N 1
ATOM 4362 C CA . TYR B 1 197 ? 1.398 -14.648 -9.859 1 98.88 197 TYR B CA 1
ATOM 4363 C C . TYR B 1 197 ? 0.275 -13.734 -10.328 1 98.88 197 TYR B C 1
ATOM 4365 O O . TYR B 1 197 ? 0.528 -12.711 -10.961 1 98.88 197 TYR B O 1
ATOM 4373 N N . PHE B 1 198 ? -0.964 -14.148 -10.094 1 98.69 198 PHE B N 1
ATOM 4374 C CA . PHE B 1 198 ? -2.125 -13.305 -10.344 1 98.69 198 PHE B CA 1
ATOM 4375 C C . PHE B 1 198 ? -2.373 -12.367 -9.164 1 98.69 198 PHE B C 1
ATOM 4377 O O . PHE B 1 198 ? -2.65 -12.82 -8.055 1 98.69 198 PHE B O 1
ATOM 4384 N N . ALA B 1 199 ? -2.252 -11.078 -9.383 1 98.62 199 ALA B N 1
ATOM 4385 C CA . ALA B 1 199 ? -2.43 -10.109 -8.305 1 98.62 199 ALA B CA 1
ATOM 4386 C C . ALA B 1 199 ? -3.514 -9.094 -8.656 1 98.62 199 ALA B C 1
ATOM 4388 O O . ALA B 1 199 ? -3.379 -8.344 -9.625 1 98.62 199 ALA B O 1
ATOM 4389 N N . ASP B 1 200 ? -4.535 -9.047 -7.863 1 97.5 200 ASP B N 1
ATOM 4390 C CA . ASP B 1 200 ? -5.562 -8.023 -8.031 1 97.5 200 ASP B CA 1
ATOM 4391 C C . ASP B 1 200 ? -5.059 -6.66 -7.562 1 97.5 200 ASP B C 1
ATOM 4393 O O . ASP B 1 200 ? -4.289 -6.57 -6.605 1 97.5 200 ASP B O 1
ATOM 4397 N N . ASP B 1 201 ? -5.559 -5.621 -8.164 1 97.56 201 ASP B N 1
ATOM 4398 C CA . ASP B 1 201 ? -5.035 -4.289 -7.887 1 97.56 201 ASP B CA 1
ATOM 4399 C C . ASP B 1 201 ? -5.57 -3.752 -6.562 1 97.56 201 ASP B C 1
ATOM 4401 O O . ASP B 1 201 ? -5.051 -2.77 -6.027 1 97.56 201 ASP B O 1
ATOM 4405 N N . ASP B 1 202 ? -6.602 -4.367 -5.973 1 96.38 202 ASP B N 1
ATOM 4406 C CA . ASP B 1 202 ? -7.184 -3.812 -4.75 1 96.38 202 ASP B CA 1
ATOM 4407 C C . ASP B 1 202 ? -6.871 -4.691 -3.543 1 96.38 202 ASP B C 1
ATOM 4409 O O . ASP B 1 202 ? -7.254 -4.371 -2.418 1 96.38 202 ASP B O 1
ATOM 4413 N N . ASN B 1 203 ? -6.152 -5.848 -3.742 1 98 203 ASN B N 1
ATOM 4414 C CA . ASN B 1 203 ? -5.723 -6.664 -2.613 1 98 203 ASN B CA 1
ATOM 4415 C C . ASN B 1 203 ? -4.586 -6 -1.841 1 98 203 ASN B C 1
ATOM 4417 O O . ASN B 1 203 ? -4.051 -4.98 -2.271 1 98 203 ASN B O 1
ATOM 4421 N N . SER B 1 204 ? -4.336 -6.492 -0.654 1 98.44 204 SER B N 1
ATOM 4422 C CA . SER B 1 204 ? -3.201 -6.051 0.15 1 98.44 204 SER B CA 1
ATOM 4423 C C . SER B 1 204 ? -2.127 -7.133 0.226 1 98.44 204 SER B C 1
ATOM 4425 O O . SER B 1 204 ? -2.422 -8.289 0.542 1 98.44 204 SER B O 1
ATOM 4427 N N . TYR B 1 205 ? -0.903 -6.773 -0.05 1 98.81 205 TYR B N 1
ATOM 4428 C CA . TYR B 1 205 ? 0.208 -7.719 -0.112 1 98.81 205 TYR B CA 1
ATOM 4429 C C . TYR B 1 205 ? 1.338 -7.289 0.818 1 98.81 205 TYR B C 1
ATOM 4431 O O . TYR B 1 205 ? 1.66 -6.105 0.908 1 98.81 205 TYR B O 1
ATOM 4439 N N . ASP B 1 206 ? 1.83 -8.242 1.493 1 98.81 206 ASP B N 1
ATOM 4440 C CA . ASP B 1 206 ? 3.09 -8.078 2.211 1 98.81 206 ASP B CA 1
ATOM 4441 C C . ASP B 1 206 ? 4.285 -8.352 1.3 1 98.81 206 ASP B C 1
ATOM 4443 O O . ASP B 1 206 ? 4.285 -9.336 0.556 1 98.81 206 ASP B O 1
ATOM 4447 N N . ILE B 1 207 ? 5.328 -7.5 1.374 1 98.81 207 ILE B N 1
ATOM 4448 C CA . ILE B 1 207 ? 6.484 -7.672 0.499 1 98.81 207 ILE B CA 1
ATOM 4449 C C . ILE B 1 207 ? 7.113 -9.047 0.739 1 98.81 207 ILE B C 1
ATOM 4451 O O . ILE B 1 207 ? 7.707 -9.625 -0.17 1 98.81 207 ILE B O 1
ATOM 4455 N N . ARG B 1 208 ? 6.969 -9.641 1.909 1 98.5 208 ARG B N 1
ATOM 4456 C CA . ARG B 1 208 ? 7.52 -10.953 2.236 1 98.5 208 ARG B CA 1
ATOM 4457 C C . ARG B 1 208 ? 6.875 -12.047 1.392 1 98.5 208 ARG B C 1
ATOM 4459 O O . ARG B 1 208 ? 7.484 -13.094 1.147 1 98.5 208 ARG B O 1
ATOM 4466 N N . LEU B 1 209 ? 5.598 -11.836 0.963 1 98.88 209 LEU B N 1
ATOM 4467 C CA . LEU B 1 209 ? 4.957 -12.789 0.065 1 98.88 209 LEU B CA 1
ATOM 4468 C C . LEU B 1 209 ? 5.801 -13.008 -1.187 1 98.88 209 LEU B C 1
ATOM 4470 O O . LEU B 1 209 ? 6.012 -14.148 -1.61 1 98.88 209 LEU B O 1
ATOM 4474 N N . PHE B 1 210 ? 6.266 -11.93 -1.729 1 98.75 210 PHE B N 1
ATOM 4475 C CA . PHE B 1 210 ? 7.035 -11.953 -2.969 1 98.75 210 PHE B CA 1
ATOM 4476 C C . PHE B 1 210 ? 8.445 -12.469 -2.721 1 98.75 210 PHE B C 1
ATOM 4478 O O . PHE B 1 210 ? 8.93 -13.344 -3.443 1 98.75 210 PHE B O 1
ATOM 4485 N N . ASN B 1 211 ? 9.039 -12 -1.634 1 97.62 211 ASN B N 1
ATOM 4486 C CA . ASN B 1 211 ? 10.461 -12.258 -1.394 1 97.62 211 ASN B CA 1
ATOM 4487 C C . ASN B 1 211 ? 10.68 -13.633 -0.768 1 97.62 211 ASN B C 1
ATOM 4489 O O . ASN B 1 211 ? 11.727 -14.25 -0.97 1 97.62 211 ASN B O 1
ATOM 4493 N N . GLU B 1 212 ? 9.641 -14.125 -0.105 1 97.75 212 GLU B N 1
ATOM 4494 C CA . GLU B 1 212 ? 9.883 -15.336 0.671 1 97.75 212 GLU B CA 1
ATOM 4495 C C . GLU B 1 212 ? 9.078 -16.516 0.122 1 97.75 212 GLU B C 1
ATOM 4497 O O . GLU B 1 212 ? 9.477 -17.672 0.273 1 97.75 212 GLU B O 1
ATOM 4502 N N . TYR B 1 213 ? 7.941 -16.25 -0.443 1 98.62 213 TYR B N 1
ATOM 4503 C CA . TYR B 1 213 ? 7.113 -17.344 -0.938 1 98.62 213 TYR B CA 1
ATOM 4504 C C . TYR B 1 213 ? 7.219 -17.469 -2.453 1 98.62 213 TYR B C 1
ATOM 4506 O O . TYR B 1 213 ? 7.852 -18.391 -2.967 1 98.62 213 TYR B O 1
ATOM 4514 N N . ILE B 1 214 ? 6.805 -16.484 -3.166 1 98.75 214 ILE B N 1
ATOM 4515 C CA . ILE B 1 214 ? 6.594 -16.547 -4.609 1 98.75 214 ILE B CA 1
ATOM 4516 C C . ILE B 1 214 ? 7.918 -16.844 -5.312 1 98.75 214 ILE B C 1
ATOM 4518 O O . ILE B 1 214 ? 7.992 -17.734 -6.156 1 98.75 214 ILE B O 1
ATOM 4522 N N . ARG B 1 215 ? 8.922 -16.156 -4.941 1 97.69 215 ARG B N 1
ATOM 4523 C CA . ARG B 1 215 ? 10.203 -16.281 -5.625 1 97.69 215 ARG B CA 1
ATOM 4524 C C . ARG B 1 215 ? 10.758 -17.703 -5.488 1 97.69 215 ARG B C 1
ATOM 4526 O O . ARG B 1 215 ? 11.609 -18.125 -6.273 1 97.69 215 ARG B O 1
ATOM 4533 N N . ASN B 1 216 ? 10.234 -18.469 -4.555 1 97.5 216 ASN B N 1
ATOM 4534 C CA . ASN B 1 216 ? 10.805 -19.766 -4.246 1 97.5 216 ASN B CA 1
ATOM 4535 C C . ASN B 1 216 ? 9.922 -20.906 -4.754 1 97.5 216 ASN B C 1
ATOM 4537 O O . ASN B 1 216 ? 10.195 -22.078 -4.488 1 97.5 216 ASN B O 1
ATOM 4541 N N . VAL B 1 217 ? 8.922 -20.609 -5.457 1 98.5 217 VAL B N 1
ATOM 4542 C CA . VAL B 1 217 ? 8.008 -21.625 -5.984 1 98.5 217 VAL B CA 1
ATOM 4543 C C . VAL B 1 217 ? 8.703 -22.422 -7.078 1 98.5 217 VAL B C 1
ATOM 4545 O O . VAL B 1 217 ? 9.234 -21.859 -8.031 1 98.5 217 VAL B O 1
ATOM 4548 N N . LYS B 1 218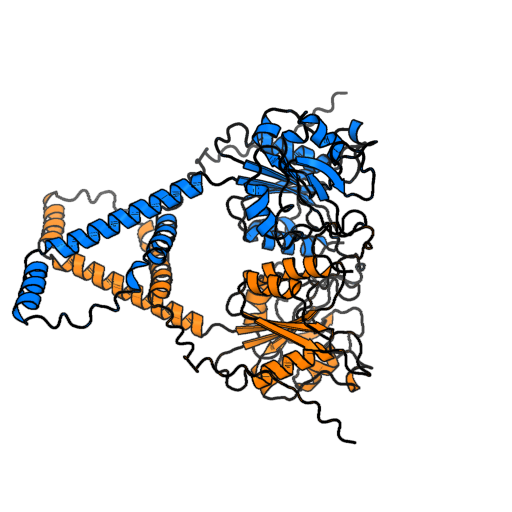 ? 8.633 -23.734 -6.992 1 97.44 218 LYS B N 1
ATOM 4549 C CA . LYS B 1 218 ? 9.281 -24.609 -7.969 1 97.44 218 LYS B CA 1
ATOM 4550 C C . LYS B 1 218 ? 8.266 -25.156 -8.961 1 97.44 218 LYS B C 1
ATOM 4552 O O . LYS B 1 218 ? 8.586 -25.375 -10.133 1 97.44 218 LYS B O 1
ATOM 4557 N N . THR B 1 219 ? 7.094 -25.5 -8.516 1 98.12 219 THR B N 1
ATOM 4558 C CA . THR B 1 219 ? 6 -25.922 -9.375 1 98.12 219 THR B CA 1
ATOM 4559 C C . THR B 1 219 ? 4.789 -25.016 -9.203 1 98.12 219 THR B C 1
ATOM 4561 O O . THR B 1 219 ? 4.723 -23.938 -9.805 1 98.12 219 THR B O 1
ATOM 4564 N N . ILE B 1 220 ? 3.951 -25.375 -8.234 1 98.56 220 ILE B N 1
ATOM 4565 C CA . ILE B 1 220 ? 2.863 -24.516 -7.793 1 98.56 220 ILE B CA 1
ATOM 4566 C C . ILE B 1 220 ? 2.947 -24.297 -6.281 1 98.56 220 ILE B C 1
ATOM 4568 O O . ILE B 1 220 ? 3.051 -25.266 -5.523 1 98.56 220 ILE B O 1
ATOM 4572 N N . GLY B 1 221 ? 3.004 -23.078 -5.906 1 98.75 221 GLY B N 1
ATOM 4573 C CA . GLY B 1 221 ? 3.031 -22.734 -4.492 1 98.75 221 GLY B CA 1
ATOM 4574 C C . GLY B 1 221 ? 1.687 -22.281 -3.959 1 98.75 221 GLY B C 1
ATOM 4575 O O . GLY B 1 221 ? 0.936 -21.594 -4.66 1 98.75 221 GLY B O 1
ATOM 4576 N N . PHE B 1 222 ? 1.443 -22.641 -2.674 1 98.69 222 PHE B N 1
ATOM 4577 C CA . PHE B 1 222 ? 0.192 -22.281 -2.016 1 98.69 222 PHE B CA 1
ATOM 4578 C C . PHE B 1 222 ? 0.459 -21.625 -0.666 1 98.69 222 PHE B C 1
ATOM 4580 O O . PHE B 1 222 ? 1.423 -21.969 0.019 1 98.69 222 PHE B O 1
ATOM 4587 N N . TRP B 1 223 ? -0.4 -20.734 -0.236 1 98.69 223 TRP B N 1
ATOM 4588 C CA . TRP B 1 223 ? -0.294 -20.078 1.067 1 98.69 223 TRP B CA 1
ATOM 4589 C C . TRP B 1 223 ? -1.659 -19.609 1.549 1 98.69 223 TRP B C 1
ATOM 4591 O O . TRP B 1 223 ? -2.646 -19.688 0.815 1 98.69 223 TRP B O 1
ATOM 4601 N N . ALA B 1 224 ? -1.699 -19.156 2.715 1 98.25 224 ALA B N 1
ATOM 4602 C CA . ALA B 1 224 ? -2.934 -18.672 3.33 1 98.25 224 ALA B CA 1
ATOM 4603 C C . ALA B 1 224 ? -3.318 -17.297 2.783 1 98.25 224 ALA B C 1
ATOM 4605 O O . ALA B 1 224 ? -2.449 -16.469 2.49 1 98.25 224 ALA B O 1
ATOM 4606 N N . VAL B 1 225 ? -4.602 -17.094 2.656 1 97.94 225 VAL B N 1
ATOM 4607 C CA . VAL B 1 225 ? -5.16 -15.805 2.256 1 97.94 225 VAL B CA 1
ATOM 4608 C C . VAL B 1 225 ? -6.109 -15.289 3.336 1 97.94 225 VAL B C 1
ATOM 4610 O O . VAL B 1 225 ? -6.969 -16.031 3.816 1 97.94 225 VAL B O 1
ATOM 4613 N N . GLY B 1 226 ? -5.879 -14.039 3.734 1 97.12 226 GLY B N 1
ATOM 4614 C CA . GLY B 1 226 ? -6.77 -13.438 4.711 1 97.12 226 GLY B CA 1
ATOM 4615 C C . GLY B 1 226 ? -7.973 -12.758 4.086 1 97.12 226 GLY B C 1
ATOM 4616 O O . GLY B 1 226 ? -7.879 -12.203 2.988 1 97.12 226 GLY B O 1
ATOM 4617 N N . LEU B 1 227 ? -9.07 -12.773 4.805 1 95.62 227 LEU B N 1
ATOM 4618 C CA . LEU B 1 227 ? -10.289 -12.039 4.469 1 95.62 227 LEU B CA 1
ATOM 4619 C C . LEU B 1 227 ? -10.805 -12.438 3.092 1 95.62 227 LEU B C 1
ATOM 4621 O O . LEU B 1 227 ? -11.133 -11.57 2.275 1 95.62 227 LEU B O 1
ATOM 4625 N N . ALA B 1 228 ? -10.797 -13.641 2.816 1 90.88 228 ALA B N 1
ATOM 4626 C CA . ALA B 1 228 ? -11.25 -14.125 1.518 1 90.88 228 ALA B CA 1
ATOM 4627 C C . ALA B 1 228 ? -12.672 -14.688 1.61 1 90.88 228 ALA B C 1
ATOM 4629 O O . ALA B 1 228 ? -12.945 -15.57 2.432 1 90.88 228 ALA B O 1
ATOM 4630 N N . GLY B 1 229 ? -13.586 -14.172 0.755 1 84.94 229 GLY B N 1
ATOM 4631 C CA . GLY B 1 229 ? -14.938 -14.703 0.688 1 84.94 229 GLY B CA 1
ATOM 4632 C C . GLY B 1 229 ? -15.664 -14.648 2.018 1 84.94 229 GLY B C 1
ATOM 4633 O O . GLY B 1 229 ? -16.406 -15.57 2.361 1 84.94 229 GLY B O 1
ATOM 4634 N N . GLY B 1 230 ? -15.297 -13.766 2.826 1 87 230 GLY B N 1
ATOM 4635 C CA . GLY B 1 230 ? -15.938 -13.648 4.125 1 87 230 GLY B CA 1
ATOM 4636 C C . GLY B 1 230 ? -15.219 -14.406 5.223 1 87 230 GLY B C 1
ATOM 4637 O O . GLY B 1 230 ? -15.523 -14.242 6.402 1 87 230 GLY B O 1
ATOM 4638 N N . ALA B 1 231 ? -14.305 -15.266 4.832 1 91.88 231 ALA B N 1
ATOM 4639 C CA . ALA B 1 231 ? -13.539 -16.031 5.805 1 91.88 231 ALA B CA 1
ATOM 4640 C C . ALA B 1 231 ? -12.406 -15.203 6.391 1 91.88 231 ALA B C 1
ATOM 4642 O O . ALA B 1 231 ? -11.781 -14.406 5.684 1 91.88 231 ALA B O 1
ATOM 4643 N N . LEU B 1 232 ? -12.125 -15.508 7.629 1 93.94 232 LEU B N 1
ATOM 4644 C CA . LEU B 1 232 ? -10.969 -14.883 8.266 1 93.94 232 LEU B CA 1
ATOM 4645 C C . LEU B 1 232 ? -9.672 -15.312 7.578 1 93.94 232 LEU B C 1
ATOM 4647 O O . LEU B 1 232 ? -8.797 -14.477 7.332 1 93.94 232 LEU B O 1
ATOM 4651 N N . VAL B 1 233 ? -9.625 -16.641 7.383 1 95.75 233 VAL B N 1
ATOM 4652 C CA . VAL B 1 233 ? -8.445 -17.203 6.734 1 95.75 233 VAL B CA 1
ATOM 4653 C C . VAL B 1 233 ? -8.859 -18.406 5.883 1 95.75 233 VAL B C 1
ATOM 4655 O O . VAL B 1 233 ? -9.68 -19.219 6.305 1 95.75 233 VAL B O 1
ATOM 4658 N N . GLU B 1 234 ? -8.383 -18.438 4.695 1 96.06 234 GLU B N 1
ATOM 4659 C CA . GLU B 1 234 ? -8.367 -19.641 3.863 1 96.06 234 GLU B CA 1
ATOM 4660 C C . GLU B 1 234 ? -6.938 -20.125 3.629 1 96.06 234 GLU B C 1
ATOM 4662 O O . GLU B 1 234 ? -6.059 -19.344 3.268 1 96.06 234 GLU B O 1
ATOM 4667 N N . ALA B 1 235 ? -6.699 -21.406 3.889 1 97.25 235 ALA B N 1
ATOM 4668 C CA . ALA B 1 235 ? -5.32 -21.891 3.861 1 97.25 235 ALA B CA 1
ATOM 4669 C C . ALA B 1 235 ? -5.262 -23.359 3.473 1 97.25 235 ALA B C 1
ATOM 4671 O O . ALA B 1 235 ? -6.227 -24.109 3.678 1 97.25 235 ALA B O 1
ATOM 4672 N N . PRO B 1 236 ? -4.102 -23.719 2.881 1 97.31 236 PRO B N 1
ATOM 4673 C CA . PRO B 1 236 ? -3.869 -25.172 2.795 1 97.31 236 PRO B CA 1
ATOM 4674 C C . PRO B 1 236 ? -3.605 -25.797 4.156 1 97.31 236 PRO B C 1
ATOM 4676 O O . PRO B 1 236 ? -2.953 -25.203 5.012 1 97.31 236 PRO B O 1
ATOM 4679 N N . HIS B 1 237 ? -4.258 -26.922 4.324 1 96.94 237 HIS B N 1
ATOM 4680 C CA . HIS B 1 237 ? -3.947 -27.719 5.508 1 96.94 237 HIS B CA 1
ATOM 4681 C C . HIS B 1 237 ? -2.773 -28.656 5.254 1 96.94 237 HIS B C 1
ATOM 4683 O O . HIS B 1 237 ? -2.85 -29.531 4.387 1 96.94 237 HIS B O 1
ATOM 4689 N N . VAL B 1 238 ? -1.737 -28.484 6.027 1 97.31 238 VAL B N 1
ATOM 4690 C CA . VAL B 1 238 ? -0.496 -29.172 5.707 1 97.31 238 VAL B CA 1
ATOM 4691 C C . VAL B 1 238 ? -0.142 -30.156 6.828 1 97.31 238 VAL B C 1
ATOM 4693 O O . VAL B 1 238 ? -0.134 -29.781 8 1 97.31 238 VAL B O 1
ATOM 4696 N N . GLU B 1 239 ? 0.019 -31.344 6.473 1 95.5 239 GLU B N 1
ATOM 4697 C CA . GLU B 1 239 ? 0.542 -32.406 7.348 1 95.5 239 GLU B CA 1
ATOM 4698 C C . GLU B 1 239 ? 1.822 -33 6.777 1 95.5 239 GLU B C 1
ATOM 4700 O O . GLU B 1 239 ? 1.846 -33.438 5.633 1 95.5 239 GLU B O 1
ATOM 4705 N N . ASN B 1 240 ? 2.85 -33 7.57 1 93.44 240 ASN B N 1
ATOM 4706 C CA . ASN B 1 240 ? 4.137 -33.562 7.168 1 93.44 240 ASN B CA 1
ATOM 4707 C C . ASN B 1 240 ? 4.625 -32.969 5.855 1 93.44 240 ASN B C 1
ATOM 4709 O O . ASN B 1 240 ? 5.039 -33.688 4.949 1 93.44 240 ASN B O 1
ATOM 4713 N N . GLY B 1 241 ? 4.328 -31.75 5.656 1 92.88 241 GLY B N 1
ATOM 4714 C CA . GLY B 1 241 ? 4.859 -31 4.527 1 92.88 241 GLY B CA 1
ATOM 4715 C C . GLY B 1 241 ? 4.008 -31.125 3.279 1 92.88 241 GLY B C 1
ATOM 4716 O O . GLY B 1 241 ? 4.34 -30.547 2.238 1 92.88 241 GLY B O 1
ATOM 4717 N N . THR B 1 242 ? 2.916 -31.828 3.418 1 95.44 242 THR B N 1
ATOM 4718 C CA . THR B 1 242 ? 2.049 -32.031 2.262 1 95.44 242 THR B CA 1
ATOM 4719 C C . THR B 1 242 ? 0.649 -31.484 2.535 1 95.44 242 THR B C 1
ATOM 4721 O O . THR B 1 242 ? 0.15 -31.578 3.658 1 95.44 242 THR B O 1
ATOM 4724 N N . ILE B 1 243 ? 0.072 -30.953 1.477 1 96.94 243 ILE B N 1
ATOM 4725 C CA . ILE B 1 243 ? -1.297 -30.453 1.604 1 96.94 243 ILE B CA 1
ATOM 4726 C C . ILE B 1 243 ? -2.266 -31.641 1.629 1 96.94 243 ILE B C 1
ATOM 4728 O O . ILE B 1 243 ? -2.354 -32.406 0.662 1 96.94 243 ILE B O 1
ATOM 4732 N N . THR B 1 244 ? -3.018 -31.797 2.674 1 95.81 244 THR B N 1
ATOM 4733 C CA . THR B 1 244 ? -3.904 -32.938 2.811 1 95.81 244 THR B CA 1
ATOM 4734 C C . THR B 1 244 ? -5.363 -32.531 2.619 1 95.81 244 THR B C 1
ATOM 4736 O O . THR B 1 244 ? -6.191 -33.344 2.199 1 95.81 244 THR B O 1
ATOM 4739 N N . LYS B 1 245 ? -5.656 -31.391 2.988 1 95.44 245 LYS B N 1
ATOM 4740 C CA . LYS B 1 245 ? -6.984 -30.812 2.826 1 95.44 245 LYS B CA 1
ATOM 4741 C C . LYS B 1 245 ? -6.91 -29.281 2.791 1 95.44 245 LYS B C 1
ATOM 4743 O O . LYS B 1 245 ? -5.824 -28.703 2.723 1 95.44 245 LYS B O 1
ATOM 4748 N N . TRP B 1 246 ? -8.062 -28.688 2.725 1 95.56 246 TRP B N 1
ATOM 4749 C CA . TRP B 1 246 ? -8.133 -27.234 2.652 1 95.56 246 TRP B CA 1
ATOM 4750 C C . TRP B 1 246 ? -8.984 -26.672 3.787 1 95.56 246 TRP B C 1
ATOM 4752 O O . TRP B 1 246 ? -10.07 -27.172 4.062 1 95.56 246 TRP B O 1
ATOM 4762 N N . ASP B 1 247 ? -8.43 -25.688 4.434 1 95.06 247 ASP B N 1
ATOM 4763 C CA . ASP B 1 247 ? -9.164 -24.953 5.457 1 95.06 247 ASP B CA 1
ATOM 4764 C C . ASP B 1 247 ? -9.906 -23.766 4.852 1 95.06 247 ASP B C 1
ATOM 4766 O O . ASP B 1 247 ? -9.422 -22.625 4.902 1 95.06 247 ASP B O 1
ATOM 4770 N N . VAL B 1 248 ? -11.055 -24.047 4.285 1 93.31 248 VAL B N 1
ATOM 4771 C CA . VAL B 1 248 ? -11.859 -23.031 3.627 1 93.31 248 VAL B CA 1
ATOM 4772 C C . VAL B 1 248 ? -13.32 -23.172 4.047 1 93.31 248 VAL B C 1
ATOM 4774 O O . VAL B 1 248 ? -13.734 -24.219 4.543 1 93.31 248 VAL B O 1
ATOM 4777 N N . MET B 1 249 ? -14.039 -22.141 3.861 1 87.38 249 MET B N 1
ATOM 4778 C CA . MET B 1 249 ? -15.453 -22.156 4.23 1 87.38 249 MET B CA 1
ATOM 4779 C C . MET B 1 249 ? -16.297 -22.734 3.105 1 87.38 249 MET B C 1
ATOM 4781 O O . MET B 1 249 ? -17.281 -23.438 3.359 1 87.38 249 MET B O 1
ATOM 4785 N N . TYR B 1 250 ? -15.852 -22.469 1.911 1 82.19 250 TYR B N 1
ATOM 4786 C CA . TYR B 1 250 ? -16.688 -22.859 0.782 1 82.19 250 TYR B CA 1
ATOM 4787 C C . TYR B 1 250 ? -16.031 -24 0.007 1 82.19 250 TYR B C 1
ATOM 4789 O O . TYR B 1 250 ? -14.875 -23.906 -0.393 1 82.19 250 TYR B O 1
ATOM 4797 N N . ALA B 1 251 ? -16.688 -25.062 -0.207 1 84.56 251 ALA B N 1
ATOM 4798 C CA . ALA B 1 251 ? -16.344 -26.219 -1.041 1 84.56 251 ALA B CA 1
ATOM 4799 C C . ALA B 1 251 ? -14.953 -26.734 -0.715 1 84.56 251 ALA B C 1
ATOM 4801 O O . ALA B 1 251 ? -14.086 -26.812 -1.591 1 84.56 251 ALA B O 1
ATOM 4802 N N . PRO B 1 252 ? -14.828 -27.156 0.436 1 86.75 252 PRO B N 1
ATOM 4803 C CA . PRO B 1 252 ? -13.5 -27.609 0.86 1 86.75 252 PRO B CA 1
ATOM 4804 C C . PRO B 1 252 ? -13.07 -28.906 0.157 1 86.75 252 PRO B C 1
ATOM 4806 O O . PRO B 1 252 ? -11.898 -29.281 0.221 1 86.75 252 PRO B O 1
ATOM 4809 N N . SER B 1 253 ? -13.922 -29.547 -0.533 1 87 253 SER B N 1
ATOM 4810 C CA . SER B 1 253 ? -13.625 -30.828 -1.155 1 87 253 SER B CA 1
ATOM 4811 C C . SER B 1 253 ? -13 -30.641 -2.535 1 87 253 SER B C 1
ATOM 4813 O O . SER B 1 253 ? -12.523 -31.609 -3.145 1 87 253 SER B O 1
ATOM 4815 N N . ARG B 1 254 ? -12.961 -29.406 -2.971 1 86.38 254 ARG B N 1
ATOM 4816 C CA . ARG B 1 254 ? -12.305 -29.125 -4.246 1 86.38 254 ARG B CA 1
ATOM 4817 C C . ARG B 1 254 ? -10.844 -29.547 -4.211 1 86.38 254 ARG B C 1
ATOM 4819 O O . ARG B 1 254 ? -10.203 -29.484 -3.16 1 86.38 254 ARG B O 1
ATOM 4826 N N . LYS B 1 255 ? -10.383 -29.953 -5.391 1 87.81 255 LYS B N 1
ATOM 4827 C CA . LYS B 1 255 ? -8.992 -30.406 -5.48 1 87.81 255 LYS B CA 1
ATOM 4828 C C . LYS B 1 255 ? -8.039 -29.312 -5.012 1 87.81 255 LYS B C 1
ATOM 4830 O O . LYS B 1 255 ? -7.098 -29.578 -4.258 1 87.81 255 LYS B O 1
ATOM 4835 N N . PHE B 1 256 ? -8.273 -28.094 -5.504 1 92.75 256 PHE B N 1
ATOM 4836 C CA . PHE B 1 256 ? -7.508 -26.922 -5.094 1 92.75 256 PHE B CA 1
ATOM 4837 C C . PHE B 1 256 ? -8.438 -25.812 -4.605 1 92.75 256 PHE B C 1
ATOM 4839 O O . PHE B 1 256 ? -8.82 -24.938 -5.375 1 92.75 256 PHE B O 1
ATOM 4846 N N . ALA B 1 257 ? -8.758 -25.828 -3.295 1 92.31 257 ALA B N 1
ATOM 4847 C CA . ALA B 1 257 ? -9.68 -24.859 -2.719 1 92.31 257 ALA B CA 1
ATOM 4848 C C . ALA B 1 257 ? -8.938 -23.625 -2.232 1 92.31 257 ALA B C 1
ATOM 4850 O O . ALA B 1 257 ? -8.773 -23.422 -1.027 1 92.31 257 ALA B O 1
ATOM 4851 N N . THR B 1 258 ? -8.484 -22.891 -3.193 1 94.5 258 THR B N 1
ATOM 4852 C CA . THR B 1 258 ? -7.672 -21.719 -2.883 1 94.5 258 THR B CA 1
ATOM 4853 C C . THR B 1 258 ? -8.25 -20.469 -3.547 1 94.5 258 THR B C 1
ATOM 4855 O O . THR B 1 258 ? -9.031 -20.562 -4.496 1 94.5 258 THR B O 1
ATOM 4858 N N . ASP B 1 259 ? -7.961 -19.391 -2.961 1 94.19 259 ASP B N 1
ATOM 4859 C CA . ASP B 1 259 ? -8.25 -18.094 -3.555 1 94.19 259 ASP B CA 1
ATOM 4860 C C . ASP B 1 259 ? -7.246 -17.766 -4.656 1 94.19 259 ASP B C 1
ATOM 4862 O O . ASP B 1 259 ? -6.133 -18.281 -4.668 1 94.19 259 ASP B O 1
ATOM 4866 N N . MET B 1 260 ? -7.664 -16.875 -5.555 1 95.5 260 MET B N 1
ATOM 4867 C CA . MET B 1 260 ? -6.805 -16.469 -6.668 1 95.5 260 MET B CA 1
ATOM 4868 C C . MET B 1 260 ? -5.484 -15.914 -6.156 1 95.5 260 MET B C 1
ATOM 4870 O O . MET B 1 260 ? -4.445 -16.062 -6.801 1 95.5 260 MET B O 1
ATOM 4874 N N . ALA B 1 261 ? -5.508 -15.297 -5.016 1 97.88 261 ALA B N 1
ATOM 4875 C CA . ALA B 1 261 ? -4.312 -14.68 -4.457 1 97.88 261 ALA B CA 1
ATOM 4876 C C . ALA B 1 261 ? -3.486 -15.695 -3.668 1 97.88 261 ALA B C 1
ATOM 4878 O O . ALA B 1 261 ? -2.43 -15.359 -3.129 1 97.88 261 ALA B O 1
ATOM 4879 N N . GLY B 1 262 ? -3.9 -16.938 -3.658 1 98.38 262 GLY B N 1
ATOM 4880 C CA . GLY B 1 262 ? -3.312 -17.891 -2.738 1 98.38 262 GLY B CA 1
ATOM 4881 C C . GLY B 1 262 ? -2.361 -18.859 -3.414 1 98.38 262 GLY B C 1
ATOM 4882 O O . GLY B 1 262 ? -1.998 -19.891 -2.836 1 98.38 262 GLY B O 1
ATOM 4883 N N . PHE B 1 263 ? -2.018 -18.594 -4.664 1 98.69 263 PHE B N 1
ATOM 4884 C CA . PHE B 1 263 ? -1.096 -19.516 -5.32 1 98.69 263 PHE B CA 1
ATOM 4885 C C . PHE B 1 263 ? -0.275 -18.797 -6.383 1 98.69 263 PHE B C 1
ATOM 4887 O O . PHE B 1 263 ? -0.639 -17.703 -6.816 1 98.69 263 PHE B O 1
ATOM 4894 N N . ALA B 1 264 ? 0.824 -19.375 -6.738 1 98.88 264 ALA B N 1
ATOM 4895 C CA . ALA B 1 264 ? 1.683 -18.953 -7.844 1 98.88 264 ALA B CA 1
ATOM 4896 C C . ALA B 1 264 ? 2.197 -20.156 -8.625 1 98.88 264 ALA B C 1
ATOM 4898 O O . ALA B 1 264 ? 2.23 -21.266 -8.109 1 98.88 264 ALA B O 1
ATOM 4899 N N . ILE B 1 265 ? 2.605 -19.938 -9.867 1 98.69 265 ILE B N 1
ATOM 4900 C CA . ILE B 1 265 ? 2.936 -21.031 -10.766 1 98.69 265 ILE B CA 1
ATOM 4901 C C . ILE B 1 265 ? 4.305 -20.797 -11.398 1 98.69 265 ILE B C 1
ATOM 4903 O O . ILE B 1 265 ? 4.574 -19.703 -11.906 1 98.69 265 ILE B O 1
ATOM 4907 N N . ASN B 1 266 ? 5.066 -21.781 -11.359 1 98.5 266 ASN B N 1
ATOM 4908 C CA . ASN B 1 266 ? 6.352 -21.688 -12.047 1 98.5 266 ASN B CA 1
ATOM 4909 C C . ASN B 1 266 ? 6.164 -21.516 -13.555 1 98.5 266 ASN B C 1
ATOM 4911 O O . ASN B 1 266 ? 5.32 -22.188 -14.156 1 98.5 266 ASN B O 1
ATOM 4915 N N . LEU B 1 267 ? 6.961 -20.703 -14.141 1 98.12 267 LEU B N 1
ATOM 4916 C CA . LEU B 1 267 ? 6.867 -20.359 -15.562 1 98.12 267 LEU B CA 1
ATOM 4917 C C . LEU B 1 267 ? 6.98 -21.625 -16.422 1 98.12 267 LEU B C 1
ATOM 4919 O O . LEU B 1 267 ? 6.27 -21.75 -17.422 1 98.12 267 LEU B O 1
ATOM 4923 N N . ARG B 1 268 ? 7.797 -22.531 -16.109 1 96.88 268 ARG B N 1
ATOM 4924 C CA . ARG B 1 268 ? 8.031 -23.75 -16.891 1 96.88 268 ARG B CA 1
ATOM 4925 C C . ARG B 1 268 ? 6.738 -24.516 -17.125 1 96.88 268 ARG B C 1
ATOM 4927 O O . ARG B 1 268 ? 6.504 -25.047 -18.203 1 96.88 268 ARG B O 1
ATOM 4934 N N . LEU B 1 269 ? 5.941 -24.562 -16.109 1 97.38 269 LEU B N 1
ATOM 4935 C CA . LEU B 1 269 ? 4.688 -25.312 -16.219 1 97.38 269 LEU B CA 1
ATOM 4936 C C . LEU B 1 269 ? 3.746 -24.641 -17.219 1 97.38 269 LEU B C 1
ATOM 4938 O O . LEU B 1 269 ? 3.059 -25.344 -17.984 1 97.38 269 LEU B O 1
ATOM 4942 N N . VAL B 1 270 ? 3.736 -23.359 -17.203 1 97.19 270 VAL B N 1
ATOM 4943 C CA . VAL B 1 270 ? 2.855 -22.594 -18.094 1 97.19 270 VAL B CA 1
ATOM 4944 C C . VAL B 1 270 ? 3.328 -22.719 -19.531 1 97.19 270 VAL B C 1
ATOM 4946 O O . VAL B 1 270 ? 2.514 -22.75 -20.453 1 97.19 270 VAL B O 1
ATOM 4949 N N . LEU B 1 271 ? 4.59 -22.781 -19.703 1 96.62 271 LEU B N 1
ATOM 4950 C CA . LEU B 1 271 ? 5.148 -22.891 -21.047 1 96.62 271 LEU B CA 1
ATOM 4951 C C . LEU B 1 271 ? 4.957 -24.312 -21.594 1 96.62 271 LEU B C 1
ATOM 4953 O O . LEU B 1 271 ? 4.832 -24.5 -22.797 1 96.62 271 LEU B O 1
ATOM 4957 N N . GLU B 1 272 ? 4.922 -25.234 -20.766 1 94.69 272 GLU B N 1
ATOM 4958 C CA . GLU B 1 272 ? 4.812 -26.641 -21.172 1 94.69 272 GLU B CA 1
ATOM 4959 C C . GLU B 1 272 ? 3.365 -27.016 -21.469 1 94.69 272 GLU B C 1
ATOM 4961 O O . GLU B 1 272 ? 3.104 -27.906 -22.281 1 94.69 272 GLU B O 1
ATOM 4966 N N . LYS B 1 273 ? 2.51 -26.375 -20.75 1 93.06 273 LYS B N 1
ATOM 4967 C CA . LYS B 1 273 ? 1.099 -26.734 -20.859 1 93.06 273 LYS B CA 1
ATOM 4968 C C . LYS B 1 273 ? 0.268 -25.562 -21.359 1 93.06 273 LYS B C 1
ATOM 4970 O O . LYS B 1 273 ? 0.516 -24.422 -20.969 1 93.06 273 LYS B O 1
ATOM 4975 N N . ASP B 1 274 ? -0.625 -25.859 -22.188 1 92.5 274 ASP B N 1
ATOM 4976 C CA . ASP B 1 274 ? -1.544 -24.828 -22.656 1 92.5 274 ASP B CA 1
ATOM 4977 C C . ASP B 1 274 ? -2.732 -24.672 -21.719 1 92.5 274 ASP B C 1
ATOM 4979 O O . ASP B 1 274 ? -3.846 -25.094 -22.031 1 92.5 274 ASP B O 1
ATOM 4983 N N . VAL B 1 275 ? -2.494 -24.016 -20.625 1 95.06 275 VAL B N 1
ATOM 4984 C CA . VAL B 1 275 ? -3.488 -23.875 -19.562 1 95.06 275 VAL B CA 1
ATOM 4985 C C . VAL B 1 275 ? -4.121 -22.484 -19.641 1 95.06 275 VAL B C 1
ATOM 4987 O O . VAL B 1 275 ? -3.426 -21.484 -19.875 1 95.06 275 VAL B O 1
ATOM 4990 N N . TYR B 1 276 ? -5.492 -22.469 -19.531 1 94.31 276 TYR B N 1
ATOM 4991 C CA . TYR B 1 276 ? -6.238 -21.203 -19.562 1 94.31 276 TYR B CA 1
ATOM 4992 C C . TYR B 1 276 ? -7.555 -21.328 -18.812 1 94.31 276 TYR B C 1
ATOM 4994 O O . TYR B 1 276 ? -8.039 -22.438 -18.562 1 94.31 276 TYR B O 1
ATOM 5002 N N . PHE B 1 277 ? -8.031 -20.156 -18.391 1 94.12 277 PHE B N 1
ATOM 5003 C CA . PHE B 1 277 ? -9.422 -20.125 -17.953 1 94.12 277 PHE B CA 1
ATOM 5004 C C . PHE B 1 277 ? -10.367 -20.312 -19.141 1 94.12 277 PHE B C 1
ATOM 5006 O O . PHE B 1 277 ? -10.242 -19.625 -20.156 1 94.12 277 PHE B O 1
ATOM 5013 N N . HIS B 1 278 ? -11.242 -21.266 -19.062 1 91.12 278 HIS B N 1
ATOM 5014 C CA . HIS B 1 278 ? -12.141 -21.547 -20.188 1 91.12 278 HIS B CA 1
ATOM 5015 C C . HIS B 1 278 ? -13.586 -21.656 -19.719 1 91.12 278 HIS B C 1
ATOM 5017 O O . HIS B 1 278 ? -13.867 -21.594 -18.531 1 91.12 278 HIS B O 1
ATOM 5023 N N . THR B 1 279 ? -14.445 -21.766 -20.656 1 88.56 279 THR B N 1
ATOM 5024 C CA . THR B 1 279 ? -15.883 -21.719 -20.391 1 88.56 279 THR B CA 1
ATOM 5025 C C . THR B 1 279 ? -16.312 -22.875 -19.484 1 88.56 279 THR B C 1
ATOM 5027 O O . THR B 1 279 ? -17.266 -22.766 -18.719 1 88.56 279 THR B O 1
ATOM 5030 N N . GLY B 1 280 ? -15.617 -23.938 -19.578 1 86.69 280 GLY B N 1
ATOM 5031 C CA . GLY B 1 280 ? -15.914 -25.094 -18.734 1 86.69 280 GLY B CA 1
ATOM 5032 C C . GLY B 1 280 ? -15.719 -24.797 -17.25 1 86.69 280 GLY B C 1
ATOM 5033 O O . GLY B 1 280 ? -16.234 -25.531 -16.406 1 86.69 280 GLY B O 1
ATOM 5034 N N . CYS B 1 281 ? -15.062 -23.75 -16.938 1 85.75 281 CYS B N 1
ATOM 5035 C CA . CYS B 1 281 ? -14.758 -23.422 -15.555 1 85.75 281 CYS B CA 1
ATOM 5036 C C . CYS B 1 281 ? -15.906 -22.641 -14.922 1 85.75 281 CYS B C 1
ATOM 5038 O O . CYS B 1 281 ? -15.914 -22.406 -13.711 1 85.75 281 CYS B O 1
ATOM 5040 N N . VAL B 1 282 ? -16.812 -22.25 -15.633 1 80.75 282 VAL B N 1
ATOM 5041 C CA . VAL B 1 282 ? -17.859 -21.328 -15.188 1 80.75 282 VAL B CA 1
ATOM 5042 C C . VAL B 1 282 ? -18.688 -22 -14.094 1 80.75 282 VAL B C 1
ATOM 5044 O O . VAL B 1 282 ? -19.109 -21.344 -13.141 1 80.75 282 VAL B O 1
ATOM 5047 N N . LYS B 1 283 ? -18.875 -23.25 -14.172 1 80.06 283 LYS B N 1
ATOM 5048 C CA . LYS B 1 283 ? -19.75 -23.938 -13.219 1 80.06 283 LYS B CA 1
ATOM 5049 C C . LYS B 1 283 ? -18.953 -24.453 -12.023 1 80.06 283 LYS B C 1
ATOM 5051 O O . LYS B 1 283 ? -19.531 -25.047 -11.102 1 80.06 283 LYS B O 1
ATOM 5056 N N . VAL B 1 284 ? -17.75 -24.234 -12.148 1 81.06 284 VAL B N 1
ATOM 5057 C CA . VAL B 1 284 ? -16.906 -24.719 -11.062 1 81.06 284 VAL B CA 1
ATOM 5058 C C . VAL B 1 284 ? -16.016 -23.578 -10.562 1 81.06 284 VAL B C 1
ATOM 5060 O O . VAL B 1 284 ? -16.047 -22.469 -11.109 1 81.06 284 VAL B O 1
ATOM 5063 N N . SER B 1 285 ? -15.352 -23.859 -9.523 1 84.62 285 SER B N 1
ATOM 5064 C CA . SER B 1 285 ? -14.406 -22.859 -9.031 1 84.62 285 SER B CA 1
ATOM 5065 C C . SER B 1 285 ? -13.32 -22.562 -10.062 1 84.62 285 SER B C 1
ATOM 5067 O O . SER B 1 285 ? -12.641 -23.484 -10.539 1 84.62 285 SER B O 1
ATOM 5069 N N . PRO B 1 286 ? -13.172 -21.312 -10.383 1 88.88 286 PRO B N 1
ATOM 5070 C CA . PRO B 1 286 ? -12.227 -20.969 -11.445 1 88.88 286 PRO B CA 1
ATOM 5071 C C . PRO B 1 286 ? -10.789 -21.344 -11.102 1 88.88 286 PRO B C 1
ATOM 5073 O O . PRO B 1 286 ? -10.031 -21.797 -11.969 1 88.88 286 PRO B O 1
ATOM 5076 N N . GLU B 1 287 ? -10.414 -21.172 -9.867 1 92.31 287 GLU B N 1
ATOM 5077 C CA . GLU B 1 287 ? -9.055 -21.469 -9.453 1 92.31 287 GLU B CA 1
ATOM 5078 C C . GLU B 1 287 ? -8.75 -22.969 -9.594 1 92.31 287 GLU B C 1
ATOM 5080 O O . GLU B 1 287 ? -7.73 -23.344 -10.172 1 92.31 287 GLU B O 1
ATOM 5085 N N . SER B 1 288 ? -9.695 -23.75 -9.07 1 92.5 288 SER B N 1
ATOM 5086 C CA . SER B 1 288 ? -9.5 -25.203 -9.141 1 92.5 288 SER B CA 1
ATOM 5087 C C . SER B 1 288 ? -9.516 -25.688 -10.586 1 92.5 288 SER B C 1
ATOM 5089 O O . SER B 1 288 ? -8.727 -26.547 -10.961 1 92.5 288 SER B O 1
ATOM 5091 N N . CYS B 1 289 ? -10.445 -25.219 -11.328 1 93 289 CYS B N 1
ATOM 5092 C CA . CYS B 1 289 ? -10.539 -25.578 -12.742 1 93 289 CYS B CA 1
ATOM 5093 C C . CYS B 1 289 ? -9.25 -25.25 -13.477 1 93 289 CYS B C 1
ATOM 5095 O O . CYS B 1 289 ? -8.719 -26.094 -14.211 1 93 289 CYS B O 1
ATOM 5097 N N . PHE B 1 290 ? -8.688 -24.094 -13.289 1 95.94 290 PHE B N 1
ATOM 5098 C CA . PHE B 1 290 ? -7.449 -23.625 -13.906 1 95.94 290 PHE B CA 1
ATOM 5099 C C . PHE B 1 290 ? -6.273 -24.5 -13.469 1 95.94 290 PHE B C 1
ATOM 5101 O O . PHE B 1 290 ? -5.52 -25 -14.312 1 95.94 290 PHE B O 1
ATOM 5108 N N . LEU B 1 291 ? -6.145 -24.75 -12.188 1 96.38 291 LEU B N 1
ATOM 5109 C CA . LEU B 1 291 ? -4.992 -25.453 -11.609 1 96.38 291 LEU B CA 1
ATOM 5110 C C . LEU B 1 291 ? -5.023 -26.938 -11.953 1 96.38 291 LEU B C 1
ATOM 5112 O O . LEU B 1 291 ? -3.973 -27.562 -12.109 1 96.38 291 LEU B O 1
ATOM 5116 N N . SER B 1 292 ? -6.195 -27.484 -12.133 1 94.81 292 SER B N 1
ATOM 5117 C CA . SER B 1 292 ? -6.328 -28.906 -12.422 1 94.81 292 SER B CA 1
ATOM 5118 C C . SER B 1 292 ? -5.754 -29.234 -13.797 1 94.81 292 SER B C 1
ATOM 5120 O O . SER B 1 292 ? -5.41 -30.391 -14.062 1 94.81 292 SER B O 1
ATOM 5122 N N . GLN B 1 293 ? -5.656 -28.281 -14.586 1 95.56 293 GLN B N 1
ATOM 5123 C CA . GLN B 1 293 ? -5.148 -28.5 -15.938 1 95.56 293 GLN B CA 1
ATOM 5124 C C . GLN B 1 293 ? -3.666 -28.859 -15.914 1 95.56 293 GLN B C 1
ATOM 5126 O O . GLN B 1 293 ? -3.137 -29.391 -16.891 1 95.56 293 GLN B O 1
ATOM 5131 N N . PHE B 1 294 ? -2.951 -28.531 -14.891 1 96.56 294 PHE B N 1
ATOM 5132 C CA . PHE B 1 294 ? -1.53 -28.844 -14.789 1 96.56 294 PHE B CA 1
ATOM 5133 C C . PHE B 1 294 ? -1.32 -30.312 -14.453 1 96.56 294 PHE B C 1
ATOM 5135 O O . PHE B 1 294 ? -0.212 -30.844 -14.586 1 96.56 294 PHE B O 1
ATOM 5142 N N . LYS B 1 295 ? -2.328 -30.969 -13.961 1 94.75 295 LYS B N 1
ATOM 5143 C CA . LYS B 1 295 ? -2.32 -32.406 -13.688 1 94.75 295 LYS B CA 1
ATOM 5144 C C . LYS B 1 295 ? -1.257 -32.75 -12.648 1 94.75 295 LYS B C 1
ATOM 5146 O O . LYS B 1 295 ? -0.518 -33.719 -12.82 1 94.75 295 LYS B O 1
ATOM 5151 N N . LEU B 1 296 ? -1.15 -31.906 -11.711 1 95.19 296 LEU B N 1
ATOM 5152 C CA . LEU B 1 296 ? -0.259 -32.188 -10.586 1 95.19 296 LEU B CA 1
ATOM 5153 C C . LEU B 1 296 ? -1.043 -32.656 -9.375 1 95.19 296 LEU B C 1
ATOM 5155 O O . LEU B 1 296 ? -2.178 -32.25 -9.148 1 95.19 296 LEU B O 1
ATOM 5159 N N . ASN B 1 297 ? -0.37 -33.5 -8.656 1 91.75 297 ASN B N 1
ATOM 5160 C CA . ASN B 1 297 ? -0.936 -33.938 -7.387 1 91.75 297 ASN B CA 1
ATOM 5161 C C . ASN B 1 297 ? -0.491 -33.031 -6.234 1 91.75 297 ASN B C 1
ATOM 5163 O O . ASN B 1 297 ? 0.467 -32.281 -6.371 1 91.75 297 ASN B O 1
ATOM 5167 N N . ARG B 1 298 ? -1.168 -33.188 -5.105 1 90.31 298 ARG B N 1
ATOM 5168 C CA . ARG B 1 298 ? -0.899 -32.344 -3.949 1 90.31 298 ARG B CA 1
ATOM 5169 C C . ARG B 1 298 ? 0.517 -32.562 -3.426 1 90.31 298 ARG B C 1
ATOM 5171 O O . ARG B 1 298 ? 1.085 -31.688 -2.77 1 90.31 298 ARG B O 1
ATOM 5178 N N . SER B 1 299 ? 1.073 -33.719 -3.689 1 91.25 299 SER B N 1
ATOM 5179 C CA . SER B 1 299 ? 2.438 -34 -3.26 1 91.25 299 SER B CA 1
ATOM 5180 C C . SER B 1 299 ? 3.459 -33.281 -4.148 1 91.25 299 SER B C 1
ATOM 5182 O O . SER B 1 299 ? 4.637 -33.219 -3.801 1 91.25 299 SER B O 1
ATOM 5184 N N . GLN B 1 300 ? 3.025 -32.781 -5.246 1 95.62 300 GLN B N 1
ATOM 5185 C CA . GLN B 1 300 ? 3.93 -32.188 -6.215 1 95.62 300 GLN B CA 1
ATOM 5186 C C . GLN B 1 300 ? 3.889 -30.656 -6.121 1 95.62 300 GLN B C 1
ATOM 5188 O O . GLN B 1 300 ? 4.504 -29.969 -6.934 1 95.62 300 GLN B O 1
ATOM 5193 N N . VAL B 1 301 ? 3.098 -30.172 -5.191 1 97.5 301 VAL B N 1
ATOM 5194 C CA . VAL B 1 301 ? 2.988 -28.719 -5.02 1 97.5 301 VAL B CA 1
ATOM 5195 C C . VAL B 1 301 ? 3.557 -28.328 -3.658 1 97.5 301 VAL B C 1
ATOM 5197 O O . VAL B 1 301 ? 3.852 -29.188 -2.824 1 97.5 301 VAL B O 1
ATOM 5200 N N . GLU B 1 302 ? 3.797 -27.016 -3.457 1 98 302 GLU B N 1
ATOM 5201 C CA . GLU B 1 302 ? 4.539 -26.562 -2.289 1 98 302 GLU B CA 1
ATOM 5202 C C . GLU B 1 302 ? 3.672 -25.656 -1.41 1 98 302 GLU B C 1
ATOM 5204 O O . GLU B 1 302 ? 3.205 -24.609 -1.858 1 98 302 GLU B O 1
ATOM 5209 N N . PRO B 1 303 ? 3.424 -26.047 -0.16 1 98.12 303 PRO B N 1
ATOM 5210 C CA . PRO B 1 303 ? 2.82 -25.125 0.798 1 98.12 303 PRO B CA 1
ATOM 5211 C C . PRO B 1 303 ? 3.844 -24.172 1.428 1 98.12 303 PRO B C 1
ATOM 5213 O O . PRO B 1 303 ? 4.969 -24.594 1.721 1 98.12 303 PRO B O 1
ATOM 5216 N N . PHE B 1 304 ? 3.521 -22.953 1.561 1 98.38 304 PHE B N 1
ATOM 5217 C CA . PHE B 1 304 ? 4.387 -21.969 2.189 1 98.38 304 PHE B CA 1
ATOM 5218 C C . PHE B 1 304 ? 3.73 -21.391 3.434 1 98.38 304 PHE B C 1
ATOM 5220 O O . PHE B 1 304 ? 2.502 -21.297 3.51 1 98.38 304 PHE B O 1
ATOM 5227 N N . GLY B 1 305 ? 4.504 -20.984 4.41 1 97.56 305 GLY B N 1
ATOM 5228 C CA . GLY B 1 305 ? 4.086 -20.203 5.562 1 97.56 305 GLY B CA 1
ATOM 5229 C C . GLY B 1 305 ? 3.418 -21.031 6.641 1 97.56 305 GLY B C 1
ATOM 5230 O O . GLY B 1 305 ? 3.168 -20.547 7.742 1 97.56 305 GLY B O 1
ATOM 5231 N N . HIS B 1 306 ? 3.15 -22.266 6.355 1 95.25 306 HIS B N 1
ATOM 5232 C CA . HIS B 1 306 ? 2.408 -23.141 7.266 1 95.25 306 HIS B CA 1
ATOM 5233 C C . HIS B 1 306 ? 3.248 -23.5 8.484 1 95.25 306 HIS B C 1
ATOM 5235 O O . HIS B 1 306 ? 2.707 -23.875 9.523 1 95.25 306 HIS B O 1
ATOM 5241 N N . ASP B 1 307 ? 4.504 -23.359 8.367 1 94.19 307 ASP B N 1
ATOM 5242 C CA . ASP B 1 307 ? 5.402 -23.781 9.438 1 94.19 307 ASP B CA 1
ATOM 5243 C C . ASP B 1 307 ? 6.086 -22.578 10.086 1 94.19 307 ASP B C 1
ATOM 5245 O O . ASP B 1 307 ? 7.012 -22.75 10.883 1 94.19 307 ASP B O 1
ATOM 5249 N N . ARG B 1 308 ? 5.645 -21.469 9.766 1 94.25 308 ARG B N 1
ATOM 5250 C CA . ARG B 1 308 ? 6.223 -20.266 10.352 1 94.25 308 ARG B CA 1
ATOM 5251 C C . ARG B 1 308 ? 5.715 -20.047 11.766 1 94.25 308 ARG B C 1
ATOM 5253 O O . ARG B 1 308 ? 4.609 -20.469 12.109 1 94.25 308 ARG B O 1
ATOM 5260 N N . GLU B 1 309 ? 6.551 -19.406 12.562 1 93.5 309 GLU B N 1
ATOM 5261 C CA . GLU B 1 309 ? 6.184 -18.953 13.906 1 93.5 309 GLU B CA 1
ATOM 5262 C C . GLU B 1 309 ? 6.621 -17.516 14.156 1 93.5 309 GLU B C 1
ATOM 5264 O O . GLU B 1 309 ? 7.816 -17.219 14.156 1 93.5 309 GLU B O 1
ATOM 5269 N N . PRO B 1 310 ? 5.684 -16.672 14.398 1 95.25 310 PRO B N 1
ATOM 5270 C CA . PRO B 1 310 ? 4.234 -16.875 14.328 1 95.25 310 PRO B CA 1
ATOM 5271 C C . PRO B 1 310 ? 3.73 -17.016 12.891 1 95.25 310 PRO B C 1
ATOM 5273 O O . PRO B 1 310 ? 4.379 -16.547 11.961 1 95.25 310 PRO B O 1
ATOM 5276 N N . LYS B 1 311 ? 2.539 -17.688 12.742 1 96 311 LYS B N 1
ATOM 5277 C CA . LYS B 1 311 ? 1.907 -17.812 11.43 1 96 311 LYS B CA 1
ATOM 5278 C C . LYS B 1 311 ? 1.223 -16.5 11.031 1 96 311 LYS B C 1
ATOM 5280 O O . LYS B 1 311 ? 0.191 -16.141 11.602 1 96 311 LYS B O 1
ATOM 5285 N N . GLU B 1 312 ? 1.803 -15.945 10.062 1 96.69 312 GLU B N 1
ATOM 5286 C CA . GLU B 1 312 ? 1.254 -14.664 9.617 1 96.69 312 GLU B CA 1
ATOM 5287 C C . GLU B 1 312 ? 0.701 -14.758 8.203 1 96.69 312 GLU B C 1
ATOM 5289 O O . GLU B 1 312 ? 1.182 -15.562 7.395 1 96.69 312 GLU B O 1
ATOM 5294 N N . ILE B 1 313 ? -0.274 -14.008 7.965 1 97.88 313 ILE B N 1
ATOM 5295 C CA . ILE B 1 313 ? -0.862 -13.867 6.637 1 97.88 313 ILE B CA 1
ATOM 5296 C C . ILE B 1 313 ? -0.095 -12.805 5.844 1 97.88 313 ILE B C 1
ATOM 5298 O O . ILE B 1 313 ? 0.211 -11.734 6.367 1 97.88 313 ILE B O 1
ATOM 5302 N N . LEU B 1 314 ? 0.152 -13.156 4.574 1 98.69 314 LEU B N 1
ATOM 5303 C CA . LEU B 1 314 ? 0.976 -12.234 3.801 1 98.69 314 LEU B CA 1
ATOM 5304 C C . LEU B 1 314 ? 0.192 -11.656 2.625 1 98.69 314 LEU B C 1
ATOM 5306 O O . LEU B 1 314 ? 0.71 -10.828 1.873 1 98.69 314 LEU B O 1
ATOM 5310 N N . VAL B 1 315 ? -1.017 -12.086 2.461 1 98.75 315 VAL B N 1
ATOM 5311 C CA . VAL B 1 315 ? -1.896 -11.508 1.449 1 98.75 315 VAL B CA 1
ATOM 5312 C C . VAL B 1 315 ? -3.342 -11.547 1.94 1 98.75 315 VAL B C 1
ATOM 5314 O O . VAL B 1 315 ? -3.77 -12.523 2.564 1 98.75 315 VAL B O 1
ATOM 5317 N N . TRP B 1 316 ? -4.062 -10.445 1.713 1 98.19 316 TRP B N 1
ATOM 5318 C CA . TRP B 1 316 ? -5.469 -10.328 2.082 1 98.19 316 TRP B CA 1
ATOM 5319 C C . TRP B 1 316 ? -6.32 -9.961 0.87 1 98.19 316 TRP B C 1
ATOM 5321 O O . TRP B 1 316 ? -5.934 -9.102 0.07 1 98.19 316 TRP B O 1
ATOM 5331 N N . HIS B 1 317 ? -7.363 -10.633 0.722 1 96.88 317 HIS B N 1
ATOM 5332 C CA . HIS B 1 317 ? -8.328 -10.297 -0.317 1 96.88 317 HIS B CA 1
ATOM 5333 C C . HIS B 1 317 ? -9.195 -9.117 0.101 1 96.88 317 HIS B C 1
ATOM 5335 O O . HIS B 1 317 ? -10.398 -9.273 0.336 1 96.88 317 HIS B O 1
ATOM 5341 N N . THR B 1 318 ? -8.602 -7.965 0.062 1 96.69 318 THR B N 1
ATOM 5342 C CA . THR B 1 318 ? -9.289 -6.75 0.488 1 96.69 318 THR B CA 1
ATOM 5343 C C . THR B 1 318 ? -9.984 -6.078 -0.692 1 96.69 318 THR B C 1
ATOM 5345 O O . THR B 1 318 ? -9.664 -6.363 -1.85 1 96.69 318 THR B O 1
ATOM 5348 N N . LYS B 1 319 ? -10.961 -5.285 -0.323 1 94.69 319 LYS B N 1
ATOM 5349 C CA . LYS B 1 319 ? -11.633 -4.391 -1.257 1 94.69 319 LYS B CA 1
ATOM 5350 C C . LYS B 1 319 ? -11.836 -3.006 -0.645 1 94.69 319 LYS B C 1
ATOM 5352 O O . LYS B 1 319 ? -12.172 -2.885 0.535 1 94.69 319 LYS B O 1
ATOM 5357 N N . THR B 1 320 ? -11.492 -2.039 -1.404 1 95.5 320 THR B N 1
ATOM 5358 C CA . THR B 1 320 ? -11.766 -0.684 -0.937 1 95.5 320 THR B CA 1
ATOM 5359 C C . THR B 1 320 ? -13.258 -0.378 -0.989 1 95.5 320 THR B C 1
ATOM 5361 O O . THR B 1 320 ? -13.93 -0.7 -1.973 1 95.5 320 THR B O 1
ATOM 5364 N N . LYS B 1 321 ? -13.758 0.19 0.063 1 93.56 321 LYS B N 1
ATOM 5365 C CA . LYS B 1 321 ? -15.172 0.529 0.158 1 93.56 321 LYS B CA 1
ATOM 5366 C C . LYS B 1 321 ? -15.547 1.614 -0.847 1 93.56 321 LYS B C 1
ATOM 5368 O O . LYS B 1 321 ? -14.844 2.619 -0.974 1 93.56 321 LYS B O 1
ATOM 5373 N N . ASN B 1 322 ? -16.578 1.391 -1.556 1 89.69 322 ASN B N 1
ATOM 5374 C CA . ASN B 1 322 ? -17.141 2.422 -2.422 1 89.69 322 ASN B CA 1
ATOM 5375 C C . ASN B 1 322 ? -18.016 3.404 -1.636 1 89.69 322 ASN B C 1
ATOM 5377 O O . ASN B 1 322 ? -19.094 3.047 -1.159 1 89.69 322 ASN B O 1
ATOM 5381 N N . ILE B 1 323 ? -17.562 4.582 -1.502 1 85.56 323 ILE B N 1
ATOM 5382 C CA . ILE B 1 323 ? -18.266 5.539 -0.659 1 85.56 323 ILE B CA 1
ATOM 5383 C C . ILE B 1 323 ? -19.125 6.457 -1.529 1 85.56 323 ILE B C 1
ATOM 5385 O O . ILE B 1 323 ? -19.719 7.406 -1.03 1 85.56 323 ILE B O 1
ATOM 5389 N N . GLY B 1 324 ? -19.156 6.18 -2.756 1 82.38 324 GLY B N 1
ATOM 5390 C CA . GLY B 1 324 ? -19.844 7.062 -3.674 1 82.38 324 GLY B CA 1
ATOM 5391 C C . GLY B 1 324 ? -18.984 8.188 -4.203 1 82.38 324 GLY B C 1
ATOM 5392 O O . GLY B 1 324 ? -17.844 8.352 -3.764 1 82.38 324 GLY B O 1
ATOM 5393 N N . THR B 1 325 ? -19.438 8.812 -5.242 1 84.44 325 THR B N 1
ATOM 5394 C CA . THR B 1 325 ? -18.688 9.898 -5.867 1 84.44 325 THR B CA 1
ATOM 5395 C C . THR B 1 325 ? -19.609 11.078 -6.176 1 84.44 325 THR B C 1
ATOM 5397 O O . THR B 1 325 ? -20.203 11.141 -7.25 1 84.44 325 THR B O 1
ATOM 5400 N N . GLN B 1 326 ? -19.609 11.898 -5.242 1 87.88 326 GLN B N 1
ATOM 5401 C CA . GLN B 1 326 ? -20.391 13.102 -5.465 1 87.88 326 GLN B CA 1
ATOM 5402 C C . GLN B 1 326 ? -19.5 14.305 -5.723 1 87.88 326 GLN B C 1
ATOM 5404 O O . GLN B 1 326 ? -18.297 14.258 -5.453 1 87.88 326 GLN B O 1
ATOM 5409 N N . GLY B 1 327 ? -20.062 15.32 -6.391 1 89.44 327 GLY B N 1
ATOM 5410 C CA . GLY B 1 327 ? -19.344 16.562 -6.59 1 89.44 327 GLY B CA 1
ATOM 5411 C C . GLY B 1 327 ? -18.484 16.562 -7.836 1 89.44 327 GLY B C 1
ATOM 5412 O O . GLY B 1 327 ? -18.5 15.609 -8.609 1 89.44 327 GLY B O 1
ATOM 5413 N N . GLU B 1 328 ? -17.797 17.688 -8.016 1 91.62 328 GLU B N 1
ATOM 5414 C CA . GLU B 1 328 ? -16.938 17.875 -9.172 1 91.62 328 GLU B CA 1
ATOM 5415 C C . GLU B 1 328 ? -15.5 17.422 -8.875 1 91.62 328 GLU B C 1
ATOM 5417 O O . GLU B 1 328 ? -15.133 17.234 -7.715 1 91.62 328 GLU B O 1
ATOM 5422 N N . ASN B 1 329 ? -14.773 17.188 -9.938 1 94.25 329 ASN B N 1
ATOM 5423 C CA . ASN B 1 329 ? -13.391 16.766 -9.742 1 94.25 329 ASN B CA 1
ATOM 5424 C C . ASN B 1 329 ? -12.453 17.969 -9.57 1 94.25 329 ASN B C 1
ATOM 5426 O O . ASN B 1 329 ? -11.297 17.797 -9.188 1 94.25 329 ASN B O 1
ATOM 5430 N N . HIS B 1 330 ? -12.961 19.234 -9.891 1 94.38 330 HIS B N 1
ATOM 5431 C CA . HIS B 1 330 ? -12.234 20.484 -9.656 1 94.38 330 HIS B CA 1
ATOM 5432 C C . HIS B 1 330 ? -10.883 20.469 -10.367 1 94.38 330 HIS B C 1
ATOM 5434 O O . HIS B 1 330 ? -9.898 20.969 -9.828 1 94.38 330 HIS B O 1
ATOM 5440 N N . GLY B 1 331 ? -10.781 19.781 -11.5 1 95.06 331 GLY B N 1
ATOM 5441 C CA . GLY B 1 331 ? -9.586 19.766 -12.328 1 95.06 331 GLY B CA 1
ATOM 5442 C C . GLY B 1 331 ? -8.648 18.625 -12 1 95.06 331 GLY B C 1
ATOM 5443 O O . GLY B 1 331 ? -7.652 18.406 -12.703 1 95.06 331 GLY B O 1
ATOM 5444 N N . TYR B 1 332 ? -8.922 17.906 -10.992 1 97.31 332 TYR B N 1
ATOM 5445 C CA . TYR B 1 332 ? -8.062 16.797 -10.609 1 97.31 332 TYR B CA 1
ATOM 5446 C C . TYR B 1 332 ? -8.406 15.539 -11.406 1 97.31 332 TYR B C 1
ATOM 5448 O O . TYR B 1 332 ? -9.562 15.328 -11.781 1 97.31 332 TYR B O 1
ATOM 5456 N N . ILE B 1 333 ? -7.434 14.75 -11.68 1 96.62 333 ILE B N 1
ATOM 5457 C CA . ILE B 1 333 ? -7.652 13.469 -12.344 1 96.62 333 ILE B CA 1
ATOM 5458 C C . ILE B 1 333 ? -8.391 12.523 -11.398 1 96.62 333 ILE B C 1
ATOM 5460 O O . ILE B 1 333 ? -7.895 12.203 -10.32 1 96.62 333 ILE B O 1
ATOM 5464 N N . THR B 1 334 ? -9.562 12.164 -11.766 1 95.56 334 THR B N 1
ATOM 5465 C CA . THR B 1 334 ? -10.383 11.219 -11.016 1 95.56 334 THR B CA 1
ATOM 5466 C C . THR B 1 334 ? -11.094 10.25 -11.953 1 95.56 334 THR B C 1
ATOM 5468 O O . THR B 1 334 ? -11.008 10.391 -13.172 1 95.56 334 THR B O 1
ATOM 5471 N N . GLU B 1 335 ? -11.617 9.203 -11.352 1 93.44 335 GLU B N 1
ATOM 5472 C CA . GLU B 1 335 ? -12.438 8.258 -12.094 1 93.44 335 GLU B CA 1
ATOM 5473 C C . GLU B 1 335 ? -13.773 8.016 -11.398 1 93.44 335 GLU B C 1
ATOM 5475 O O . GLU B 1 335 ? -13.852 8.062 -10.172 1 93.44 335 GLU B O 1
ATOM 5480 N N . LYS B 1 336 ? -14.773 7.871 -12.281 1 86.44 336 LYS B N 1
ATOM 5481 C CA . LYS B 1 336 ? -16.109 7.551 -11.758 1 86.44 336 LYS B CA 1
ATOM 5482 C C . LYS B 1 336 ? -16.547 6.156 -12.195 1 86.44 336 LYS B C 1
ATOM 5484 O O . LYS B 1 336 ? -16.141 5.68 -13.266 1 86.44 336 LYS B O 1
#

Sequence (672 aa):
MEILMRIDVKAHNNATSDTLHNDLCPFQTISAILQLVFKSCPLMRDTHGFGNLCMSSSYTRGLFLYLKREKRIPSLLISLFLVLCVYKVWEWGVDVRNETTIIIITPTHRRPERFADMTRFSQTLMHIKNLHWIVIEDGNATSPAVERILQRSGIPYAYFFTTTKPGFPRRGWTHRNMGLEYIRKNYKNYKRNAVIYFADDDNSYDIRLFNEYIRNVKTIGFWAVGLAGGALVEAPHVENGTITKWDVMYAPSRKFATDMAGFAINLRLVLEKDVYFHTGCVKVSPESCFLSQFKLNRSQVEPFGHDREPKEILVWHTKTKNIGTQGENHGYITEKMEILMRIDVKAHNNATSDTLHNDLCPFQTISAILQLVFKSCPLMRDTHGFGNLCMSSSYTRGLFLYLKREKRIPSLLISLFLVLCVYKVWEWGVDVRNETTIIIITPTHRRPERFADMTRFSQTLMHIKNLHWIVIEDGNATSPAVERILQRSGIPYAYFFTTTKPGFPRRGWTHRNMGLEYIRKNYKNYKRNAVIYFADDDNSYDIRLFNEYIRNVKTIGFWAVGLAGGALVEAPHVENGTITKWDVMYAPSRKFATDMAGFAINLRLVLEKDVYFHTGCVKVSPESCFLSQFKLNRSQVEPFGHDREPKEILVWHTKTKNIGTQGENHGYITEK

Organism: Bursaphelenchus xylophilus (NCBI:txid6326)

Radius of gyration: 29.86 Å; Cα contacts (8 Å, |Δi|>4): 1122; chains: 2; bounding box: 83×68×90 Å

Nearest PDB structures (foldseek):
  1v84-assembly1_B  TM=9.239E-01  e=1.479E-25  Homo sapiens
  1v82-assembly1_A  TM=9.048E-01  e=5.540E-25  Homo sapiens
  1v84-assembly1_A  TM=8.889E-01  e=2.668E-24  Homo sapiens
  2d0j-assembly2_D  TM=8.907E-01  e=1.614E-24  Homo sapiens
  3cu0-assembly1_B  TM=9.056E-01  e=5.958E-22  Homo sapiens

pLDDT: mean 79.28, std 27.13, range [19.55, 98.94]

Foldseek 3Di:
DPPPPPPPPVCPPPPPPPPCCCVPPLVVLLVVLVVVVVVPPVPPPPPPPPPPPPDDPVVVVVVVVVVVVCVCVVVVVVVVVVVSSVVSSVVSVVCLVQFAAEEEFEEDEFDFCLLVLQLVVLQLCLVPPRYEYEYEYQDDFFDPSSVVSVVVSVHHYHYYYDHDDPLDDPPCQVRVQVVLVVCLVPCVPPPYKYKYAYDYSNKAFASCCRVPFGRPWDAKEFAKAACPPNDRIKGFDDDPFFRDWIDDDPDRVQQDPDDSRGMMGISVLSNVFVFGQDSVCVVDPRVSNRVCRSVDHRVRGGYPQPPDVPRDHGIYPDHDDDPDDDDDPVPDDGTD/DPPPPPPPPVPPPPDDCPPCCCVVVLVVLLVQLLVVVVVPPVPPPPPPPPPPPPDDPVVVVVVVVVVVVCVCVVVVVVVVSSVSSSVSSVVVVVCLVQFAAEEEFEEDEFDFCLLVLQLVVLQLCLVPPRYEYEYEYQDDFFDPSSVVSVVVSVHHYHYYYDHDDPLDDPPCQVRVQVVLVVCLVPCVPPPYKYKYAYDYSNKAFASCCRVPFGRPWDAKEFAKAACPPNDRIKGFDDDPFFRDWIDDDPDRVQQDPHDSRGMMGISVLSNVFVFGQDSVCVVDPRVSNRVCRSVDHRRRGGYPQPPDVPRDHGIYPDHDDDPDDDDDPVPDDGTD

Solvent-accessible surface area (backbone atoms only — not comparable to full-atom values): 37595 Å² total; per-residue (Å²): 134,82,80,76,80,75,76,75,66,82,68,81,64,76,72,70,84,70,66,83,63,68,65,65,52,66,64,60,42,36,53,54,14,47,51,51,55,60,66,63,56,65,71,72,67,70,72,68,74,76,64,74,79,72,68,65,75,64,57,57,45,46,49,48,43,48,52,58,68,38,66,54,47,65,52,46,53,50,48,49,51,48,50,50,39,49,48,34,15,48,51,50,49,51,50,59,66,66,47,42,30,39,35,36,37,24,47,45,58,87,34,63,57,39,65,48,28,43,45,46,43,42,47,43,52,57,75,54,75,58,47,38,42,35,38,29,26,56,32,96,51,73,53,73,72,58,49,51,54,49,59,73,45,70,53,52,67,49,78,46,53,45,61,72,46,89,90,53,66,96,74,46,46,53,43,51,40,51,44,50,50,50,45,50,69,74,44,68,81,57,87,60,58,38,24,38,33,54,44,62,46,48,40,32,60,37,66,57,38,52,73,64,42,48,56,65,36,78,44,36,26,34,32,46,27,24,41,42,95,28,20,40,32,32,27,69,32,67,54,96,79,27,54,77,48,39,46,42,91,69,63,43,81,45,93,47,53,55,57,70,76,18,42,34,36,16,42,65,59,57,68,73,36,94,70,59,74,52,76,84,25,72,87,43,58,55,52,30,51,39,56,54,65,69,71,69,54,54,83,66,38,43,75,43,62,83,82,45,85,78,25,62,64,38,32,29,55,47,42,69,49,82,66,59,72,36,83,58,52,88,75,36,68,78,50,108,136,82,80,76,78,74,76,76,66,82,67,83,65,71,80,73,82,75,67,82,66,66,65,66,54,64,63,60,27,24,50,54,7,40,49,52,56,61,65,62,54,64,72,70,68,70,70,68,73,74,65,75,78,71,66,64,77,63,54,58,44,44,51,49,42,48,51,58,70,38,66,54,47,64,51,45,52,49,49,50,51,47,50,48,20,48,48,28,9,48,50,47,48,52,49,59,66,67,47,42,30,39,36,36,37,24,47,44,59,87,34,63,58,39,66,49,29,44,46,46,44,43,45,43,51,60,76,54,75,58,47,40,42,35,37,28,26,56,33,95,51,73,52,72,72,58,49,52,55,50,58,72,46,68,52,51,67,47,79,46,52,44,62,73,46,88,91,55,66,96,73,48,45,52,42,52,41,51,46,51,50,49,44,52,68,75,43,68,80,57,87,60,58,37,23,37,34,54,42,61,45,48,40,35,60,37,67,57,38,52,73,64,42,48,56,66,37,79,45,36,26,35,34,45,26,24,42,40,94,28,20,41,33,33,26,69,32,68,56,96,80,27,55,75,50,38,46,43,92,69,62,42,82,45,94,45,51,55,58,69,76,18,42,34,35,17,42,67,58,57,67,74,36,94,71,57,73,52,78,83,24,71,87,43,58,55,52,30,50,39,56,56,68,72,72,69,54,55,82,66,37,43,74,42,62,81,83,46,86,77,24,63,63,36,32,28,56,47,41,69,49,82,64,58,73,36,83,58,54,86,75,35,68,77,50,108